Protein AF-0000000078056567 (afdb_homodimer)

Organism: NCBI:txid267555

Secondary structure (DSSP, 8-state):
------------------------HHHHHHS-GGG-SSHHHHHHHHT--HHHHHHHHHTTSEEEEEEE-EE---HHHHHHHHHHHHTTB-GGGTTTS-BB---TTEEEEEEEEEESS-SEEEEEEETTSPPP--EES-STT--EEEEEEEE---EE-TTS-EEE--EEEEEE-EEEEE-SS-BTTB-TT-EEEEE--S--HHHHHHHIIIIIHHHHHHHS-TTT-SEEEEEE---TTSPPTT-HHHHHHHTGGG-EEEEEEPPTT-GGG-HIIIIIHHHHHHHHTTS---SHHHHHHHHHHHHHHS-HHHHHHHHHHHHHHHHHHHHTTT-S--------HHHHHHTT---SS-B--HHHHHHHHHHHHT----------------/------------------------HHHHHHS-GGG-SSHHHHHHHHT--HHHHHHHHHTTSEEEEEEE-EE---HHHHHHHHHHHHTTB-GGGTTTS-BB---TTEEEEEEEEEESS-SEEEEEEETTSPPP--EES-STT--EEEEEEEE---EE-TTS-EEE-SEEEEEE-EEEEE-SS-BTTB-TT-EEEEE--S--HHHHHHHIIIIIHHHHHHHS-TTT-SEEEEEE---TTSPPTT-HHHHHHHTGGG-EEEEEEPPTT-GGG-HIIIIIHHHHHHHHTTS---SHHHHHHHHHHHHHHS-HHHHHHHHHHHHHHHHHHHHTTT-S--------HHHHHHTT---SS-B--HHHHHHHHHHHHT----------------

Solvent-accessible surface area (backbone atoms only — not comparable to full-atom values): 44523 Å² total; per-residue (Å²): 137,83,79,74,75,77,77,75,69,82,70,74,77,62,84,70,62,82,75,72,83,73,78,59,64,64,60,58,72,68,49,58,62,50,36,21,51,43,63,66,48,30,19,65,73,70,71,44,63,55,67,59,52,49,50,34,37,73,71,59,56,36,39,82,42,76,41,65,56,37,64,55,71,53,73,66,47,15,45,48,39,38,54,54,51,69,66,44,44,39,72,86,30,57,68,77,52,33,27,41,48,72,49,69,44,35,30,42,39,52,72,47,76,47,61,55,63,69,65,60,43,48,27,56,40,45,84,85,54,75,80,80,86,48,63,33,85,43,85,89,63,59,61,59,46,44,29,44,35,34,39,41,44,42,38,63,46,97,88,64,45,74,75,39,61,22,72,58,48,74,44,74,50,61,40,75,40,57,28,83,63,62,46,99,92,37,60,53,55,44,69,33,81,35,73,53,88,69,75,41,39,66,57,44,48,47,44,45,55,71,45,49,48,56,37,42,68,69,66,51,58,63,89,74,47,52,55,36,38,37,34,31,65,76,55,83,34,52,69,62,64,78,34,64,72,50,48,54,62,34,44,43,97,77,29,44,47,44,54,46,63,45,53,75,85,40,58,68,71,33,56,53,70,62,39,49,51,60,52,34,49,57,50,31,52,44,49,91,47,88,47,70,70,47,40,54,51,39,48,53,48,23,57,66,64,56,52,38,67,62,53,41,51,38,56,48,47,40,54,46,38,47,52,46,24,45,76,53,62,21,46,83,88,71,76,79,79,82,83,51,60,70,59,27,46,75,69,71,63,54,69,78,50,60,70,50,56,41,66,57,52,50,48,38,54,27,56,67,71,70,44,78,72,77,72,80,76,80,79,77,83,77,79,80,79,127,134,85,74,73,76,77,76,74,69,80,68,73,76,62,83,70,62,82,75,72,82,74,79,59,66,66,61,58,70,69,48,57,61,50,35,21,49,43,63,65,50,31,20,65,72,70,69,43,61,56,68,60,52,51,50,35,38,74,73,60,57,35,40,81,40,76,42,65,56,36,66,56,71,53,73,66,46,15,44,47,38,38,54,54,50,68,65,44,43,38,71,87,32,54,68,78,53,33,28,41,49,73,50,69,44,34,30,43,42,52,71,47,77,46,61,53,64,70,64,60,44,47,26,57,40,44,83,85,54,77,79,79,88,49,63,34,86,43,84,89,63,59,61,60,46,44,30,43,36,35,40,40,45,44,40,64,46,99,88,63,47,75,76,39,61,20,71,58,46,75,42,73,49,61,41,73,39,58,27,81,63,60,46,100,93,37,59,52,54,42,69,34,80,36,71,55,89,68,79,42,40,67,57,44,46,47,45,45,58,71,45,49,48,54,37,42,69,69,66,49,58,66,88,74,47,52,54,36,39,37,34,32,64,74,55,82,33,52,69,60,60,76,33,64,72,52,50,54,63,35,44,42,97,78,30,44,45,43,55,45,63,45,52,75,86,42,57,67,70,34,57,55,69,61,40,48,50,59,53,33,48,58,50,32,52,45,47,90,45,87,48,68,68,47,40,54,50,39,48,52,46,22,57,67,66,55,51,39,65,60,53,40,50,39,54,47,47,42,53,46,38,47,52,48,22,47,76,53,64,21,45,83,89,69,76,78,78,83,84,49,62,70,60,28,47,75,69,70,64,55,70,78,50,58,71,51,56,42,66,56,52,50,46,38,52,25,57,68,72,70,43,77,69,78,72,80,76,77,77,75,80,77,78,78,78,125

Sequence (772 aa):
MDESVLDASNNRIGIVGRKRVQLNLEQIETVPFHRRTNIRSLSAAIQVPKSTLHRCIQQGQLQSHTNAIKPFLTEENKLKRLAFVLNQFVPESLPHSPIFKDFSCTIHVDEKWFEMSKQSLRVYKTEREREPHRTAKSKAHIPKLMHLCAIGRPIFGPEGEVIWDGKVGIWPLTIQVPAQRRSKNRAAGTLETKLIPRITKEVYRTLMIQQVLPTIKEKVPEAITKHIIIQQDNAKPHIDVNDPEFVQAANADGYSIELTCQPPNSLDLNILDLGFFASIQSLQHQTSTRNVNELVQHVAQAYANLEAKKLNYVWISYQLAMTEIMKVQGGNNYKLAHIGKARLEREGALPNQLQVSTELYQASVCALQGVPATHGEGEGSASEAVMDESVLDASNNRIGIVGRKRVQLNLEQIETVPFHRRTNIRSLSAAIQVPKSTLHRCIQQGQLQSHTNAIKPFLTEENKLKRLAFVLNQFVPESLPHSPIFKDFSCTIHVDEKWFEMSKQSLRVYKTEREREPHRTAKSKAHIPKLMHLCAIGRPIFGPEGEVIWDGKVGIWPLTIQVPAQRRSKNRAAGTLETKLIPRITKEVYRTLMIQQVLPTIKEKVPEAITKHIIIQQDNAKPHIDVNDPEFVQAANADGYSIELTCQPPNSLDLNILDLGFFASIQSLQHQTSTRNVNELVQHVAQAYANLEAKKLNYVWISYQLAMTEIMKVQGGNNYKLAHIGKARLEREGALPNQLQVSTELYQASVCALQGVPATHGEGEGSASEAV

pLDDT: mean 83.83, std 18.76, range [19.84, 98.56]

Foldseek 3Di:
DPPPPPPPPVPPVPPPDDDQPDDDVVLLVPDDVVQVQDLVSSCVSSVHDSVSVVVCVVVVVDDDDDDDDADDADPVLLLLLLVVLLVQWDPVCPQAWTWGDLQQQEKEKDKDKAFLDDLDDDDDDDPPDDDDDDDDPDSVCTDIWMKMFIFGAWDADPVGHTPALRGLDIGIPWDFDQQCDQDPVRGGGHGDTDHDPDQALVNQLCCCLVPRQVSCVVRRDVVVDLEHEYEYEDDRRHDDQPDPVNCVSQPPPNHHYGYYYRRHSCLLLGLCSVPVVVQLNVQLNVDNGDDDVSSVVSSRVSSVPDGSLVSLVSVVLNSQQSLQSLVVSRDNPDDRDDPPQVVCVVVVNRDSMDIDHSVSSVCNVCSSVVHHDPPPPPPPPPDPDD/DCPPPPPPPVPPPPPPDDDQPDDDVVLLVPDDVVQVQDLVSSCVSSVHDSVSVVVCVVVVVDDDDDDDDADDADPVLLLLLLVVLLVQWDPVCPQAWTWGDLQQQEKEKDKDKAFLADLDDDDDDDPPDDDDDDDDPDSVCTDIWMKMFIFGAWDADPVGHTPALRGLDIGIPWDFDQQCDQDPVRGGGHGDTDHDPDQALVNQLCCCLVPRQVSCVVRRDVVVDLEHEYEYEDDRRHDDQPDPVNCVSQPPPNHHYGYYYRRHSCLLLGLCSVPVVVQLNVQLNVDNGDDDVSSVVSSRVSSVPDGSLVSLVSVVLNSQQSLQSLVVLRDNPDDRDDPPQVVCVVVVNRDSMDIDHSLSSVCNVCSSVVHHPPPPPPPPPPPPDD

Structure (mmCIF, N/CA/C/O backbone):
data_AF-0000000078056567-model_v1
#
loop_
_entity.id
_entity.type
_entity.pdbx_description
1 polymer Transposase
#
loop_
_atom_site.group_PDB
_atom_site.id
_atom_site.type_symbol
_atom_site.label_atom_id
_atom_site.label_alt_id
_atom_site.label_comp_id
_atom_site.label_asym_id
_atom_site.label_entity_id
_atom_site.label_seq_id
_atom_site.pdbx_PDB_ins_code
_atom_site.Cartn_x
_atom_site.Cartn_y
_atom_site.Cartn_z
_atom_site.occupancy
_atom_site.B_iso_or_equiv
_atom_site.auth_seq_id
_atom_site.auth_comp_id
_atom_site.auth_asym_id
_atom_site.auth_atom_id
_atom_site.pdbx_PDB_model_num
ATOM 1 N N . MET A 1 1 ? -39.812 22.891 -74.625 1 25.45 1 MET A N 1
ATOM 2 C CA . MET A 1 1 ? -38.625 22.031 -74.562 1 25.45 1 MET A CA 1
ATOM 3 C C . MET A 1 1 ? -38 22.109 -73.125 1 25.45 1 MET A C 1
ATOM 5 O O . MET A 1 1 ? -37.531 23.188 -72.75 1 25.45 1 MET A O 1
ATOM 9 N N . ASP A 1 2 ? -38.562 21.406 -72.188 1 27.78 2 ASP A N 1
ATOM 10 C CA . ASP A 1 2 ? -38.531 21.422 -70.688 1 27.78 2 ASP A CA 1
ATOM 11 C C . ASP A 1 2 ? -37.156 20.984 -70.188 1 27.78 2 ASP A C 1
ATOM 13 O O . ASP A 1 2 ? -36.688 19.891 -70.5 1 27.78 2 ASP A O 1
ATOM 17 N N . GLU A 1 3 ? -36.219 21.875 -70.125 1 30.11 3 GLU A N 1
ATOM 18 C CA . GLU A 1 3 ? -34.812 21.703 -69.75 1 30.11 3 GLU A CA 1
ATOM 19 C C . GLU A 1 3 ? -34.688 21.031 -68.438 1 30.11 3 GLU A C 1
ATOM 21 O O . GLU A 1 3 ? -35.062 21.609 -67.375 1 30.11 3 GLU A O 1
ATOM 26 N N . SER A 1 4 ? -34.969 19.734 -68.312 1 28.67 4 SER A N 1
ATOM 27 C CA . SER A 1 4 ? -34.844 18.891 -67.125 1 28.67 4 SER A CA 1
ATOM 28 C C . SER A 1 4 ? -33.469 18.984 -66.562 1 28.67 4 SER A C 1
ATOM 30 O O . SER A 1 4 ? -32.469 18.703 -67.188 1 28.67 4 SER A O 1
ATOM 32 N N . VAL A 1 5 ? -33.25 20.031 -65.75 1 33.06 5 VAL A N 1
ATOM 33 C CA . VAL A 1 5 ? -32 20.266 -65 1 33.06 5 VAL A CA 1
ATOM 34 C C . VAL A 1 5 ? -31.562 18.984 -64.312 1 33.06 5 VAL A C 1
ATOM 36 O O . VAL A 1 5 ? -32.312 18.422 -63.531 1 33.06 5 VAL A O 1
ATOM 39 N N . LEU A 1 6 ? -30.781 18.078 -64.938 1 30.92 6 LEU A N 1
ATOM 40 C CA . LEU A 1 6 ? -30.188 16.859 -64.438 1 30.92 6 LEU A CA 1
ATOM 41 C C . LEU A 1 6 ? -29.469 17.125 -63.094 1 30.92 6 LEU A C 1
ATOM 43 O O . LEU A 1 6 ? -28.578 17.969 -63.031 1 30.92 6 LEU A O 1
ATOM 47 N N . ASP A 1 7 ? -30.188 17.234 -62 1 30.73 7 ASP A N 1
ATOM 48 C CA . ASP A 1 7 ? -29.641 17.359 -60.656 1 30.73 7 ASP A CA 1
ATOM 49 C C . ASP A 1 7 ? -28.578 16.297 -60.375 1 30.73 7 ASP A C 1
ATOM 51 O O . ASP A 1 7 ? -28.875 15.102 -60.406 1 30.73 7 ASP A O 1
ATOM 55 N N . ALA A 1 8 ? -27.406 16.328 -60.938 1 33.09 8 ALA A N 1
ATOM 56 C CA . ALA A 1 8 ? -26.25 15.461 -60.719 1 33.09 8 ALA A CA 1
ATOM 57 C C . ALA A 1 8 ? -25.906 15.359 -59.25 1 33.09 8 ALA A C 1
ATOM 59 O O . ALA A 1 8 ? -25.125 16.156 -58.719 1 33.09 8 ALA A O 1
ATOM 60 N N . SER A 1 9 ? -26.906 15.25 -58.406 1 33.47 9 SER A N 1
ATOM 61 C CA . SER A 1 9 ? -26.547 14.992 -57 1 33.47 9 SER A CA 1
ATOM 62 C C . SER A 1 9 ? -25.5 13.883 -56.906 1 33.47 9 SER A C 1
ATOM 64 O O . SER A 1 9 ? -25.641 12.836 -57.531 1 33.47 9 SER A O 1
ATOM 66 N N . ASN A 1 10 ? -24.203 14.258 -56.906 1 33.88 10 ASN A N 1
ATOM 67 C CA . ASN A 1 10 ? -23.031 13.398 -56.812 1 33.88 10 ASN A CA 1
ATOM 68 C C . ASN A 1 10 ? -23.281 12.25 -55.812 1 33.88 10 ASN A C 1
ATOM 70 O O . ASN A 1 10 ? -23.516 12.484 -54.625 1 33.88 10 ASN A O 1
ATOM 74 N N . ASN A 1 11 ? -24.031 11.195 -56.156 1 33.88 11 ASN A N 1
ATOM 75 C CA . ASN A 1 11 ? -24.281 9.898 -55.531 1 33.88 11 ASN A CA 1
ATOM 76 C C . ASN A 1 11 ? -22.984 9.188 -55.188 1 33.88 11 ASN A C 1
ATOM 78 O O . ASN A 1 11 ? -22.922 7.957 -55.219 1 33.88 11 ASN A O 1
ATOM 82 N N . ARG A 1 12 ? -21.844 9.734 -55.344 1 34.03 12 ARG A N 1
ATOM 83 C CA . ARG A 1 12 ? -20.75 8.844 -55 1 34.03 12 ARG A CA 1
ATOM 84 C C . ARG A 1 12 ? -20.953 8.25 -53.594 1 34.03 12 ARG A C 1
ATOM 86 O O . ARG A 1 12 ? -21.234 8.977 -52.656 1 34.03 12 ARG A O 1
ATOM 93 N N . ILE A 1 13 ? -21.469 7.066 -53.469 1 36.88 13 ILE A N 1
ATOM 94 C CA . ILE A 1 13 ? -21.562 6.172 -52.312 1 36.88 13 ILE A CA 1
ATOM 95 C C . ILE A 1 13 ? -20.266 6.223 -51.531 1 36.88 13 ILE A C 1
ATOM 97 O O . ILE A 1 13 ? -19.219 5.805 -52 1 36.88 13 ILE A O 1
ATOM 101 N N . GLY A 1 14 ? -19.828 7.312 -51.125 1 35.44 14 GLY A N 1
ATOM 102 C CA . GLY A 1 14 ? -18.625 7.359 -50.312 1 35.44 14 GLY A CA 1
ATOM 103 C C . GLY A 1 14 ? -18.547 6.242 -49.281 1 35.44 14 GLY A C 1
ATOM 104 O O . GLY A 1 14 ? -19.578 5.727 -48.844 1 35.44 14 GLY A O 1
ATOM 105 N N . ILE A 1 15 ? -17.625 5.25 -49.469 1 41.47 15 ILE A N 1
ATOM 106 C CA . ILE A 1 15 ? -17.328 4.188 -48.531 1 41.47 15 ILE A CA 1
ATOM 107 C C . ILE A 1 15 ? -17.547 4.707 -47.094 1 41.47 15 ILE A C 1
ATOM 109 O O . ILE A 1 15 ? -16.859 5.625 -46.656 1 41.47 15 ILE A O 1
ATOM 113 N N . VAL A 1 16 ? -18.734 5.004 -46.781 1 41.31 16 VAL A N 1
ATOM 114 C CA . VAL A 1 16 ? -19.094 5.363 -45.406 1 41.31 16 VAL A CA 1
ATOM 115 C C . VAL A 1 16 ? -18.391 4.422 -44.438 1 41.31 16 VAL A C 1
ATOM 117 O O . VAL A 1 16 ? -18.578 3.203 -44.5 1 41.31 16 VAL A O 1
ATOM 120 N N . GLY A 1 17 ? -17.188 4.574 -44.188 1 40.28 17 GLY A N 1
ATOM 121 C CA . GLY A 1 17 ? -16.5 3.812 -43.156 1 40.28 17 GLY A CA 1
ATOM 122 C C . GLY A 1 17 ? -17.391 3.451 -42 1 40.28 17 GLY A C 1
ATOM 123 O O . GLY A 1 17 ? -18.469 4.035 -41.812 1 40.28 17 GLY A O 1
ATOM 124 N N . ARG A 1 18 ? -17.375 2.158 -41.625 1 44.78 18 ARG A N 1
ATOM 125 C CA . ARG A 1 18 ? -18.156 1.695 -40.469 1 44.78 18 ARG A CA 1
ATOM 126 C C . ARG A 1 18 ? -18.344 2.812 -39.469 1 44.78 18 ARG A C 1
ATOM 128 O O . ARG A 1 18 ? -17.391 3.516 -39.125 1 44.78 18 ARG A O 1
ATOM 135 N N . LYS A 1 19 ? -19.5 3.365 -39.375 1 49.06 19 LYS A N 1
ATOM 136 C CA . LYS A 1 19 ? -19.875 4.34 -38.344 1 49.06 19 LYS A CA 1
ATOM 137 C C . LYS A 1 19 ? -19.297 3.959 -37 1 49.06 19 LYS A C 1
ATOM 139 O O . LYS A 1 19 ? -19.359 2.797 -36.594 1 49.06 19 LYS A O 1
ATOM 144 N N . ARG A 1 20 ? -18.375 4.695 -36.406 1 55.53 20 ARG A N 1
ATOM 145 C CA . ARG A 1 20 ? -17.719 4.52 -35.125 1 55.53 20 ARG A CA 1
ATOM 146 C C . ARG A 1 20 ? -18.75 4.266 -34.031 1 55.53 20 ARG A C 1
ATOM 148 O O . ARG A 1 20 ? -19.797 4.906 -34 1 55.53 20 ARG A O 1
ATOM 155 N N . VAL A 1 21 ? -18.797 3.064 -33.625 1 54.62 21 VAL A N 1
ATOM 156 C CA . VAL A 1 21 ? -19.672 2.77 -32.469 1 54.62 21 VAL A CA 1
ATOM 157 C C . VAL A 1 21 ? -19.547 3.875 -31.438 1 54.62 21 VAL A C 1
ATOM 159 O O . VAL A 1 21 ? -18.453 4.164 -30.953 1 54.62 21 VAL A O 1
ATOM 162 N N . GLN A 1 22 ? -20.375 4.891 -31.484 1 61.97 22 GLN A N 1
ATOM 163 C CA . GLN A 1 22 ? -20.438 5.918 -30.453 1 61.97 22 GLN A CA 1
ATOM 164 C C . GLN A 1 22 ? -20.828 5.316 -29.094 1 61.97 22 GLN A C 1
ATOM 166 O O . GLN A 1 22 ? -21.828 4.59 -29 1 61.97 22 GLN A O 1
ATOM 171 N N . LEU A 1 23 ? -19.891 5.223 -28.219 1 68.81 23 LEU A N 1
ATOM 172 C CA . LEU A 1 23 ? -20.141 4.719 -26.875 1 68.81 23 LEU A CA 1
ATOM 173 C C . LEU A 1 23 ? -21.172 5.57 -26.156 1 68.81 23 LEU A C 1
ATOM 175 O O . LEU A 1 23 ? -21.109 6.805 -26.203 1 68.81 23 LEU A O 1
ATOM 179 N N . ASN A 1 24 ? -22.281 4.914 -25.812 1 75.38 24 ASN A N 1
ATOM 180 C CA . ASN A 1 24 ? -23.266 5.543 -24.938 1 75.38 24 ASN A CA 1
ATOM 181 C C . ASN A 1 24 ? -22.734 5.719 -23.516 1 75.38 24 ASN A C 1
ATOM 183 O O . ASN A 1 24 ? -22.641 4.754 -22.766 1 75.38 24 ASN A O 1
ATOM 187 N N . LEU A 1 25 ? -22.328 6.891 -23.25 1 79.56 25 LEU A N 1
ATOM 188 C CA . LEU A 1 25 ? -21.781 7.219 -21.938 1 79.56 25 LEU A CA 1
ATOM 189 C C . LEU A 1 25 ? -22.75 6.852 -20.828 1 79.56 25 LEU A C 1
ATOM 191 O O . LEU A 1 25 ? -22.328 6.535 -19.719 1 79.56 25 LEU A O 1
ATOM 195 N N . GLU A 1 26 ? -23.969 6.805 -21.172 1 82.25 26 GLU A N 1
ATOM 196 C CA . GLU A 1 26 ? -24.969 6.477 -20.172 1 82.25 26 GLU A CA 1
ATOM 197 C C . GLU A 1 26 ? -24.859 5.02 -19.734 1 82.25 26 GLU A C 1
ATOM 199 O O . GLU A 1 26 ? -25.172 4.688 -18.578 1 82.25 26 GLU A O 1
ATOM 204 N N . GLN A 1 27 ? -24.453 4.301 -20.688 1 84.56 27 GLN A N 1
ATOM 205 C CA . GLN A 1 27 ? -24.281 2.887 -20.359 1 84.56 27 GLN A CA 1
ATOM 206 C C . GLN A 1 27 ? -23.172 2.68 -19.344 1 84.56 27 GLN A C 1
ATOM 208 O O . GLN A 1 27 ? -23.266 1.814 -18.469 1 84.56 27 GLN A O 1
ATOM 213 N N . ILE A 1 28 ? -22.234 3.504 -19.406 1 86 28 ILE A N 1
ATOM 214 C CA . ILE A 1 28 ? -21.094 3.406 -18.5 1 86 28 ILE A CA 1
ATOM 215 C C . ILE A 1 28 ? -21.531 3.82 -17.094 1 86 28 ILE A C 1
ATOM 217 O O . ILE A 1 28 ? -21.125 3.209 -16.094 1 86 28 ILE A O 1
ATOM 221 N N . GLU A 1 29 ? -22.406 4.773 -17.047 1 87.12 29 GLU A N 1
ATOM 222 C CA . GLU A 1 29 ? -22.844 5.332 -15.773 1 87.12 29 GLU A CA 1
ATOM 223 C C . GLU A 1 29 ? -23.766 4.363 -15.031 1 87.12 29 GLU A C 1
ATOM 225 O O . GLU A 1 29 ? -23.969 4.496 -13.82 1 87.12 29 GLU A O 1
ATOM 230 N N . THR A 1 30 ? -24.234 3.357 -15.758 1 86.06 30 THR A N 1
ATOM 231 C CA . THR A 1 30 ? -25.109 2.371 -15.125 1 86.06 30 THR A CA 1
ATOM 232 C C . THR A 1 30 ? -24.281 1.264 -14.469 1 86.06 30 THR A C 1
ATOM 234 O O . THR A 1 30 ? -24.781 0.532 -13.617 1 86.06 30 THR A O 1
ATOM 237 N N . VAL A 1 31 ? -23.094 1.167 -14.93 1 87.81 31 VAL A N 1
ATOM 238 C CA . VAL A 1 31 ? -22.234 0.13 -14.383 1 87.81 31 VAL A CA 1
ATOM 239 C C . VAL A 1 31 ? -21.672 0.579 -13.031 1 87.81 31 VAL A C 1
ATOM 241 O O . VAL A 1 31 ? -21.172 1.696 -12.906 1 87.81 31 VAL A O 1
ATOM 244 N N . PRO A 1 32 ? -21.828 -0.278 -12.055 1 85.88 32 PRO A N 1
ATOM 245 C CA . PRO A 1 32 ? -21.266 0.09 -10.758 1 85.88 32 PRO A CA 1
ATOM 246 C C . PRO A 1 32 ? -19.75 0.333 -10.82 1 85.88 32 PRO A C 1
ATOM 248 O O . PRO A 1 32 ? -19.062 -0.281 -11.641 1 85.88 32 PRO A O 1
ATOM 251 N N . PHE A 1 33 ? -19.234 1.158 -9.969 1 84.12 33 PHE A N 1
ATOM 252 C CA . PHE A 1 33 ? -17.844 1.593 -9.992 1 84.12 33 PHE A CA 1
ATOM 253 C C . PHE A 1 33 ? -16.891 0.407 -9.805 1 84.12 33 PHE A C 1
ATOM 255 O O . PHE A 1 33 ? -15.805 0.38 -10.375 1 84.12 33 PHE A O 1
ATOM 262 N N . HIS A 1 34 ? -17.281 -0.568 -9.102 1 80.75 34 HIS A N 1
ATOM 263 C CA . HIS A 1 34 ? -16.391 -1.688 -8.836 1 80.75 34 HIS A CA 1
ATOM 264 C C . HIS A 1 34 ? -16.172 -2.527 -10.094 1 80.75 34 HIS A C 1
ATOM 266 O O . HIS A 1 34 ? -15.25 -3.346 -10.148 1 80.75 34 HIS A O 1
ATOM 272 N N . ARG A 1 35 ? -16.938 -2.334 -11.078 1 84.75 35 ARG A N 1
ATOM 273 C CA . ARG A 1 35 ? -16.781 -3.049 -12.336 1 84.75 35 ARG A CA 1
ATOM 274 C C . ARG A 1 35 ? -16.094 -2.168 -13.383 1 84.75 35 ARG A C 1
ATOM 276 O O . ARG A 1 35 ? -16.047 -2.521 -14.562 1 84.75 35 ARG A O 1
ATOM 283 N N . ARG A 1 36 ? -15.703 -1.003 -12.938 1 86.94 36 ARG A N 1
ATOM 284 C CA . ARG A 1 36 ? -15.031 -0.055 -13.82 1 86.94 36 ARG A CA 1
ATOM 285 C C . ARG A 1 36 ? -13.617 0.231 -13.344 1 86.94 36 ARG A C 1
ATOM 287 O O . ARG A 1 36 ? -13.109 1.347 -13.508 1 86.94 36 ARG A O 1
ATOM 294 N N . THR A 1 37 ? -13.055 -0.683 -12.688 1 84.31 37 THR A N 1
ATOM 295 C CA . THR A 1 37 ? -11.734 -0.449 -12.102 1 84.31 37 THR A CA 1
ATOM 296 C C . THR A 1 37 ? -10.648 -0.567 -13.164 1 84.31 37 THR A C 1
ATOM 298 O O . THR A 1 37 ? -9.539 -0.045 -12.984 1 84.31 37 THR A O 1
ATOM 301 N N . ASN A 1 38 ? -10.898 -1.334 -14.148 1 85.88 38 ASN A N 1
ATOM 302 C CA . ASN A 1 38 ? -9.992 -1.438 -15.289 1 85.88 38 ASN A CA 1
ATOM 303 C C . ASN A 1 38 ? -10.75 -1.572 -16.609 1 85.88 38 ASN A C 1
ATOM 305 O O . ASN A 1 38 ? -11.961 -1.782 -16.609 1 85.88 38 ASN A O 1
ATOM 309 N N . ILE A 1 39 ? -10.008 -1.39 -17.625 1 86.5 39 ILE A N 1
ATOM 310 C CA . ILE A 1 39 ? -10.625 -1.342 -18.938 1 86.5 39 ILE A CA 1
ATOM 311 C C . ILE A 1 39 ? -11.227 -2.707 -19.281 1 86.5 39 ILE A C 1
ATOM 313 O O . ILE A 1 39 ? -12.289 -2.789 -19.906 1 86.5 39 ILE A O 1
ATOM 317 N N . ARG A 1 40 ? -10.57 -3.746 -18.859 1 83.94 40 ARG A N 1
ATOM 318 C CA . ARG A 1 40 ? -11.039 -5.094 -19.156 1 83.94 40 ARG A CA 1
ATOM 319 C C . ARG A 1 40 ? -12.375 -5.375 -18.484 1 83.94 40 ARG A C 1
ATOM 321 O O . ARG A 1 40 ? -13.312 -5.852 -19.125 1 83.94 40 ARG A O 1
ATOM 328 N N . SER A 1 41 ? -12.422 -5.074 -17.234 1 85.12 41 SER A N 1
ATOM 329 C CA . SER A 1 41 ? -13.664 -5.285 -16.484 1 85.12 41 SER A CA 1
ATOM 330 C C . SER A 1 41 ? -14.789 -4.406 -17.031 1 85.12 41 SER A C 1
ATOM 332 O O . SER A 1 41 ? -15.938 -4.844 -17.109 1 85.12 41 SER A O 1
ATOM 334 N N . LEU A 1 42 ? -14.445 -3.195 -17.328 1 87.31 42 LEU A N 1
ATOM 335 C CA . LEU A 1 42 ? -15.438 -2.289 -17.891 1 87.31 42 LEU A CA 1
ATOM 336 C C . LEU A 1 42 ? -15.93 -2.787 -19.25 1 87.31 42 LEU A C 1
ATOM 338 O O . LEU A 1 42 ? -17.125 -2.744 -19.531 1 87.31 42 LEU A O 1
ATOM 342 N N . SER A 1 43 ? -14.977 -3.24 -20.078 1 89 43 SER A N 1
ATOM 343 C CA . SER A 1 43 ? -15.305 -3.803 -21.391 1 89 43 SER A CA 1
ATOM 344 C C . SER A 1 43 ? -16.281 -4.969 -21.25 1 89 43 SER A C 1
ATOM 346 O O . SER A 1 43 ? -17.266 -5.051 -21.984 1 89 43 SER A O 1
ATOM 348 N N . ALA A 1 44 ? -16.016 -5.824 -20.312 1 85.25 44 ALA A N 1
ATOM 349 C CA . ALA A 1 44 ? -16.859 -6.992 -20.094 1 85.25 44 ALA A CA 1
ATOM 350 C C . ALA A 1 44 ? -18.25 -6.578 -19.594 1 85.25 44 ALA A C 1
ATOM 352 O O . ALA A 1 44 ? -19.25 -7.172 -19.984 1 85.25 44 ALA A O 1
ATOM 353 N N . ALA A 1 45 ? -18.312 -5.594 -18.781 1 86.25 45 ALA A N 1
ATOM 354 C CA . ALA A 1 45 ? -19.578 -5.164 -18.172 1 86.25 45 ALA A CA 1
ATOM 355 C C . ALA A 1 45 ? -20.5 -4.52 -19.203 1 86.25 45 ALA A C 1
ATOM 357 O O . ALA A 1 45 ? -21.703 -4.738 -19.172 1 86.25 45 ALA A O 1
ATOM 358 N N . ILE A 1 46 ? -19.938 -3.719 -20.094 1 88.12 46 ILE A N 1
ATOM 359 C CA . ILE A 1 46 ? -20.781 -2.994 -21.047 1 88.12 46 ILE A CA 1
ATOM 360 C C . ILE A 1 46 ? -20.75 -3.686 -22.406 1 88.12 46 ILE A C 1
ATOM 362 O O . ILE A 1 46 ? -21.422 -3.258 -23.344 1 88.12 46 ILE A O 1
ATOM 366 N N . GLN A 1 47 ? -19.922 -4.75 -22.516 1 86.19 47 GLN A N 1
ATOM 367 C CA . GLN A 1 47 ? -19.812 -5.539 -23.75 1 86.19 47 GLN A CA 1
ATOM 368 C C . GLN A 1 47 ? -19.359 -4.68 -24.922 1 86.19 47 GLN A C 1
ATOM 370 O O . GLN A 1 47 ? -19.984 -4.688 -25.984 1 86.19 47 GLN A O 1
ATOM 375 N N . VAL A 1 48 ? -18.422 -3.85 -24.734 1 87.44 48 VAL A N 1
ATOM 376 C CA . VAL A 1 48 ? -17.75 -3.037 -25.734 1 87.44 48 VAL A CA 1
ATOM 377 C C . VAL A 1 48 ? -16.266 -3.418 -25.797 1 87.44 48 VAL A C 1
ATOM 379 O O . VAL A 1 48 ? -15.648 -3.709 -24.781 1 87.44 48 VAL A O 1
ATOM 382 N N . PRO A 1 49 ? -15.766 -3.525 -26.984 1 87.75 49 PRO A N 1
ATOM 383 C CA . PRO A 1 49 ? -14.352 -3.906 -27.109 1 87.75 49 PRO A CA 1
ATOM 384 C C . PRO A 1 49 ? -13.422 -2.951 -26.375 1 87.75 49 PRO A C 1
ATOM 386 O O . PRO A 1 49 ? -13.695 -1.75 -26.297 1 87.75 49 PRO A O 1
ATOM 389 N N . LYS A 1 50 ? -12.297 -3.439 -25.938 1 89.5 50 LYS A N 1
ATOM 390 C CA . LYS A 1 50 ? -11.312 -2.672 -25.188 1 89.5 50 LYS A CA 1
ATOM 391 C C . LYS A 1 50 ? -10.773 -1.506 -26 1 89.5 50 LYS A C 1
ATOM 393 O O . LYS A 1 50 ? -10.531 -0.421 -25.469 1 89.5 50 LYS A O 1
ATOM 398 N N . SER A 1 51 ? -10.609 -1.77 -27.25 1 87.81 51 SER A N 1
ATOM 399 C CA . SER A 1 51 ? -10.047 -0.745 -28.125 1 87.81 51 SER A CA 1
ATOM 400 C C . SER A 1 51 ? -10.945 0.487 -28.188 1 87.81 51 SER A C 1
ATOM 402 O O . SER A 1 51 ? -10.453 1.616 -28.25 1 87.81 51 SER A O 1
ATOM 404 N N . THR A 1 52 ? -12.203 0.255 -28.188 1 86.19 52 THR A N 1
ATOM 405 C CA . THR A 1 52 ? -13.164 1.355 -28.172 1 86.19 52 THR A CA 1
ATOM 406 C C . THR A 1 52 ? -13.047 2.17 -26.891 1 86.19 52 THR A C 1
ATOM 408 O O . THR A 1 52 ? -13.086 3.4 -26.922 1 86.19 52 THR A O 1
ATOM 411 N N . LEU A 1 53 ? -12.914 1.488 -25.797 1 88.31 53 LEU A N 1
ATOM 412 C CA . LEU A 1 53 ? -12.773 2.16 -24.516 1 88.31 53 LEU A CA 1
ATOM 413 C C . LEU A 1 53 ? -11.477 2.961 -24.453 1 88.31 53 LEU A C 1
ATOM 415 O O . LEU A 1 53 ? -11.453 4.066 -23.906 1 88.31 53 LEU A O 1
ATOM 419 N N . HIS A 1 54 ? -10.477 2.4 -25 1 89.12 54 HIS A N 1
ATOM 420 C CA . HIS A 1 54 ? -9.211 3.115 -25.078 1 89.12 54 HIS A CA 1
ATOM 421 C C . HIS A 1 54 ? -9.352 4.418 -25.844 1 89.12 54 HIS A C 1
ATOM 423 O O . HIS A 1 54 ? -8.789 5.445 -25.453 1 89.12 54 HIS A O 1
ATOM 429 N N . ARG A 1 55 ? -10.023 4.328 -26.891 1 85.56 55 ARG A N 1
ATOM 430 C CA . ARG A 1 55 ? -10.273 5.516 -27.703 1 85.56 55 ARG A CA 1
ATOM 431 C C . ARG A 1 55 ? -11.039 6.566 -26.906 1 85.56 55 ARG A C 1
ATOM 433 O O . ARG A 1 55 ? -10.742 7.758 -27 1 85.56 55 ARG A O 1
ATOM 440 N N . CYS A 1 56 ? -12.008 6.09 -26.156 1 86.06 56 CYS A N 1
ATOM 441 C CA . CYS A 1 56 ? -12.805 6.996 -25.328 1 86.06 56 CYS A CA 1
ATOM 442 C C . CYS A 1 56 ? -11.945 7.68 -24.281 1 86.06 56 CYS A C 1
ATOM 444 O O . CYS A 1 56 ? -12.148 8.859 -23.969 1 86.06 56 CYS A O 1
ATOM 446 N N . ILE A 1 57 ? -11.055 7 -23.703 1 86.94 57 ILE A N 1
ATOM 447 C CA . ILE A 1 57 ? -10.148 7.539 -22.703 1 86.94 57 ILE A CA 1
ATOM 448 C C . ILE A 1 57 ? -9.227 8.578 -23.344 1 86.94 57 ILE A C 1
ATOM 450 O O . ILE A 1 57 ? -9.023 9.656 -22.781 1 86.94 57 ILE A O 1
ATOM 454 N N . GLN A 1 58 ? -8.766 8.219 -24.516 1 83.88 58 GLN A N 1
ATOM 455 C CA . GLN A 1 58 ? -7.867 9.125 -25.219 1 83.88 58 GLN A CA 1
ATOM 456 C C . GLN A 1 58 ? -8.586 10.414 -25.625 1 83.88 58 GLN A C 1
ATOM 458 O O . GLN A 1 58 ? -7.988 11.492 -25.625 1 83.88 58 GLN A O 1
ATOM 463 N N . GLN A 1 59 ? -9.82 10.281 -25.969 1 84.19 59 GLN A N 1
ATOM 464 C CA . GLN A 1 59 ? -10.633 11.422 -26.375 1 84.19 59 GLN A CA 1
ATOM 465 C C . GLN A 1 59 ? -11.102 12.227 -25.172 1 84.19 59 GLN A C 1
ATOM 467 O O . GLN A 1 59 ? -11.727 13.281 -25.328 1 84.19 59 GLN A O 1
ATOM 472 N N . GLY A 1 60 ? -10.898 11.711 -23.938 1 84.06 60 GLY A N 1
ATOM 473 C CA . GLY A 1 60 ? -11.227 12.445 -22.719 1 84.06 60 GLY A CA 1
ATOM 474 C C . GLY A 1 60 ? -12.641 12.188 -22.234 1 84.06 60 GLY A C 1
ATOM 475 O O . GLY A 1 60 ? -13.094 12.82 -21.266 1 84.06 60 GLY A O 1
ATOM 476 N N . GLN A 1 61 ? -13.312 11.32 -22.875 1 85.06 61 GLN A N 1
ATOM 477 C CA . GLN A 1 61 ? -14.68 11.016 -22.469 1 85.06 61 GLN A CA 1
ATOM 478 C C . GLN A 1 61 ? -14.695 10.172 -21.203 1 85.06 61 GLN A C 1
ATOM 480 O O . GLN A 1 61 ? -15.68 10.172 -20.453 1 85.06 61 GLN A O 1
ATOM 485 N N . LEU A 1 62 ? -13.672 9.375 -21.078 1 87.69 62 LEU A N 1
ATOM 486 C CA . LEU A 1 62 ? -13.477 8.539 -19.906 1 87.69 62 LEU A CA 1
ATOM 487 C C . LEU A 1 62 ? -12.164 8.883 -19.203 1 87.69 62 LEU A C 1
ATOM 489 O O . LEU A 1 62 ? -11.133 9.078 -19.859 1 87.69 62 LEU A O 1
ATOM 493 N N . GLN A 1 63 ? -12.32 9.062 -17.906 1 88.19 63 GLN A N 1
ATOM 494 C CA . GLN A 1 63 ? -11.125 9.414 -17.141 1 88.19 63 GLN A CA 1
ATOM 495 C C . GLN A 1 63 ? -10.914 8.445 -15.977 1 88.19 63 GLN A C 1
ATOM 497 O O . GLN A 1 63 ? -11.875 8.016 -15.336 1 88.19 63 GLN A O 1
ATOM 502 N N . SER A 1 64 ? -9.68 8.148 -15.852 1 87.62 64 SER A N 1
ATOM 503 C CA . SER A 1 64 ? -9.336 7.328 -14.695 1 87.62 64 SER A CA 1
ATOM 504 C C . SER A 1 64 ? -9.219 8.172 -13.43 1 87.62 64 SER A C 1
ATOM 506 O O . SER A 1 64 ? -8.703 9.289 -13.469 1 87.62 64 SER A O 1
ATOM 508 N N . HIS A 1 65 ? -9.836 7.734 -12.391 1 86.31 65 HIS A N 1
ATOM 509 C CA . HIS A 1 65 ? -9.812 8.422 -11.102 1 86.31 65 HIS A CA 1
ATOM 510 C C . HIS A 1 65 ? -9.453 7.465 -9.969 1 86.31 65 HIS A C 1
ATOM 512 O O . HIS A 1 65 ? -9.961 6.34 -9.922 1 86.31 65 HIS A O 1
ATOM 518 N N . THR A 1 66 ? -8.5 7.887 -9.219 1 85.56 66 THR A N 1
ATOM 519 C CA . THR A 1 66 ? -8.156 7.09 -8.047 1 85.56 66 THR A CA 1
ATOM 520 C C . THR A 1 66 ? -8.844 7.645 -6.801 1 85.56 66 THR A C 1
ATOM 522 O O . THR A 1 66 ? -8.812 8.852 -6.555 1 85.56 66 THR A O 1
ATOM 525 N N . ASN A 1 67 ? -9.508 6.809 -6.141 1 82.19 67 ASN A N 1
ATOM 526 C CA . ASN A 1 67 ? -10.273 7.191 -4.961 1 82.19 67 ASN A CA 1
ATOM 527 C C . ASN A 1 67 ? -9.758 6.492 -3.707 1 82.19 67 ASN A C 1
ATOM 529 O O . ASN A 1 67 ? -9.734 5.262 -3.641 1 82.19 67 ASN A O 1
ATOM 533 N N . ALA A 1 68 ? -9.344 7.309 -2.711 1 85.19 68 ALA A N 1
ATOM 534 C CA . ALA A 1 68 ? -8.914 6.754 -1.427 1 85.19 68 ALA A CA 1
ATOM 535 C C . ALA A 1 68 ? -10.102 6.594 -0.478 1 85.19 68 ALA A C 1
ATOM 537 O O . ALA A 1 68 ? -11 7.438 -0.445 1 85.19 68 ALA A O 1
ATOM 538 N N . ILE A 1 69 ? -10.109 5.602 0.261 1 86.5 69 ILE A N 1
ATOM 539 C CA . ILE A 1 69 ? -11.125 5.387 1.288 1 86.5 69 ILE A CA 1
ATOM 540 C C . ILE A 1 69 ? -10.992 6.453 2.373 1 86.5 69 ILE A C 1
ATOM 542 O O . ILE A 1 69 ? -9.883 6.785 2.797 1 86.5 69 ILE A O 1
ATOM 546 N N . LYS A 1 70 ? -12.086 7.062 2.744 1 89.06 70 LYS A N 1
ATOM 547 C CA . LYS A 1 70 ? -12.117 8.078 3.789 1 89.06 70 LYS A CA 1
ATOM 548 C C . LYS A 1 70 ? -12.695 7.523 5.086 1 89.06 70 LYS A C 1
ATOM 550 O O . LYS A 1 70 ? -13.414 6.52 5.07 1 89.06 70 LYS A O 1
ATOM 555 N N . PRO A 1 71 ? -12.328 8.156 6.172 1 89.56 71 PRO A N 1
ATOM 556 C CA . PRO A 1 71 ? -12.938 7.703 7.426 1 89.56 71 PRO A CA 1
ATOM 557 C C . PRO A 1 71 ? -14.453 7.891 7.438 1 89.56 71 PRO A C 1
ATOM 559 O O . PRO A 1 71 ? -14.961 8.906 6.953 1 89.56 71 PRO A O 1
ATOM 562 N N . PHE A 1 72 ? -15.156 6.941 7.992 1 90.88 72 PHE A N 1
ATOM 563 C CA . PHE A 1 72 ? -16.609 7.047 8.156 1 90.88 72 PHE A CA 1
ATOM 564 C C . PHE A 1 72 ? -16.953 8.078 9.211 1 90.88 72 PHE A C 1
ATOM 566 O O . PHE A 1 72 ? -16.391 8.07 10.312 1 90.88 72 PHE A O 1
ATOM 573 N N . LEU A 1 73 ? -17.891 8.93 8.883 1 94.06 73 LEU A N 1
ATOM 574 C CA . LEU A 1 73 ? -18.328 9.969 9.805 1 94.06 73 LEU A CA 1
ATOM 575 C C . LEU A 1 73 ? -19.797 9.789 10.148 1 94.06 73 LEU A C 1
ATOM 577 O O . LEU A 1 73 ? -20.656 9.766 9.258 1 94.06 73 LEU A O 1
ATOM 581 N N . THR A 1 74 ? -20.094 9.602 11.383 1 93.94 74 THR A N 1
ATOM 582 C CA . THR A 1 74 ? -21.484 9.648 11.844 1 93.94 74 THR A CA 1
ATOM 583 C C . THR A 1 74 ? -22.016 11.078 11.797 1 93.94 74 THR A C 1
ATOM 585 O O . THR A 1 74 ? -21.266 12.023 11.578 1 93.94 74 THR A O 1
ATOM 588 N N . GLU A 1 75 ? -23.25 11.227 11.953 1 94 75 GLU A N 1
ATOM 589 C CA . GLU A 1 75 ? -23.844 12.562 11.992 1 94 75 GLU A CA 1
ATOM 590 C C . GLU A 1 75 ? -23.281 13.383 13.148 1 94 75 GLU A C 1
ATOM 592 O O . GLU A 1 75 ? -23.062 14.586 13.016 1 94 75 GLU A O 1
ATOM 597 N N . GLU A 1 76 ? -23.078 12.719 14.188 1 94.5 76 GLU A N 1
ATOM 598 C CA . GLU A 1 76 ? -22.484 13.398 15.336 1 94.5 76 GLU A CA 1
ATOM 599 C C . GLU A 1 76 ? -21.062 13.875 15.023 1 94.5 76 GLU A C 1
ATOM 601 O O . GLU A 1 76 ? -20.672 14.977 15.422 1 94.5 76 GLU A O 1
ATOM 606 N N . ASN A 1 77 ? -20.312 13.047 14.352 1 95.19 77 ASN A N 1
ATOM 607 C CA . ASN A 1 77 ? -18.969 13.43 13.93 1 95.19 77 ASN A CA 1
ATOM 608 C C . ASN A 1 77 ? -19 14.688 13.07 1 95.19 77 ASN A C 1
ATOM 610 O O . ASN A 1 77 ? -18.172 15.594 13.258 1 95.19 77 ASN A O 1
ATOM 614 N N . LYS A 1 78 ? -19.891 14.703 12.18 1 96.56 78 LYS A N 1
ATOM 615 C CA . LYS A 1 78 ? -20 15.836 11.258 1 96.56 78 LYS A CA 1
ATOM 616 C C . LYS A 1 78 ? -20.312 17.125 12.016 1 96.56 78 LYS A C 1
ATOM 618 O O . LYS A 1 78 ? -19.734 18.172 11.719 1 96.56 78 LYS A O 1
ATOM 623 N N . LEU A 1 79 ? -21.156 17.031 12.945 1 96.38 79 LEU A N 1
ATOM 624 C CA . LEU A 1 79 ? -21.516 18.203 13.734 1 96.38 79 LEU A CA 1
ATOM 625 C C . LEU A 1 79 ? -20.328 18.672 14.562 1 96.38 79 LEU A C 1
ATOM 627 O O . LEU A 1 79 ? -20.109 19.891 14.688 1 96.38 79 LEU A O 1
ATOM 631 N N . LYS A 1 80 ? -19.625 17.766 15.164 1 96.81 80 LYS A N 1
ATOM 632 C CA . LYS A 1 80 ? -18.438 18.125 15.93 1 96.81 80 LYS A CA 1
ATOM 633 C C . LYS A 1 80 ? -17.406 18.812 15.055 1 96.81 80 LYS A C 1
ATOM 635 O O . LYS A 1 80 ? -16.734 19.75 15.484 1 96.81 80 LYS A O 1
ATOM 640 N N . ARG A 1 81 ? -17.297 18.281 13.844 1 97.56 81 ARG A N 1
ATOM 641 C CA . ARG A 1 81 ? -16.375 18.875 12.891 1 97.56 81 ARG A CA 1
ATOM 642 C C . ARG A 1 81 ? -16.797 20.297 12.531 1 97.56 81 ARG A C 1
ATOM 644 O O . ARG A 1 81 ? -15.961 21.203 12.5 1 97.56 81 ARG A O 1
ATOM 651 N N . LEU A 1 82 ? -18.062 20.453 12.281 1 97.38 82 LEU A N 1
ATOM 652 C CA . LEU A 1 82 ? -18.578 21.766 11.945 1 97.38 82 LEU A CA 1
ATOM 653 C C . LEU A 1 82 ? -18.406 22.734 13.102 1 97.38 82 LEU A C 1
ATOM 655 O O . LEU A 1 82 ? -18 23.875 12.906 1 97.38 82 LEU A O 1
ATOM 659 N N . ALA A 1 83 ? -18.75 22.312 14.266 1 97.5 83 ALA A N 1
ATOM 660 C CA . ALA A 1 83 ? -18.578 23.141 15.453 1 97.5 83 ALA A CA 1
ATOM 661 C C . ALA A 1 83 ? -17.125 23.562 15.633 1 97.5 83 ALA A C 1
ATOM 663 O O . ALA A 1 83 ? -16.844 24.703 15.977 1 97.5 83 ALA A O 1
ATOM 664 N N . PHE A 1 84 ? -16.297 22.625 15.477 1 97.94 84 PHE A N 1
ATOM 665 C CA . PHE A 1 84 ? -14.859 22.891 15.578 1 97.94 84 PHE A CA 1
ATOM 666 C C . PHE A 1 84 ? -14.445 23.984 14.617 1 97.94 84 PHE A C 1
ATOM 668 O O . PHE A 1 84 ? -13.742 24.922 15.008 1 97.94 84 PHE A O 1
ATOM 675 N N . VAL A 1 85 ? -14.867 23.844 13.352 1 98.12 85 VAL A N 1
ATOM 676 C CA . VAL A 1 85 ? -14.477 24.781 12.305 1 98.12 85 VAL A CA 1
ATOM 677 C C . VAL A 1 85 ? -15.055 26.172 12.617 1 98.12 85 VAL A C 1
ATOM 679 O O . VAL A 1 85 ? -14.375 27.188 12.438 1 98.12 85 VAL A O 1
ATOM 682 N N . LEU A 1 86 ? -16.219 26.266 13.094 1 97.12 86 LEU A N 1
ATOM 683 C CA . LEU A 1 86 ? -16.891 27.531 13.383 1 97.12 86 LEU A CA 1
ATOM 684 C C . LEU A 1 86 ? -16.219 28.25 14.539 1 97.12 86 LEU A C 1
ATOM 686 O O . LEU A 1 86 ? -16.359 29.469 14.688 1 97.12 86 LEU A O 1
ATOM 690 N N . ASN A 1 87 ? -15.492 27.484 15.281 1 96.69 87 ASN A N 1
ATOM 691 C CA . ASN A 1 87 ? -14.766 28.078 16.391 1 96.69 87 ASN A CA 1
ATOM 692 C C . ASN A 1 87 ? -13.391 28.594 15.953 1 96.69 87 ASN A C 1
ATOM 694 O O . ASN A 1 87 ? -12.625 29.109 16.766 1 96.69 87 ASN A O 1
ATOM 698 N N . GLN A 1 88 ? -13.086 28.547 14.695 1 97.5 88 GLN A N 1
ATOM 699 C CA . GLN A 1 88 ? -11.758 28.922 14.219 1 97.5 88 GLN A CA 1
ATOM 700 C C . GLN A 1 88 ? -11.781 30.297 13.562 1 97.5 88 GLN A C 1
ATOM 702 O O . GLN A 1 88 ? -10.836 30.672 12.867 1 97.5 88 GLN A O 1
ATOM 707 N N . PHE A 1 89 ? -12.789 31.062 13.758 1 97.56 89 PHE A N 1
ATOM 708 C CA . PHE A 1 89 ? -12.906 32.406 13.188 1 97.56 89 PHE A CA 1
ATOM 709 C C . PHE A 1 89 ? -12.555 33.469 14.219 1 97.56 89 PHE A C 1
ATOM 711 O O . PHE A 1 89 ? -12.703 33.219 15.422 1 97.56 89 PHE A O 1
ATOM 718 N N . VAL A 1 90 ? -12.086 34.594 13.711 1 96.44 90 VAL A N 1
ATOM 719 C CA . VAL A 1 90 ? -11.898 35.75 14.57 1 96.44 90 VAL A CA 1
ATOM 720 C C . VAL A 1 90 ? -13.25 36.281 15.039 1 96.44 90 VAL A C 1
ATOM 722 O O . VAL A 1 90 ? -14.109 36.625 14.227 1 96.44 90 VAL A O 1
ATOM 725 N N . PRO A 1 91 ? -13.469 36.344 16.297 1 95.12 91 PRO A N 1
ATOM 726 C CA . PRO A 1 91 ? -14.781 36.719 16.828 1 95.12 91 PRO A CA 1
ATOM 727 C C . PRO A 1 91 ? -15.25 38.094 16.328 1 95.12 91 PRO A C 1
ATOM 729 O O . PRO A 1 91 ? -16.438 38.281 16.031 1 95.12 91 PRO A O 1
ATOM 732 N N . GLU A 1 92 ? -14.398 39 16.203 1 94.69 92 GLU A N 1
ATOM 733 C CA . GLU A 1 92 ? -14.742 40.375 15.828 1 94.69 92 GLU A CA 1
ATOM 734 C C . GLU A 1 92 ? -15.195 40.438 14.367 1 94.69 92 GLU A C 1
ATOM 736 O O . GLU A 1 92 ? -15.859 41.375 13.961 1 94.69 92 GLU A O 1
ATOM 741 N N . SER A 1 93 ? -14.852 39.438 13.656 1 94.56 93 SER A N 1
ATOM 742 C CA . SER A 1 93 ? -15.188 39.438 12.234 1 94.56 93 SER A CA 1
ATOM 743 C C . SER A 1 93 ? -16.594 38.906 11.992 1 94.56 93 SER A C 1
ATOM 745 O O . SER A 1 93 ? -17.156 39.094 10.914 1 94.56 93 SER A O 1
ATOM 747 N N . LEU A 1 94 ? -17.219 38.281 12.977 1 92.25 94 LEU A N 1
ATOM 748 C CA . LEU A 1 94 ? -18.484 37.594 12.82 1 92.25 94 LEU A CA 1
ATOM 749 C C . LEU A 1 94 ? -19.656 38.531 13.078 1 92.25 94 LEU A C 1
ATOM 751 O O . LEU A 1 94 ? -19.547 39.469 13.891 1 92.25 94 LEU A O 1
ATOM 755 N N . PRO A 1 95 ? -20.641 38.438 12.367 1 88.5 95 PRO A N 1
ATOM 756 C CA . PRO A 1 95 ? -20.922 37.5 11.289 1 88.5 95 PRO A CA 1
ATOM 757 C C . PRO A 1 95 ? -20.75 38.125 9.898 1 88.5 95 PRO A C 1
ATOM 759 O O . PRO A 1 95 ? -20.938 37.438 8.891 1 88.5 95 PRO A O 1
ATOM 762 N N . HIS A 1 96 ? -20.391 39.281 9.758 1 89.94 96 HIS A N 1
ATOM 763 C CA . HIS A 1 96 ? -20.5 40.062 8.523 1 89.94 96 HIS A CA 1
ATOM 764 C C . HIS A 1 96 ? -19.359 39.75 7.559 1 89.94 96 HIS A C 1
ATOM 766 O O . HIS A 1 96 ? -19.562 39.719 6.344 1 89.94 96 HIS A O 1
ATOM 772 N N . SER A 1 97 ? -18.188 39.5 8.148 1 94.44 97 SER A N 1
ATOM 773 C CA . SER A 1 97 ? -17.031 39.188 7.32 1 94.44 97 SER A CA 1
ATOM 774 C C . SER A 1 97 ? -16.172 38.094 7.973 1 94.44 97 SER A C 1
ATOM 776 O O . SER A 1 97 ? -15.023 38.375 8.344 1 94.44 97 SER A O 1
ATOM 778 N N . PRO A 1 98 ? -16.75 36.906 7.965 1 97.06 98 PRO A N 1
ATOM 779 C CA . PRO A 1 98 ? -16.047 35.844 8.695 1 97.06 98 PRO A CA 1
ATOM 780 C C . PRO A 1 98 ? -14.641 35.594 8.156 1 97.06 98 PRO A C 1
ATOM 782 O O . PRO A 1 98 ? -14.484 35.25 6.988 1 97.06 98 PRO A O 1
ATOM 785 N N . ILE A 1 99 ? -13.656 35.812 9.023 1 97.69 99 ILE A N 1
ATOM 786 C CA . ILE A 1 99 ? -12.242 35.594 8.695 1 97.69 99 ILE A CA 1
ATOM 787 C C . ILE A 1 99 ? -11.633 34.594 9.672 1 97.69 99 ILE A C 1
ATOM 789 O O . ILE A 1 99 ? -11.875 34.656 10.883 1 97.69 99 ILE A O 1
ATOM 793 N N . PHE A 1 100 ? -10.938 33.625 9.133 1 98.06 100 PHE A N 1
ATOM 794 C CA . PHE A 1 100 ? -10.297 32.625 9.992 1 98.06 100 PHE A CA 1
ATOM 795 C C . PHE A 1 100 ? -9.242 33.281 10.875 1 98.06 100 PHE A C 1
ATOM 797 O O . PHE A 1 100 ? -8.695 34.312 10.539 1 98.06 100 PHE A O 1
ATOM 804 N N . LYS A 1 101 ? -8.938 32.625 11.984 1 95.69 101 LYS A N 1
ATOM 805 C CA . LYS A 1 101 ? -7.785 32.969 12.805 1 95.69 101 LYS A CA 1
ATOM 806 C C . LYS A 1 101 ? -6.48 32.844 12.023 1 95.69 101 LYS A C 1
ATOM 808 O O . LYS A 1 101 ? -6.441 32.156 10.992 1 95.69 101 LYS A O 1
ATOM 813 N N . ASP A 1 102 ? -5.414 33.5 12.375 1 93.94 102 ASP A N 1
ATOM 814 C CA . ASP A 1 102 ? -4.137 33.406 11.68 1 93.94 102 ASP A CA 1
ATOM 815 C C . ASP A 1 102 ? -3.344 32.188 12.164 1 93.94 102 ASP A C 1
ATOM 817 O O . ASP A 1 102 ? -2.355 31.797 11.539 1 93.94 102 ASP A O 1
ATOM 821 N N . PHE A 1 103 ? -3.711 31.609 13.273 1 95.44 103 PHE A N 1
ATOM 822 C CA . PHE A 1 103 ? -3.182 30.359 13.828 1 95.44 103 PHE A CA 1
ATOM 823 C C . PHE A 1 103 ? -1.72 30.531 14.227 1 95.44 103 PHE A C 1
ATOM 825 O O . PHE A 1 103 ? -0.957 29.562 14.219 1 95.44 103 PHE A O 1
ATOM 832 N N . SER A 1 104 ? -1.277 31.719 14.508 1 92.44 104 SER A N 1
ATOM 833 C CA . SER A 1 104 ? 0.104 31.969 14.906 1 92.44 104 SER A CA 1
ATOM 834 C C . SER A 1 104 ? 0.404 31.375 16.281 1 92.44 104 SER A C 1
ATOM 836 O O . SER A 1 104 ? 1.561 31.094 16.594 1 92.44 104 SER A O 1
ATOM 838 N N . CYS A 1 105 ? -0.679 31.156 17.047 1 93.5 105 CYS A N 1
ATOM 839 C CA . CYS A 1 105 ? -0.481 30.656 18.406 1 93.5 105 CYS A CA 1
ATOM 840 C C . CYS A 1 105 ? -0.815 29.172 18.484 1 93.5 105 CYS A C 1
ATOM 842 O O . CYS A 1 105 ? -0.911 28.609 19.578 1 93.5 105 CYS A O 1
ATOM 844 N N . THR A 1 106 ? -0.969 28.609 17.406 1 96.06 106 THR A N 1
ATOM 845 C CA . THR A 1 106 ? -1.41 27.219 17.375 1 96.06 106 THR A CA 1
ATOM 846 C C . THR A 1 106 ? -0.263 26.297 16.969 1 96.06 106 THR A C 1
ATOM 848 O O . THR A 1 106 ? 0.471 26.578 16.016 1 96.06 106 THR A O 1
ATOM 851 N N . ILE A 1 107 ? -0.074 25.234 17.656 1 97.62 107 ILE A N 1
ATOM 852 C CA . ILE A 1 107 ? 0.908 24.188 17.359 1 97.62 107 ILE A CA 1
ATOM 853 C C . ILE A 1 107 ? 0.208 22.844 17.234 1 97.62 107 ILE A C 1
ATOM 855 O O . ILE A 1 107 ? -0.568 22.453 18.109 1 97.62 107 ILE A O 1
ATOM 859 N N . HIS A 1 108 ? 0.379 22.203 16.141 1 98.56 108 HIS A N 1
ATOM 860 C CA . HIS A 1 108 ? -0.149 20.859 15.953 1 98.56 108 HIS A CA 1
ATOM 861 C C . HIS A 1 108 ? 0.901 19.797 16.297 1 98.56 108 HIS A C 1
ATOM 863 O O . HIS A 1 108 ? 2.078 19.969 15.969 1 98.56 108 HIS A O 1
ATOM 869 N N . VAL A 1 109 ? 0.506 18.75 16.953 1 98.12 109 VAL A N 1
ATOM 870 C CA . VAL A 1 109 ? 1.39 17.641 17.281 1 98.12 109 VAL A CA 1
ATOM 871 C C . VAL A 1 109 ? 0.803 16.328 16.734 1 98.12 109 VAL A C 1
ATOM 873 O O . VAL A 1 109 ? -0.417 16.156 16.734 1 98.12 109 VAL A O 1
ATOM 876 N N . ASP A 1 110 ? 1.589 15.508 16.203 1 96.81 110 ASP A N 1
ATOM 877 C CA . ASP A 1 110 ? 1.18 14.195 15.711 1 96.81 110 ASP A CA 1
ATOM 878 C C . ASP A 1 110 ? 2.383 13.273 15.555 1 96.81 110 ASP A C 1
ATOM 880 O O . ASP A 1 110 ? 3.529 13.719 15.586 1 96.81 110 ASP A O 1
ATOM 884 N N . GLU A 1 111 ? 2.102 12.023 15.484 1 94.25 111 GLU A N 1
ATOM 885 C CA . GLU A 1 111 ? 3.146 11.031 15.273 1 94.25 111 GLU A CA 1
ATOM 886 C C . GLU A 1 111 ? 3.102 10.469 13.859 1 94.25 111 GLU A C 1
ATOM 888 O O . GLU A 1 111 ? 2.043 10.445 13.227 1 94.25 111 GLU A O 1
ATOM 893 N N . LYS A 1 112 ? 4.199 10.055 13.383 1 93.88 112 LYS A N 1
ATOM 894 C CA . LYS A 1 112 ? 4.301 9.477 12.047 1 93.88 112 LYS A CA 1
ATOM 895 C C . LYS A 1 112 ? 5.359 8.375 12 1 93.88 112 LYS A C 1
ATOM 897 O O . LYS A 1 112 ? 6.43 8.516 12.602 1 93.88 112 LYS A O 1
ATOM 902 N N . TRP A 1 113 ? 5.016 7.266 11.344 1 91.56 113 TRP A N 1
ATOM 903 C CA . TRP A 1 113 ? 5.98 6.211 11.039 1 91.56 113 TRP A CA 1
ATOM 904 C C . TRP A 1 113 ? 6.742 6.527 9.75 1 91.56 113 TRP A C 1
ATOM 906 O O . TRP A 1 113 ? 6.133 6.781 8.711 1 91.56 113 TRP A O 1
ATOM 916 N N . PHE A 1 114 ? 8.008 6.57 9.852 1 92.44 114 PHE A N 1
ATOM 917 C CA . PHE A 1 114 ? 8.859 6.664 8.672 1 92.44 114 PHE A CA 1
ATOM 918 C C . PHE A 1 114 ? 9.539 5.332 8.383 1 92.44 114 PHE A C 1
ATOM 920 O O . PHE A 1 114 ? 10.188 4.762 9.266 1 92.44 114 PHE A O 1
ATOM 927 N N . GLU A 1 115 ? 9.406 4.859 7.176 1 88.94 115 GLU A N 1
ATOM 928 C CA . GLU A 1 115 ? 9.977 3.576 6.781 1 88.94 115 GLU A CA 1
ATOM 929 C C . GLU A 1 115 ? 11.336 3.76 6.113 1 88.94 115 GLU A C 1
ATOM 931 O O . GLU A 1 115 ? 11.594 4.797 5.5 1 88.94 115 GLU A O 1
ATOM 936 N N . MET A 1 116 ? 12.164 2.742 6.242 1 86.31 116 MET A N 1
ATOM 937 C CA . MET A 1 116 ? 13.508 2.787 5.672 1 86.31 116 MET A CA 1
ATOM 938 C C . MET A 1 116 ? 13.453 2.734 4.148 1 86.31 116 MET A C 1
ATOM 940 O O . MET A 1 116 ? 14.305 3.314 3.473 1 86.31 116 MET A O 1
ATOM 944 N N . SER A 1 117 ? 12.492 2.002 3.705 1 83.38 117 SER A N 1
ATOM 945 C CA . SER A 1 117 ? 12.344 1.863 2.26 1 83.38 117 SER A CA 1
ATOM 946 C C . SER A 1 117 ? 10.891 1.647 1.868 1 83.38 117 SER A C 1
ATOM 948 O O . SER A 1 117 ? 10.062 1.268 2.703 1 83.38 117 SER A O 1
ATOM 950 N N . LYS A 1 118 ? 10.695 2.025 0.597 1 83.62 118 LYS A N 1
ATOM 951 C CA . LYS A 1 118 ? 9.375 1.748 0.036 1 83.62 118 LYS A CA 1
ATOM 952 C C . LYS A 1 118 ? 9.336 0.372 -0.623 1 83.62 118 LYS A C 1
ATOM 954 O O . LYS A 1 118 ? 10.328 -0.066 -1.216 1 83.62 118 LYS A O 1
ATOM 959 N N . GLN A 1 119 ? 8.227 -0.228 -0.493 1 85.44 119 GLN A N 1
ATOM 960 C CA . GLN A 1 119 ? 8.062 -1.535 -1.122 1 85.44 119 GLN A CA 1
ATOM 961 C C . GLN A 1 119 ? 8.102 -1.421 -2.643 1 85.44 119 GLN A C 1
ATOM 963 O O . GLN A 1 119 ? 8.57 -2.332 -3.328 1 85.44 119 GLN A O 1
ATOM 968 N N . SER A 1 120 ? 7.586 -0.39 -3.117 1 86.19 120 SER A N 1
ATOM 969 C CA . SER A 1 120 ? 7.609 -0.1 -4.547 1 86.19 120 SER A CA 1
ATOM 970 C C . SER A 1 120 ? 8.055 1.334 -4.812 1 86.19 120 SER A C 1
ATOM 972 O O . SER A 1 120 ? 7.664 2.254 -4.09 1 86.19 120 SER A O 1
ATOM 974 N N . LEU A 1 121 ? 9.008 1.436 -5.699 1 83.25 121 LEU A N 1
ATOM 975 C CA . LEU A 1 121 ? 9.562 2.75 -6.008 1 83.25 121 LEU A CA 1
ATOM 976 C C . LEU A 1 121 ? 9.414 3.072 -7.492 1 83.25 121 LEU A C 1
ATOM 978 O O . LEU A 1 121 ? 9.695 2.229 -8.344 1 83.25 121 LEU A O 1
ATOM 982 N N . ARG A 1 122 ? 8.828 4.152 -7.742 1 86.06 122 ARG A N 1
ATOM 983 C CA . ARG A 1 122 ? 8.797 4.656 -9.109 1 86.06 122 ARG A CA 1
ATOM 984 C C . ARG A 1 122 ? 10.039 5.488 -9.414 1 86.06 122 ARG A C 1
ATOM 986 O O . ARG A 1 122 ? 10.422 6.355 -8.633 1 86.06 122 ARG A O 1
ATOM 993 N N . VAL A 1 123 ? 10.734 5.199 -10.453 1 87.06 123 VAL A N 1
ATOM 994 C CA . VAL A 1 123 ? 11.953 5.922 -10.797 1 87.06 123 VAL A CA 1
ATOM 995 C C . VAL A 1 123 ? 11.953 6.254 -12.289 1 87.06 123 VAL A C 1
ATOM 997 O O . VAL A 1 123 ? 11.328 5.555 -13.086 1 87.06 123 VAL A O 1
ATOM 1000 N N . TYR A 1 124 ? 12.547 7.344 -12.602 1 88.5 124 TYR A N 1
ATOM 1001 C CA . TYR A 1 124 ? 12.766 7.691 -14 1 88.5 124 TYR A CA 1
ATOM 1002 C C . TYR A 1 124 ? 14.117 7.18 -14.484 1 88.5 124 TYR A C 1
ATOM 1004 O O . TYR A 1 124 ? 15.141 7.371 -13.82 1 88.5 124 TYR A O 1
ATOM 1012 N N . LYS A 1 125 ? 14.078 6.43 -15.539 1 88.12 125 LYS A N 1
ATOM 1013 C CA . LYS A 1 125 ? 15.305 5.887 -16.109 1 88.12 125 LYS A CA 1
ATOM 1014 C C . LYS A 1 125 ? 15.383 6.148 -17.609 1 88.12 125 LYS A C 1
ATOM 1016 O O . LYS A 1 125 ? 14.367 6.402 -18.25 1 88.12 125 LYS A O 1
ATOM 1021 N N . THR A 1 126 ? 16.609 6.152 -18.078 1 86.69 126 THR A N 1
ATOM 1022 C CA . THR A 1 126 ? 16.828 6.234 -19.516 1 86.69 126 THR A CA 1
ATOM 1023 C C . THR A 1 126 ? 16.641 4.867 -20.156 1 86.69 126 THR A C 1
ATOM 1025 O O . THR A 1 126 ? 16.562 3.848 -19.469 1 86.69 126 THR A O 1
ATOM 1028 N N . GLU A 1 127 ? 16.484 4.812 -21.422 1 81.94 127 GLU A N 1
ATOM 1029 C CA . GLU A 1 127 ? 16.266 3.576 -22.172 1 81.94 127 GLU A CA 1
ATOM 1030 C C . GLU A 1 127 ? 17.469 2.645 -22.047 1 81.94 127 GLU A C 1
ATOM 1032 O O . GLU A 1 127 ? 17.312 1.421 -22.094 1 81.94 127 GLU A O 1
ATOM 1037 N N . ARG A 1 128 ? 18.578 3.195 -21.812 1 82 128 ARG A N 1
ATOM 1038 C CA . ARG A 1 128 ? 19.812 2.42 -21.797 1 82 128 ARG A CA 1
ATOM 1039 C C . ARG A 1 128 ? 20.031 1.792 -20.422 1 82 128 ARG A C 1
ATOM 1041 O O . ARG A 1 128 ? 20.781 0.82 -20.297 1 82 128 ARG A O 1
ATOM 1048 N N . GLU A 1 129 ? 19.406 2.357 -19.484 1 85.06 129 GLU A N 1
ATOM 1049 C CA . GLU A 1 129 ? 19.688 1.922 -18.125 1 85.06 129 GLU A CA 1
ATOM 1050 C C . GLU A 1 129 ? 18.891 0.678 -17.766 1 85.06 129 GLU A C 1
ATOM 1052 O O . GLU A 1 129 ? 17.734 0.543 -18.172 1 85.06 129 GLU A O 1
ATOM 1057 N N . ARG A 1 130 ? 19.578 -0.168 -17.016 1 81.88 130 ARG A N 1
ATOM 1058 C CA . ARG A 1 130 ? 18.906 -1.349 -16.484 1 81.88 130 ARG A CA 1
ATOM 1059 C C . ARG A 1 130 ? 18 -0.986 -15.305 1 81.88 130 ARG A C 1
ATOM 1061 O O . ARG A 1 130 ? 18.234 0.025 -14.633 1 81.88 130 ARG A O 1
ATOM 1068 N N . GLU A 1 131 ? 17.016 -1.834 -15.086 1 83.25 131 GLU A N 1
ATOM 1069 C CA . GLU A 1 131 ? 16.125 -1.619 -13.953 1 83.25 131 GLU A CA 1
ATOM 1070 C C . GLU A 1 131 ? 16.844 -1.816 -12.633 1 83.25 131 GLU A C 1
ATOM 1072 O O . GLU A 1 131 ? 17.703 -2.697 -12.516 1 83.25 131 GLU A O 1
ATOM 1077 N N . PRO A 1 132 ? 16.562 -0.926 -11.766 1 82.12 132 PRO A N 1
ATOM 1078 C CA . PRO A 1 132 ? 17.203 -1.09 -10.461 1 82.12 132 PRO A CA 1
ATOM 1079 C C . PRO A 1 132 ? 16.812 -2.395 -9.766 1 82.12 132 PRO A C 1
ATOM 1081 O O . PRO A 1 132 ? 15.672 -2.848 -9.898 1 82.12 132 PRO A O 1
ATOM 1084 N N . HIS A 1 133 ? 17.781 -3.031 -9.133 1 85.75 133 HIS A N 1
ATOM 1085 C CA . HIS A 1 133 ? 17.562 -4.254 -8.367 1 85.75 133 HIS A CA 1
ATOM 1086 C C . HIS A 1 133 ? 17.562 -3.979 -6.867 1 85.75 133 HIS A C 1
ATOM 1088 O O . HIS A 1 133 ? 18.609 -3.801 -6.262 1 85.75 133 HIS A O 1
ATOM 1094 N N . ARG A 1 134 ? 16.406 -3.879 -6.309 1 84.62 134 ARG A N 1
ATOM 1095 C CA . ARG A 1 134 ? 16.234 -3.641 -4.879 1 84.62 134 ARG A CA 1
ATOM 1096 C C . ARG A 1 134 ? 15.742 -4.898 -4.168 1 84.62 134 ARG A C 1
ATOM 1098 O O . ARG A 1 134 ? 14.82 -5.566 -4.641 1 84.62 134 ARG A O 1
ATOM 1105 N N . THR A 1 135 ? 16.391 -5.227 -3.084 1 85.69 135 THR A N 1
ATOM 1106 C CA . THR A 1 135 ? 16.031 -6.453 -2.379 1 85.69 135 THR A CA 1
ATOM 1107 C C . THR A 1 135 ? 15.875 -6.188 -0.885 1 85.69 135 THR A C 1
ATOM 1109 O O . THR A 1 135 ? 16.375 -5.191 -0.367 1 85.69 135 THR A O 1
ATOM 1112 N N . ALA A 1 136 ? 15.039 -6.934 -0.276 1 84.38 136 ALA A N 1
ATOM 1113 C CA . ALA A 1 136 ? 14.859 -6.895 1.173 1 84.38 136 ALA A CA 1
ATOM 1114 C C . ALA A 1 136 ? 14.703 -8.305 1.743 1 84.38 136 ALA A C 1
ATOM 1116 O O . ALA A 1 136 ? 14.211 -9.203 1.062 1 84.38 136 ALA A O 1
ATOM 1117 N N . LYS A 1 137 ? 15.203 -8.5 2.908 1 80.75 137 LYS A N 1
ATOM 1118 C CA . LYS A 1 137 ? 15.055 -9.789 3.566 1 80.75 137 LYS A CA 1
ATOM 1119 C C . LYS A 1 137 ? 13.586 -10.156 3.748 1 80.75 137 LYS A C 1
ATOM 1121 O O . LYS A 1 137 ? 13.188 -11.289 3.488 1 80.75 137 LYS A O 1
ATOM 1126 N N . SER A 1 138 ? 12.891 -9.195 4.238 1 79.44 138 SER A N 1
ATOM 1127 C CA . SER A 1 138 ? 11.453 -9.375 4.379 1 79.44 138 SER A CA 1
ATOM 1128 C C . SER A 1 138 ? 10.695 -8.141 3.885 1 79.44 138 SER A C 1
ATOM 1130 O O . SER A 1 138 ? 10.945 -7.027 4.344 1 79.44 138 SER A O 1
ATOM 1132 N N . LYS A 1 139 ? 9.844 -8.398 2.979 1 75.5 139 LYS A N 1
ATOM 1133 C CA . LYS A 1 139 ? 9.016 -7.301 2.488 1 75.5 139 LYS A CA 1
ATOM 1134 C C . LYS A 1 139 ? 8.023 -6.844 3.557 1 75.5 139 LYS A C 1
ATOM 1136 O O . LYS A 1 139 ? 7.609 -5.684 3.57 1 75.5 139 LYS A O 1
ATOM 1141 N N . ALA A 1 140 ? 7.621 -7.84 4.359 1 73.12 140 ALA A N 1
ATOM 1142 C CA . ALA A 1 140 ? 6.59 -7.566 5.355 1 73.12 140 ALA A CA 1
ATOM 1143 C C . ALA A 1 140 ? 7.164 -6.812 6.551 1 73.12 140 ALA A C 1
ATOM 1145 O O . ALA A 1 140 ? 6.422 -6.188 7.316 1 73.12 140 ALA A O 1
ATOM 1146 N N . HIS A 1 141 ? 8.469 -6.875 6.637 1 77.75 141 HIS A N 1
ATOM 1147 C CA . HIS A 1 141 ? 9.055 -6.273 7.828 1 77.75 141 HIS A CA 1
ATOM 1148 C C . HIS A 1 141 ? 10.102 -5.23 7.453 1 77.75 141 HIS A C 1
ATOM 1150 O O . HIS A 1 141 ? 11.281 -5.379 7.789 1 77.75 141 HIS A O 1
ATOM 1156 N N . ILE A 1 142 ? 9.734 -4.238 6.77 1 80.25 142 ILE A N 1
ATOM 1157 C CA . ILE A 1 142 ? 10.609 -3.098 6.531 1 80.25 142 ILE A CA 1
ATOM 1158 C C . ILE A 1 142 ? 10.742 -2.27 7.805 1 80.25 142 ILE A C 1
ATOM 1160 O O . ILE A 1 142 ? 9.742 -1.843 8.383 1 80.25 142 ILE A O 1
ATOM 1164 N N . PRO A 1 143 ? 11.93 -2.129 8.273 1 81.94 143 PRO A N 1
ATOM 1165 C CA . PRO A 1 143 ? 12.117 -1.354 9.5 1 81.94 143 PRO A CA 1
ATOM 1166 C C . PRO A 1 143 ? 11.5 0.042 9.414 1 81.94 143 PRO A C 1
ATOM 1168 O O . PRO A 1 143 ? 11.57 0.685 8.359 1 81.94 143 PRO A O 1
ATOM 1171 N N . LYS A 1 144 ? 10.812 0.403 10.391 1 87.69 144 LYS A N 1
ATOM 1172 C CA . LYS A 1 144 ? 10.188 1.72 10.477 1 87.69 144 LYS A CA 1
ATOM 1173 C C . LYS A 1 144 ? 10.398 2.338 11.852 1 87.69 144 LYS A C 1
ATOM 1175 O O . LYS A 1 144 ? 10.625 1.625 12.836 1 87.69 144 LYS A O 1
ATOM 1180 N N . LEU A 1 145 ? 10.438 3.627 11.883 1 89.81 145 LEU A N 1
ATOM 1181 C CA . LEU A 1 145 ? 10.648 4.371 13.125 1 89.81 145 LEU A CA 1
ATOM 1182 C C . LEU A 1 145 ? 9.609 5.477 13.281 1 89.81 145 LEU A C 1
ATOM 1184 O O . LEU A 1 145 ? 9.359 6.234 12.344 1 89.81 145 LEU A O 1
ATOM 1188 N N . MET A 1 146 ? 8.977 5.457 14.453 1 92.94 146 MET A N 1
ATOM 1189 C CA . MET A 1 146 ? 7.977 6.48 14.742 1 92.94 146 MET A CA 1
ATOM 1190 C C . MET A 1 146 ? 8.633 7.77 15.211 1 92.94 146 MET A C 1
ATOM 1192 O O . MET A 1 146 ? 9.594 7.738 15.992 1 92.94 146 MET A O 1
ATOM 1196 N N . HIS A 1 147 ? 8.188 8.883 14.727 1 94.69 147 HIS A N 1
ATOM 1197 C CA . HIS A 1 147 ? 8.609 10.211 15.172 1 94.69 147 HIS A CA 1
ATOM 1198 C C . HIS A 1 147 ? 7.43 11.016 15.695 1 94.69 147 HIS A C 1
ATOM 1200 O O . HIS A 1 147 ? 6.324 10.93 15.148 1 94.69 147 HIS A O 1
ATOM 1206 N N . LEU A 1 148 ? 7.633 11.773 16.797 1 95.56 148 LEU A N 1
ATOM 1207 C CA . LEU A 1 148 ? 6.715 12.82 17.234 1 95.56 148 LEU A CA 1
ATOM 1208 C C . LEU A 1 148 ? 7.094 14.164 16.609 1 95.56 148 LEU A C 1
ATOM 1210 O O . LEU A 1 148 ? 8.266 14.539 16.594 1 95.56 148 LEU A O 1
ATOM 1214 N N . CYS A 1 149 ? 6.062 14.812 16.078 1 97.56 149 CYS A N 1
ATOM 1215 C CA . CYS A 1 149 ? 6.328 16.094 15.43 1 97.56 149 CYS A CA 1
ATOM 1216 C C . CYS A 1 149 ? 5.43 17.188 16 1 97.56 149 CYS A C 1
ATOM 1218 O O . CYS A 1 149 ? 4.266 16.938 16.312 1 97.56 149 CYS A O 1
ATOM 1220 N N . ALA A 1 150 ? 5.969 18.359 16.188 1 98.25 150 ALA A N 1
ATOM 1221 C CA . ALA A 1 150 ? 5.25 19.562 16.594 1 98.25 150 ALA A CA 1
ATOM 1222 C C . ALA A 1 150 ? 5.539 20.719 15.641 1 98.25 150 ALA A C 1
ATOM 1224 O O . ALA A 1 150 ? 6.699 21.078 15.422 1 98.25 150 ALA A O 1
ATOM 1225 N N . ILE A 1 151 ? 4.488 21.281 15.117 1 98.06 151 ILE A N 1
ATOM 1226 C CA . ILE A 1 151 ? 4.664 22.281 14.078 1 98.06 151 ILE A CA 1
ATOM 1227 C C . ILE A 1 151 ? 3.689 23.438 14.305 1 98.06 151 ILE A C 1
ATOM 1229 O O . ILE A 1 151 ? 2.518 23.219 14.617 1 98.06 151 ILE A O 1
ATOM 1233 N N . GLY A 1 152 ? 4.184 24.641 14.258 1 96.88 152 GLY A N 1
ATOM 1234 C CA . GLY A 1 152 ? 3.385 25.859 14.258 1 96.88 152 GLY A CA 1
ATOM 1235 C C . GLY A 1 152 ? 3.381 26.562 12.914 1 96.88 152 GLY A C 1
ATOM 1236 O O . GLY A 1 152 ? 3.818 26 11.906 1 96.88 152 GLY A O 1
ATOM 1237 N N . ARG A 1 153 ? 2.883 27.703 12.875 1 96.19 153 ARG A N 1
ATOM 1238 C CA . ARG A 1 153 ? 2.824 28.453 11.625 1 96.19 153 ARG A CA 1
ATOM 1239 C C . ARG A 1 153 ? 4.004 29.406 11.5 1 96.19 153 ARG A C 1
ATOM 1241 O O . ARG A 1 153 ? 4.312 30.141 12.445 1 96.19 153 ARG A O 1
ATOM 1248 N N . PRO A 1 154 ? 4.605 29.406 10.344 1 96.25 154 PRO A N 1
ATOM 1249 C CA . PRO A 1 154 ? 5.699 30.359 10.141 1 96.25 154 PRO A CA 1
ATOM 1250 C C . PRO A 1 154 ? 5.238 31.812 10.227 1 96.25 154 PRO A C 1
ATOM 1252 O O . PRO A 1 154 ? 4.102 32.125 9.859 1 96.25 154 PRO A O 1
ATOM 1255 N N . ILE A 1 155 ? 6.109 32.625 10.719 1 93.75 155 ILE A N 1
ATOM 1256 C CA . ILE A 1 155 ? 5.875 34.062 10.828 1 93.75 155 ILE A CA 1
ATOM 1257 C C . ILE A 1 155 ? 6.898 34.812 9.977 1 93.75 155 ILE A C 1
ATOM 1259 O O . ILE A 1 155 ? 8.102 34.594 10.086 1 93.75 155 ILE A O 1
ATOM 1263 N N . PHE A 1 156 ? 6.336 35.656 9.211 1 92.25 156 PHE A N 1
ATOM 1264 C CA . PHE A 1 156 ? 7.191 36.438 8.312 1 92.25 156 PHE A CA 1
ATOM 1265 C C . PHE A 1 156 ? 7.16 37.906 8.672 1 92.25 156 PHE A C 1
ATOM 1267 O O . PHE A 1 156 ? 6.129 38.438 9.109 1 92.25 156 PHE A O 1
ATOM 1274 N N . GLY A 1 157 ? 8.289 38.562 8.445 1 88.25 157 GLY A N 1
ATOM 1275 C CA . GLY A 1 157 ? 8.359 40 8.617 1 88.25 157 GLY A CA 1
ATOM 1276 C C . GLY A 1 157 ? 7.824 40.781 7.43 1 88.25 157 GLY A C 1
ATOM 1277 O O . GLY A 1 157 ? 7.332 40.188 6.469 1 88.25 157 GLY A O 1
ATOM 1278 N N . PRO A 1 158 ? 7.918 42.125 7.566 1 86.31 158 PRO A N 1
ATOM 1279 C CA . PRO A 1 158 ? 7.355 43 6.523 1 86.31 158 PRO A CA 1
ATOM 1280 C C . PRO A 1 158 ? 8.062 42.812 5.18 1 86.31 158 PRO A C 1
ATOM 1282 O O . PRO A 1 158 ? 7.434 42.969 4.129 1 86.31 158 PRO A O 1
ATOM 1285 N N . GLU A 1 159 ? 9.375 42.469 5.164 1 87.69 159 GLU A N 1
ATOM 1286 C CA . GLU A 1 159 ? 10.133 42.312 3.926 1 87.69 159 GLU A CA 1
ATOM 1287 C C . GLU A 1 159 ? 10.18 40.844 3.477 1 87.69 159 GLU A C 1
ATOM 1289 O O . GLU A 1 159 ? 10.867 40.531 2.512 1 87.69 159 GLU A O 1
ATOM 1294 N N . GLY A 1 160 ? 9.484 40.062 4.207 1 86.69 160 GLY A N 1
ATOM 1295 C CA . GLY A 1 160 ? 9.453 38.656 3.816 1 86.69 160 GLY A CA 1
ATOM 1296 C C . GLY A 1 160 ? 10.477 37.812 4.547 1 86.69 160 GLY A C 1
ATOM 1297 O O . GLY A 1 160 ? 10.602 36.594 4.277 1 86.69 160 GLY A O 1
ATOM 1298 N N . GLU A 1 161 ? 11.156 38.406 5.41 1 91.38 161 GLU A N 1
ATOM 1299 C CA . GLU A 1 161 ? 12.148 37.656 6.172 1 91.38 161 GLU A CA 1
ATOM 1300 C C . GLU A 1 161 ? 11.484 36.719 7.168 1 91.38 161 GLU A C 1
ATOM 1302 O O . GLU A 1 161 ? 10.43 37.031 7.73 1 91.38 161 GLU A O 1
ATOM 1307 N N . VAL A 1 162 ? 12.078 35.656 7.367 1 93.62 162 VAL A N 1
ATOM 1308 C CA . VAL A 1 162 ? 11.523 34.656 8.273 1 93.62 162 VAL A CA 1
ATOM 1309 C C . VAL A 1 162 ? 11.875 35.031 9.711 1 93.62 162 VAL A C 1
ATOM 1311 O O . VAL A 1 162 ? 13.047 35 10.094 1 93.62 162 VAL A O 1
ATOM 1314 N N . ILE A 1 163 ? 10.891 35.375 10.469 1 92.12 163 ILE A N 1
ATOM 1315 C CA . ILE A 1 163 ? 11.078 35.625 11.891 1 92.12 163 ILE A CA 1
ATOM 1316 C C . ILE A 1 163 ? 11.094 34.312 12.664 1 92.12 163 ILE A C 1
ATOM 1318 O O . ILE A 1 163 ? 11.938 34.094 13.539 1 92.12 163 ILE A O 1
ATOM 1322 N N . TRP A 1 164 ? 10.18 33.469 12.312 1 94.62 164 TRP A N 1
ATOM 1323 C CA . TRP A 1 164 ? 10.07 32.125 12.867 1 94.62 164 TRP A CA 1
ATOM 1324 C C . TRP A 1 164 ? 9.625 31.141 11.805 1 94.62 164 TRP A C 1
ATOM 1326 O O . TRP A 1 164 ? 8.664 31.391 11.07 1 94.62 164 TRP A O 1
ATOM 1336 N N . ASP A 1 165 ? 10.227 30.016 11.711 1 95.62 165 ASP A N 1
ATOM 1337 C CA . ASP A 1 165 ? 9.969 29.094 10.602 1 95.62 165 ASP A CA 1
ATOM 1338 C C . ASP A 1 165 ? 8.828 28.141 10.938 1 95.62 165 ASP A C 1
ATOM 1340 O O . ASP A 1 165 ? 8.43 27.328 10.094 1 95.62 165 ASP A O 1
ATOM 1344 N N . GLY A 1 166 ? 8.328 28.188 12.156 1 95.56 166 GLY A N 1
ATOM 1345 C CA . GLY A 1 166 ? 7.168 27.391 12.539 1 95.56 166 GLY A CA 1
ATOM 1346 C C . GLY A 1 166 ? 7.523 26 12.992 1 95.56 166 GLY A C 1
ATOM 1347 O O . GLY A 1 166 ? 6.652 25.234 13.422 1 95.56 166 GLY A O 1
ATOM 1348 N N . LYS A 1 167 ? 8.781 25.641 12.93 1 96.75 167 LYS A N 1
ATOM 1349 C CA . LYS A 1 167 ? 9.219 24.297 13.289 1 96.75 167 LYS A CA 1
ATOM 1350 C C . LYS A 1 167 ? 9.602 24.219 14.766 1 96.75 167 LYS A C 1
ATOM 1352 O O . LYS A 1 167 ? 10.578 24.828 15.188 1 96.75 167 LYS A O 1
ATOM 1357 N N . VAL A 1 168 ? 8.875 23.516 15.508 1 96.94 168 VAL A N 1
ATOM 1358 C CA . VAL A 1 168 ? 9.172 23.312 16.922 1 96.94 168 VAL A CA 1
ATOM 1359 C C . VAL A 1 168 ? 10.172 22.172 17.094 1 96.94 168 VAL A C 1
ATOM 1361 O O . VAL A 1 168 ? 11.266 22.375 17.609 1 96.94 168 VAL A O 1
ATOM 1364 N N . GLY A 1 169 ? 9.656 20.984 16.578 1 97.19 169 GLY A N 1
ATOM 1365 C CA . GLY A 1 169 ? 10.609 19.891 16.688 1 97.19 169 GLY A CA 1
ATOM 1366 C C . GLY A 1 169 ? 10.086 18.578 16.141 1 97.19 169 GLY A C 1
ATOM 1367 O O . GLY A 1 169 ? 8.898 18.453 15.844 1 97.19 169 GLY A O 1
ATOM 1368 N N . ILE A 1 170 ? 11.008 17.688 15.875 1 96.75 170 ILE A N 1
ATOM 1369 C CA . ILE A 1 170 ? 10.758 16.297 15.492 1 96.75 170 ILE A CA 1
ATOM 1370 C C . ILE A 1 170 ? 11.617 15.367 16.328 1 96.75 170 ILE A C 1
ATOM 1372 O O . ILE A 1 170 ? 12.836 15.562 16.453 1 96.75 170 ILE A O 1
ATOM 1376 N N . TRP A 1 171 ? 11.023 14.414 17 1 94.62 171 TRP A N 1
ATOM 1377 C CA . TRP A 1 171 ? 11.734 13.562 17.953 1 94.62 171 TRP A CA 1
ATOM 1378 C C . TRP A 1 171 ? 11.5 12.086 17.641 1 94.62 171 TRP A C 1
ATOM 1380 O O . TRP A 1 171 ? 10.359 11.625 17.656 1 94.62 171 TRP A O 1
ATOM 1390 N N . PRO A 1 172 ? 12.578 11.359 17.312 1 92.44 172 PRO A N 1
ATOM 1391 C CA . PRO A 1 172 ? 12.406 9.914 17.141 1 92.44 172 PRO A CA 1
ATOM 1392 C C . PRO A 1 172 ? 12.055 9.211 18.453 1 92.44 172 PRO A C 1
ATOM 1394 O O . PRO A 1 172 ? 12.562 9.578 19.516 1 92.44 172 PRO A O 1
ATOM 1397 N N . LEU A 1 173 ? 11.094 8.312 18.359 1 89 173 LEU A N 1
ATOM 1398 C CA . LEU A 1 173 ? 10.742 7.523 19.531 1 89 173 LEU A CA 1
ATOM 1399 C C . LEU A 1 173 ? 11.625 6.289 19.641 1 89 173 LEU A C 1
ATOM 1401 O O . LEU A 1 173 ? 11.227 5.195 19.234 1 89 173 LEU A O 1
ATOM 1405 N N . THR A 1 174 ? 12.781 6.477 20.094 1 80 174 THR A N 1
ATOM 1406 C CA . THR A 1 174 ? 13.75 5.398 20.234 1 80 174 THR A CA 1
ATOM 1407 C C . THR A 1 174 ? 14.156 5.219 21.703 1 80 174 THR A C 1
ATOM 1409 O O . THR A 1 174 ? 13.984 6.129 22.516 1 80 174 THR A O 1
ATOM 1412 N N . ILE A 1 175 ? 14.297 3.955 22.062 1 67.69 175 ILE A N 1
ATOM 1413 C CA . ILE A 1 175 ? 14.844 3.674 23.375 1 67.69 175 ILE A CA 1
ATOM 1414 C C . ILE A 1 175 ? 16.266 3.119 23.234 1 67.69 175 ILE A C 1
ATOM 1416 O O . ILE A 1 175 ? 16.562 2.4 22.281 1 67.69 175 ILE A O 1
ATOM 1420 N N . GLN A 1 176 ? 17.125 3.713 23.906 1 62.56 176 GLN A N 1
ATOM 1421 C CA . GLN A 1 176 ? 18.484 3.174 23.938 1 62.56 176 GLN A CA 1
ATOM 1422 C C . GLN A 1 176 ? 18.562 1.963 24.859 1 62.56 176 GLN A C 1
ATOM 1424 O O . GLN A 1 176 ? 18.266 2.061 26.047 1 62.56 176 GLN A O 1
ATOM 1429 N N . VAL A 1 177 ? 18.5 0.817 24.25 1 61.22 177 VAL A N 1
ATOM 1430 C CA . VAL A 1 177 ? 18.625 -0.371 25.094 1 61.22 177 VAL A CA 1
ATOM 1431 C C . VAL A 1 177 ? 20.031 -0.959 24.953 1 61.22 177 VAL A C 1
ATOM 1433 O O . VAL A 1 177 ? 20.609 -0.938 23.859 1 61.22 177 VAL A O 1
ATOM 1436 N N . PRO A 1 178 ? 20.703 -1.199 26.109 1 59.53 178 PRO A N 1
ATOM 1437 C CA . PRO A 1 178 ? 22 -1.867 26.016 1 59.53 178 PRO A CA 1
ATOM 1438 C C . PRO A 1 178 ? 21.938 -3.168 25.219 1 59.53 178 PRO A C 1
ATOM 1440 O O . PRO A 1 178 ? 20.984 -3.938 25.359 1 59.53 178 PRO A O 1
ATOM 1443 N N . ALA A 1 179 ? 22.688 -3.256 24.172 1 57.31 179 ALA A N 1
ATOM 1444 C CA . ALA A 1 179 ? 22.766 -4.465 23.359 1 57.31 179 ALA A CA 1
ATOM 1445 C C . ALA A 1 179 ? 22.875 -5.711 24.234 1 57.31 179 ALA A C 1
ATOM 1447 O O . ALA A 1 179 ? 23.75 -5.789 25.094 1 57.31 179 ALA A O 1
ATOM 1448 N N . GLN A 1 180 ? 21.922 -6.449 24.281 1 54.56 180 GLN A N 1
ATOM 1449 C CA . GLN A 1 180 ? 21.938 -7.633 25.141 1 54.56 180 GLN A CA 1
ATOM 1450 C C . GLN A 1 180 ? 23.016 -8.617 24.703 1 54.56 180 GLN A C 1
ATOM 1452 O O . GLN A 1 180 ? 23.641 -9.273 25.531 1 54.56 180 GLN A O 1
ATOM 1457 N N . ARG A 1 181 ? 23.109 -8.891 23.312 1 56.44 181 ARG A N 1
ATOM 1458 C CA . ARG A 1 181 ? 24.062 -9.898 22.875 1 56.44 181 ARG A CA 1
ATOM 1459 C C . ARG A 1 181 ? 25.203 -9.273 22.062 1 56.44 181 ARG A C 1
ATOM 1461 O O . ARG A 1 181 ? 25.016 -8.242 21.422 1 56.44 181 ARG A O 1
ATOM 1468 N N . ARG A 1 182 ? 26.453 -9.664 22.375 1 51.09 182 ARG A N 1
ATOM 1469 C CA . ARG A 1 182 ? 27.656 -9.328 21.641 1 51.09 182 ARG A CA 1
ATOM 1470 C C . ARG A 1 182 ? 27.547 -9.766 20.188 1 51.09 182 ARG A C 1
ATOM 1472 O O . ARG A 1 182 ? 27 -10.836 19.891 1 51.09 182 ARG A O 1
ATOM 1479 N N . SER A 1 183 ? 27.312 -8.891 19.25 1 56.5 183 SER A N 1
ATOM 1480 C CA . SER A 1 183 ? 27.484 -9.344 17.859 1 56.5 183 SER A CA 1
ATOM 1481 C C . SER A 1 183 ? 28.906 -9.07 17.375 1 56.5 183 SER A C 1
ATOM 1483 O O . SER A 1 183 ? 29.672 -8.367 18.031 1 56.5 183 SER A O 1
ATOM 1485 N N . LYS A 1 184 ? 29.359 -9.742 16.266 1 54.12 184 LYS A N 1
ATOM 1486 C CA . LYS A 1 184 ? 30.688 -9.594 15.688 1 54.12 184 LYS A CA 1
ATOM 1487 C C . LYS A 1 184 ? 31.125 -8.133 15.656 1 54.12 184 LYS A C 1
ATOM 1489 O O . LYS A 1 184 ? 32.281 -7.82 15.906 1 54.12 184 LYS A O 1
ATOM 1494 N N . ASN A 1 185 ? 30.297 -7.168 15.289 1 51.5 185 ASN A N 1
ATOM 1495 C CA . ASN A 1 185 ? 30.734 -5.785 15.125 1 51.5 185 ASN A CA 1
ATOM 1496 C C . ASN A 1 185 ? 30.266 -4.918 16.297 1 51.5 185 ASN A C 1
ATOM 1498 O O . ASN A 1 185 ? 30.359 -3.689 16.234 1 51.5 185 ASN A O 1
ATOM 1502 N N . ARG A 1 186 ? 29.469 -5.625 17.234 1 52.88 186 ARG A N 1
ATOM 1503 C CA . ARG A 1 186 ? 29.016 -4.809 18.359 1 52.88 186 ARG A CA 1
ATOM 1504 C C . ARG A 1 186 ? 29.25 -5.527 19.688 1 52.88 186 ARG A C 1
ATOM 1506 O O . ARG A 1 186 ? 28.875 -6.691 19.828 1 52.88 186 ARG A O 1
ATOM 1513 N N . ALA A 1 187 ? 29.938 -4.93 20.531 1 54.47 187 ALA A N 1
ATOM 1514 C CA . ALA A 1 187 ? 30.188 -5.465 21.859 1 54.47 187 ALA A CA 1
ATOM 1515 C C . ALA A 1 187 ? 28.906 -5.5 22.688 1 54.47 187 ALA A C 1
ATOM 1517 O O . ALA A 1 187 ? 28 -4.695 22.469 1 54.47 187 ALA A O 1
ATOM 1518 N N . ALA A 1 188 ? 28.656 -6.438 23.375 1 60.12 188 ALA A N 1
ATOM 1519 C CA . ALA A 1 188 ? 27.625 -6.484 24.406 1 60.12 188 ALA A CA 1
ATOM 1520 C C . ALA A 1 188 ? 27.641 -5.211 25.234 1 60.12 188 ALA A C 1
ATOM 1522 O O . ALA A 1 188 ? 28.703 -4.664 25.547 1 60.12 188 ALA A O 1
ATOM 1523 N N . GLY A 1 189 ? 26.453 -4.484 25.391 1 54.75 189 GLY A N 1
ATOM 1524 C CA . GLY A 1 189 ? 26.359 -3.271 26.188 1 54.75 189 GLY A CA 1
ATOM 1525 C C . GLY A 1 189 ? 26.25 -2.016 25.344 1 54.75 189 GLY A C 1
ATOM 1526 O O . GLY A 1 189 ? 25.969 -0.935 25.859 1 54.75 189 GLY A O 1
ATOM 1527 N N . THR A 1 190 ? 26.672 -2.254 24.109 1 54.53 190 THR A N 1
ATOM 1528 C CA . THR A 1 190 ? 26.594 -1.053 23.281 1 54.53 190 THR A CA 1
ATOM 1529 C C . THR A 1 190 ? 25.141 -0.627 23.094 1 54.53 190 THR A C 1
ATOM 1531 O O . THR A 1 190 ? 24.266 -1.47 22.891 1 54.53 190 THR A O 1
ATOM 1534 N N . LEU A 1 191 ? 24.953 0.598 23.406 1 56.34 191 LEU A N 1
ATOM 1535 C CA . LEU A 1 191 ? 23.609 1.163 23.328 1 56.34 191 LEU A CA 1
ATOM 1536 C C . LEU A 1 191 ? 23.062 1.08 21.922 1 56.34 191 LEU A C 1
ATOM 1538 O O . LEU A 1 191 ? 23.688 1.542 20.969 1 56.34 191 LEU A O 1
ATOM 1542 N N . GLU A 1 192 ? 22.219 0.126 21.812 1 60.34 192 GLU A N 1
ATOM 1543 C CA . GLU A 1 192 ? 21.578 -0.005 20.5 1 60.34 192 GLU A CA 1
ATOM 1544 C C . GLU A 1 192 ? 20.203 0.682 20.484 1 60.34 192 GLU A C 1
ATOM 1546 O O . GLU A 1 192 ? 19.484 0.647 21.484 1 60.34 192 GLU A O 1
ATOM 1551 N N . THR A 1 193 ? 20.062 1.54 19.516 1 62.25 193 THR A N 1
ATOM 1552 C CA . THR A 1 193 ? 18.781 2.205 19.312 1 62.25 193 THR A CA 1
ATOM 1553 C C . THR A 1 193 ? 17.703 1.194 18.938 1 62.25 193 THR A C 1
ATOM 1555 O O . THR A 1 193 ? 17.844 0.458 17.969 1 62.25 193 THR A O 1
ATOM 1558 N N . LYS A 1 194 ? 16.906 0.925 20 1 65.19 194 LYS A N 1
ATOM 1559 C CA . LYS A 1 194 ? 15.812 0.013 19.688 1 65.19 194 LYS A CA 1
ATOM 1560 C C . LYS A 1 194 ? 14.523 0.779 19.422 1 65.19 194 LYS A C 1
ATOM 1562 O O . LYS A 1 194 ? 14.297 1.854 19.984 1 65.19 194 LYS A O 1
ATOM 1567 N N . LEU A 1 195 ? 13.805 0.314 18.516 1 65.94 195 LEU A N 1
ATOM 1568 C CA . LEU A 1 195 ? 12.523 0.872 18.094 1 65.94 195 LEU A CA 1
ATOM 1569 C C . LEU A 1 195 ? 11.453 0.666 19.156 1 65.94 195 LEU A C 1
ATOM 1571 O O . LEU A 1 195 ? 11.406 -0.385 19.797 1 65.94 195 LEU A O 1
ATOM 1575 N N . ILE A 1 196 ? 10.883 1.756 19.672 1 66.44 196 ILE A N 1
ATOM 1576 C CA . ILE A 1 196 ? 9.703 1.592 20.516 1 66.44 196 ILE A CA 1
ATOM 1577 C C . ILE A 1 196 ? 8.531 1.109 19.656 1 66.44 196 ILE A C 1
ATOM 1579 O O . ILE A 1 196 ? 8.094 1.807 18.75 1 66.44 196 ILE A O 1
ATOM 1583 N N . PRO A 1 197 ? 8.156 -0.025 19.859 1 63.91 197 PRO A N 1
ATOM 1584 C CA . PRO A 1 197 ? 7.105 -0.567 19 1 63.91 197 PRO A CA 1
ATOM 1585 C C . PRO A 1 197 ? 5.758 0.122 19.203 1 63.91 197 PRO A C 1
ATOM 1587 O O . PRO A 1 197 ? 4.941 0.168 18.281 1 63.91 197 PRO A O 1
ATOM 1590 N N . ARG A 1 198 ? 5.527 0.626 20.469 1 74.69 198 ARG A N 1
ATOM 1591 C CA . ARG A 1 198 ? 4.219 1.22 20.719 1 74.69 198 ARG A CA 1
ATOM 1592 C C . ARG A 1 198 ? 4.336 2.41 21.672 1 74.69 198 ARG A C 1
ATOM 1594 O O . ARG A 1 198 ? 5.094 2.365 22.641 1 74.69 198 ARG A O 1
ATOM 1601 N N . ILE A 1 199 ? 3.67 3.471 21.375 1 82.75 199 ILE A N 1
ATOM 1602 C CA . ILE A 1 199 ? 3.652 4.66 22.219 1 82.75 199 ILE A CA 1
ATOM 1603 C C . ILE A 1 199 ? 2.576 4.516 23.297 1 82.75 199 ILE A C 1
ATOM 1605 O O . ILE A 1 199 ? 1.41 4.258 22.984 1 82.75 199 ILE A O 1
ATOM 1609 N N . THR A 1 200 ? 2.988 4.551 24.562 1 88.31 200 THR A N 1
ATOM 1610 C CA . THR A 1 200 ? 2.045 4.543 25.672 1 88.31 200 THR A CA 1
ATOM 1611 C C . THR A 1 200 ? 1.736 5.965 26.141 1 88.31 200 THR A C 1
ATOM 1613 O O . THR A 1 200 ? 2.418 6.91 25.734 1 88.31 200 THR A O 1
ATOM 1616 N N . LYS A 1 201 ? 0.769 6.035 26.969 1 92.62 201 LYS A N 1
ATOM 1617 C CA . LYS A 1 201 ? 0.363 7.336 27.5 1 92.62 201 LYS A CA 1
ATOM 1618 C C . LYS A 1 201 ? 1.483 7.965 28.312 1 92.62 201 LYS A C 1
ATOM 1620 O O . LYS A 1 201 ? 1.707 9.18 28.25 1 92.62 201 LYS A O 1
ATOM 1625 N N . GLU A 1 202 ? 2.127 7.148 29.078 1 91.44 202 GLU A N 1
ATOM 1626 C CA . GLU A 1 202 ? 3.209 7.641 29.922 1 91.44 202 GLU A CA 1
ATOM 1627 C C . GLU A 1 202 ? 4.367 8.18 29.094 1 91.44 202 GLU A C 1
ATOM 1629 O O . GLU A 1 202 ? 4.938 9.227 29.406 1 91.44 202 GLU A O 1
ATOM 1634 N N . VAL A 1 203 ? 4.684 7.426 28.094 1 88.75 203 VAL A N 1
ATOM 1635 C CA . VAL A 1 203 ? 5.762 7.855 27.219 1 88.75 203 VAL A CA 1
ATOM 1636 C C . VAL A 1 203 ? 5.375 9.148 26.516 1 88.75 203 VAL A C 1
ATOM 1638 O O . VAL A 1 203 ? 6.184 10.078 26.406 1 88.75 203 VAL A O 1
ATOM 1641 N N . TYR A 1 204 ? 4.133 9.164 26.078 1 94.25 204 TYR A N 1
ATOM 1642 C CA . TYR A 1 204 ? 3.635 10.359 25.406 1 94.25 204 TYR A CA 1
ATOM 1643 C C . TYR A 1 204 ? 3.676 11.562 26.344 1 94.25 204 TYR A C 1
ATOM 1645 O O . TYR A 1 204 ? 4.117 12.648 25.938 1 94.25 204 TYR A O 1
ATOM 1653 N N . ARG A 1 205 ? 3.254 11.398 27.516 1 95.5 205 ARG A N 1
ATOM 1654 C CA . ARG A 1 205 ? 3.271 12.461 28.516 1 95.5 205 ARG A CA 1
ATOM 1655 C C . ARG A 1 205 ? 4.688 12.984 28.75 1 95.5 205 ARG A C 1
ATOM 1657 O O . ARG A 1 205 ? 4.91 14.195 28.766 1 95.5 205 ARG A O 1
ATOM 1664 N N . THR A 1 206 ? 5.555 12.055 28.875 1 93.75 206 THR A N 1
ATOM 1665 C CA . THR A 1 206 ? 6.945 12.414 29.125 1 93.75 206 THR A CA 1
ATOM 1666 C C . THR A 1 206 ? 7.504 13.227 27.953 1 93.75 206 THR A C 1
ATOM 1668 O O . THR A 1 206 ? 8.195 14.227 28.156 1 93.75 206 THR A O 1
ATOM 1671 N N . LEU A 1 207 ? 7.238 12.828 26.797 1 93.75 207 LEU A N 1
ATOM 1672 C CA . LEU A 1 207 ? 7.715 13.539 25.609 1 93.75 207 LEU A CA 1
ATOM 1673 C C . LEU A 1 207 ? 7.121 14.938 25.531 1 93.75 207 LEU A C 1
ATOM 1675 O O . LEU A 1 207 ? 7.828 15.906 25.234 1 93.75 207 LEU A O 1
ATOM 1679 N N . MET A 1 208 ? 5.828 15.062 25.812 1 96.75 208 MET A N 1
ATOM 1680 C CA . MET A 1 208 ? 5.141 16.344 25.766 1 96.75 208 MET A CA 1
ATOM 1681 C C . MET A 1 208 ? 5.727 17.312 26.797 1 96.75 208 MET A C 1
ATOM 1683 O O . MET A 1 208 ? 5.977 18.469 26.484 1 96.75 208 MET A O 1
ATOM 1687 N N . ILE A 1 209 ? 6.012 16.828 27.953 1 96.94 209 ILE A N 1
ATOM 1688 C CA . ILE A 1 209 ? 6.406 17.688 29.062 1 96.94 209 ILE A CA 1
ATOM 1689 C C . ILE A 1 209 ? 7.906 17.969 29 1 96.94 209 ILE A C 1
ATOM 1691 O O . ILE A 1 209 ? 8.352 19.078 29.266 1 96.94 209 ILE A O 1
ATOM 1695 N N . GLN A 1 210 ? 8.688 16.969 28.609 1 96.12 210 GLN A N 1
ATOM 1696 C CA . GLN A 1 210 ? 10.133 17.109 28.719 1 96.12 210 GLN A CA 1
ATOM 1697 C C . GLN A 1 210 ? 10.758 17.562 27.406 1 96.12 210 GLN A C 1
ATOM 1699 O O . GLN A 1 210 ? 11.891 18.047 27.391 1 96.12 210 GLN A O 1
ATOM 1704 N N . GLN A 1 211 ? 10.031 17.391 26.344 1 95.62 211 GLN A N 1
ATOM 1705 C CA . GLN A 1 211 ? 10.633 17.75 25.062 1 95.62 211 GLN A CA 1
ATOM 1706 C C . GLN A 1 211 ? 9.805 18.828 24.359 1 95.62 211 GLN A C 1
ATOM 1708 O O . GLN A 1 211 ? 10.297 19.922 24.078 1 95.62 211 GLN A O 1
ATOM 1713 N N . VAL A 1 212 ? 8.562 18.625 24.172 1 97.12 212 VAL A N 1
ATOM 1714 C CA . VAL A 1 212 ? 7.734 19.5 23.359 1 97.12 212 VAL A CA 1
ATOM 1715 C C . VAL A 1 212 ? 7.59 20.859 24.047 1 97.12 212 VAL A C 1
ATOM 1717 O O . VAL A 1 212 ? 7.891 21.906 23.453 1 97.12 212 VAL A O 1
ATOM 1720 N N . LEU A 1 213 ? 7.172 20.906 25.328 1 97 213 LEU A N 1
ATOM 1721 C CA . LEU A 1 213 ? 6.898 22.156 26.031 1 97 213 LEU A CA 1
ATOM 1722 C C . LEU A 1 213 ? 8.156 23 26.141 1 97 213 LEU A C 1
ATOM 1724 O O . LEU A 1 213 ? 8.148 24.172 25.766 1 97 213 LEU A O 1
ATOM 1728 N N . PRO A 1 214 ? 9.289 22.422 26.594 1 96.06 214 PRO A N 1
ATOM 1729 C CA . PRO A 1 214 ? 10.5 23.25 26.688 1 96.06 214 PRO A CA 1
ATOM 1730 C C . PRO A 1 214 ? 10.938 23.812 25.344 1 96.06 214 PRO A C 1
ATOM 1732 O O . PRO A 1 214 ? 11.422 24.938 25.266 1 96.06 214 PRO A O 1
ATOM 1735 N N . THR A 1 215 ? 10.766 23 24.297 1 96.44 215 THR A N 1
ATOM 1736 C CA . THR A 1 215 ? 11.18 23.453 22.984 1 96.44 215 THR A CA 1
ATOM 1737 C C . THR A 1 215 ? 10.273 24.578 22.484 1 96.44 215 THR A C 1
ATOM 1739 O O . THR A 1 215 ? 10.734 25.5 21.812 1 96.44 215 THR A O 1
ATOM 1742 N N . ILE A 1 216 ? 9 24.5 22.766 1 95.31 216 ILE A N 1
ATOM 1743 C CA . ILE A 1 216 ? 8.055 25.562 22.422 1 95.31 216 ILE A CA 1
ATOM 1744 C C . ILE A 1 216 ? 8.477 26.859 23.094 1 95.31 216 ILE A C 1
ATOM 1746 O O . ILE A 1 216 ? 8.562 27.906 22.438 1 95.31 216 ILE A O 1
ATOM 1750 N N . LYS A 1 217 ? 8.758 26.812 24.359 1 92.56 217 LYS A N 1
ATOM 1751 C CA . LYS A 1 217 ? 9.117 28 25.141 1 92.56 217 LYS A CA 1
ATOM 1752 C C . LYS A 1 217 ? 10.43 28.594 24.641 1 92.56 217 LYS A C 1
ATOM 1754 O O . LYS A 1 217 ? 10.625 29.812 24.703 1 92.56 217 LYS A O 1
ATOM 1759 N N . GLU A 1 218 ? 11.234 27.75 24.141 1 92.12 218 GLU A N 1
ATOM 1760 C CA . GLU A 1 218 ? 12.547 28.188 23.656 1 92.12 218 GLU A CA 1
ATOM 1761 C C . GLU A 1 218 ? 12.438 28.812 22.266 1 92.12 218 GLU A C 1
ATOM 1763 O O . GLU A 1 218 ? 13.07 29.844 21.984 1 92.12 218 GLU A O 1
ATOM 1768 N N . LYS A 1 219 ? 11.656 28.234 21.406 1 92.31 219 LYS A N 1
ATOM 1769 C CA . LYS A 1 219 ? 11.742 28.562 19.984 1 92.31 219 LYS A CA 1
ATOM 1770 C C . LYS A 1 219 ? 10.648 29.562 19.594 1 92.31 219 LYS A C 1
ATOM 1772 O O . LYS A 1 219 ? 10.82 30.328 18.656 1 92.31 219 LYS A O 1
ATOM 1777 N N . VAL A 1 220 ? 9.516 29.484 20.188 1 87.81 220 VAL A N 1
ATOM 1778 C CA . VAL A 1 220 ? 8.43 30.391 19.828 1 87.81 220 VAL A CA 1
ATOM 1779 C C . VAL A 1 220 ? 8.734 31.797 20.375 1 87.81 220 VAL A C 1
ATOM 1781 O O . VAL A 1 220 ? 8.977 31.969 21.562 1 87.81 220 VAL A O 1
ATOM 1784 N N . PRO A 1 221 ? 8.773 32.719 19.453 1 83.12 221 PRO A N 1
ATOM 1785 C CA . PRO A 1 221 ? 9.102 34.062 19.922 1 83.12 221 PRO A CA 1
ATOM 1786 C C . PRO A 1 221 ? 8.102 34.625 20.938 1 83.12 221 PRO A C 1
ATOM 1788 O O . PRO A 1 221 ? 6.895 34.625 20.688 1 83.12 221 PRO A O 1
ATOM 1791 N N . GLU A 1 222 ? 8.625 35.094 22.031 1 74 222 GLU A N 1
ATOM 1792 C CA . GLU A 1 222 ? 7.812 35.625 23.125 1 74 222 GLU A CA 1
ATOM 1793 C C . GLU A 1 222 ? 7.035 36.875 22.672 1 74 222 GLU A C 1
ATOM 1795 O O . GLU A 1 222 ? 5.965 37.156 23.203 1 74 222 GLU A O 1
ATOM 1800 N N . ALA A 1 223 ? 7.691 37.469 21.859 1 68.88 223 ALA A N 1
ATOM 1801 C CA . ALA A 1 223 ? 7.086 38.719 21.391 1 68.88 223 ALA A CA 1
ATOM 1802 C C . ALA A 1 223 ? 5.746 38.438 20.703 1 68.88 223 ALA A C 1
ATOM 1804 O O . ALA A 1 223 ? 4.887 39.344 20.641 1 68.88 223 ALA A O 1
ATOM 1805 N N . ILE A 1 224 ? 5.594 37.312 20.406 1 67.06 224 ILE A N 1
ATOM 1806 C CA . ILE A 1 224 ? 4.363 37 19.688 1 67.06 224 ILE A CA 1
ATOM 1807 C C . ILE A 1 224 ? 3.277 36.594 20.688 1 67.06 224 ILE A C 1
ATOM 1809 O O . ILE A 1 224 ? 2.203 37.188 20.719 1 67.06 224 ILE A O 1
ATOM 1813 N N . THR A 1 225 ? 3.551 35.625 21.406 1 70.06 225 THR A N 1
ATOM 1814 C CA . THR A 1 225 ? 2.514 35.281 22.359 1 70.06 225 THR A CA 1
ATOM 1815 C C . THR A 1 225 ? 3.08 34.344 23.438 1 70.06 225 THR A C 1
ATOM 1817 O O . THR A 1 225 ? 4.082 33.656 23.219 1 70.06 225 THR A O 1
ATOM 1820 N N . LYS A 1 226 ? 2.539 34.531 24.609 1 79.69 226 LYS A N 1
ATOM 1821 C CA . LYS A 1 226 ? 2.766 33.562 25.672 1 79.69 226 LYS A CA 1
ATOM 1822 C C . LYS A 1 226 ? 1.559 32.625 25.844 1 79.69 226 LYS A C 1
ATOM 1824 O O . LYS A 1 226 ? 1.585 31.703 26.656 1 79.69 226 LYS A O 1
ATOM 1829 N N . HIS A 1 227 ? 0.642 32.906 24.984 1 90.75 227 HIS A N 1
ATOM 1830 C CA . HIS A 1 227 ? -0.524 32.031 24.938 1 90.75 227 HIS A CA 1
ATOM 1831 C C . HIS A 1 227 ? -0.464 31.109 23.719 1 90.75 227 HIS A C 1
ATOM 1833 O O . HIS A 1 227 ? -0.524 31.562 22.578 1 90.75 227 HIS A O 1
ATOM 1839 N N . ILE A 1 228 ? -0.32 29.828 23.938 1 95 228 ILE A N 1
ATOM 1840 C CA . ILE A 1 228 ? -0.141 28.859 22.859 1 95 228 ILE A CA 1
ATOM 1841 C C . ILE A 1 228 ? -1.183 27.75 22.984 1 95 228 ILE A C 1
ATOM 1843 O O . ILE A 1 228 ? -1.497 27.312 24.094 1 95 228 ILE A O 1
ATOM 1847 N N . ILE A 1 229 ? -1.711 27.359 21.906 1 96.62 229 ILE A N 1
ATOM 1848 C CA . ILE A 1 229 ? -2.652 26.25 21.859 1 96.62 229 ILE A CA 1
ATOM 1849 C C . ILE A 1 229 ? -2.012 25.062 21.156 1 96.62 229 ILE A C 1
ATOM 1851 O O . ILE A 1 229 ? -1.599 25.172 20 1 96.62 229 ILE A O 1
ATOM 1855 N N . ILE A 1 230 ? -1.885 23.953 21.844 1 98.19 230 ILE A N 1
ATOM 1856 C CA . ILE A 1 230 ? -1.372 22.719 21.25 1 98.19 230 ILE A CA 1
ATOM 1857 C C . ILE A 1 230 ? -2.535 21.797 20.875 1 98.19 230 ILE A C 1
ATOM 1859 O O . ILE A 1 230 ? -3.398 21.516 21.703 1 98.19 230 ILE A O 1
ATOM 1863 N N . GLN A 1 231 ? -2.549 21.406 19.641 1 98.31 231 GLN A N 1
ATOM 1864 C CA . GLN A 1 231 ? -3.602 20.516 19.188 1 98.31 231 GLN A CA 1
ATOM 1865 C C . GLN A 1 231 ? -3.061 19.109 18.938 1 98.31 231 GLN A C 1
ATOM 1867 O O . GLN A 1 231 ? -2.053 18.938 18.25 1 98.31 231 GLN A O 1
ATOM 1872 N N . GLN A 1 232 ? -3.65 18.109 19.5 1 97.69 232 GLN A N 1
ATOM 1873 C CA . GLN A 1 232 ? -3.35 16.688 19.266 1 97.69 232 GLN A CA 1
ATOM 1874 C C . GLN A 1 232 ? -4.57 15.945 18.75 1 97.69 232 GLN A C 1
ATOM 1876 O O . GLN A 1 232 ? -5.664 16.516 18.672 1 97.69 232 GLN A O 1
ATOM 1881 N N . ASP A 1 233 ? -4.414 14.766 18.219 1 94.81 233 ASP A N 1
ATOM 1882 C CA . ASP A 1 233 ? -5.574 13.961 17.859 1 94.81 233 ASP A CA 1
ATOM 1883 C C . ASP A 1 233 ? -6.098 13.18 19.062 1 94.81 233 ASP A C 1
ATOM 1885 O O . ASP A 1 233 ? -5.703 13.453 20.203 1 94.81 233 ASP A O 1
ATOM 1889 N N . ASN A 1 234 ? -7.066 12.328 18.875 1 92.12 234 ASN A N 1
ATOM 1890 C CA . ASN A 1 234 ? -7.758 11.648 19.953 1 92.12 234 ASN A CA 1
ATOM 1891 C C . ASN A 1 234 ? -7.223 10.234 20.172 1 92.12 234 ASN A C 1
ATOM 1893 O O . ASN A 1 234 ? -7.91 9.383 20.734 1 92.12 234 ASN A O 1
ATOM 1897 N N . ALA A 1 235 ? -6.023 9.961 19.75 1 90.44 235 ALA A N 1
ATOM 1898 C CA . ALA A 1 235 ? -5.48 8.609 19.844 1 90.44 235 ALA A CA 1
ATOM 1899 C C . ALA A 1 235 ? -5.383 8.172 21.312 1 90.44 235 ALA A C 1
ATOM 1901 O O . ALA A 1 235 ? -5.109 8.984 22.188 1 90.44 235 ALA A O 1
ATOM 1902 N N . LYS A 1 236 ? -5.477 6.934 21.578 1 88.62 236 LYS A N 1
ATOM 1903 C CA . LYS A 1 236 ? -5.52 6.34 22.906 1 88.62 236 LYS A CA 1
ATOM 1904 C C . LYS A 1 236 ? -4.258 6.676 23.703 1 88.62 236 LYS A C 1
ATOM 1906 O O . LYS A 1 236 ? -4.332 6.984 24.891 1 88.62 236 LYS A O 1
ATOM 1911 N N . PRO A 1 237 ? -3.123 6.652 23.109 1 91.25 237 PRO A N 1
ATOM 1912 C CA . PRO A 1 237 ? -1.901 6.93 23.859 1 91.25 237 PRO A CA 1
ATOM 1913 C C . PRO A 1 237 ? -1.766 8.398 24.25 1 91.25 237 PRO A C 1
ATOM 1915 O O . PRO A 1 237 ? -0.899 8.75 25.047 1 91.25 237 PRO A O 1
ATOM 1918 N N . HIS A 1 238 ? -2.553 9.281 23.734 1 94 238 HIS A N 1
ATOM 1919 C CA . HIS A 1 238 ? -2.436 10.703 24.031 1 94 238 HIS A CA 1
ATOM 1920 C C . HIS A 1 238 ? -2.99 11.023 25.422 1 94 238 HIS A C 1
ATOM 1922 O O . HIS A 1 238 ? -3.795 10.266 25.953 1 94 238 HIS A O 1
ATOM 1928 N N . ILE A 1 239 ? -2.57 12.055 26.016 1 95.12 239 ILE A N 1
ATOM 1929 C CA . ILE A 1 239 ? -2.977 12.43 27.359 1 95.12 239 ILE A CA 1
ATOM 1930 C C . ILE A 1 239 ? -4.238 13.289 27.297 1 95.12 239 ILE A C 1
ATOM 1932 O O . ILE A 1 239 ? -4.527 13.906 26.266 1 95.12 239 ILE A O 1
ATOM 1936 N N . ASP A 1 240 ? -4.918 13.281 28.391 1 95.56 240 ASP A N 1
ATOM 1937 C CA . ASP A 1 240 ? -6.082 14.156 28.516 1 95.56 240 ASP A CA 1
ATOM 1938 C C . ASP A 1 240 ? -5.68 15.625 28.422 1 95.56 240 ASP A C 1
ATOM 1940 O O . ASP A 1 240 ? -4.613 16.016 28.906 1 95.56 240 ASP A O 1
ATOM 1944 N N . VAL A 1 241 ? -6.59 16.391 27.891 1 95.94 241 VAL A N 1
ATOM 1945 C CA . VAL A 1 241 ? -6.305 17.812 27.688 1 95.94 241 VAL A CA 1
ATOM 1946 C C . VAL A 1 241 ? -6.074 18.484 29.047 1 95.94 241 VAL A C 1
ATOM 1948 O O . VAL A 1 241 ? -5.344 19.469 29.125 1 95.94 241 VAL A O 1
ATOM 1951 N N . ASN A 1 242 ? -6.703 17.938 30.109 1 96 242 ASN A N 1
ATOM 1952 C CA . ASN A 1 242 ? -6.551 18.5 31.453 1 96 242 ASN A CA 1
ATOM 1953 C C . ASN A 1 242 ? -5.617 17.656 32.312 1 96 242 ASN A C 1
ATOM 1955 O O . ASN A 1 242 ? -5.773 17.609 33.531 1 96 242 ASN A O 1
ATOM 1959 N N . ASP A 1 243 ? -4.758 16.938 31.672 1 96.75 243 ASP A N 1
ATOM 1960 C CA . ASP A 1 243 ? -3.777 16.172 32.438 1 96.75 243 ASP A CA 1
ATOM 1961 C C . ASP A 1 243 ? -3.047 17.078 33.438 1 96.75 243 ASP A C 1
ATOM 1963 O O . ASP A 1 243 ? -2.426 18.062 33.062 1 96.75 243 ASP A O 1
ATOM 1967 N N . PRO A 1 244 ? -3.062 16.766 34.656 1 96 244 PRO A N 1
ATOM 1968 C CA . PRO A 1 244 ? -2.547 17.672 35.688 1 96 244 PRO A CA 1
ATOM 1969 C C . PRO A 1 244 ? -1.05 17.938 35.531 1 96 244 PRO A C 1
ATOM 1971 O O . PRO A 1 244 ? -0.595 19.062 35.75 1 96 244 PRO A O 1
ATOM 1974 N N . GLU A 1 245 ? -0.289 16.906 35.281 1 96.5 245 GLU A N 1
ATOM 1975 C CA . GLU A 1 245 ? 1.153 17.078 35.156 1 96.5 245 GLU A CA 1
ATOM 1976 C C . GLU A 1 245 ? 1.481 17.984 33.969 1 96.5 245 GLU A C 1
ATOM 1978 O O . GLU A 1 245 ? 2.365 18.828 34.062 1 96.5 245 GLU A O 1
ATOM 1983 N N . PHE A 1 246 ? 0.791 17.797 32.938 1 97 246 PHE A N 1
ATOM 1984 C CA . PHE A 1 246 ? 1.009 18.609 31.75 1 97 246 PHE A CA 1
ATOM 1985 C C . PHE A 1 246 ? 0.61 20.062 32 1 97 246 PHE A C 1
ATOM 1987 O O . PHE A 1 246 ? 1.34 20.984 31.641 1 97 246 PHE A O 1
ATOM 1994 N N . VAL A 1 247 ? -0.569 20.266 32.594 1 96.88 247 VAL A N 1
ATOM 1995 C CA . VAL A 1 247 ? -1.102 21.594 32.844 1 96.88 247 VAL A CA 1
ATOM 1996 C C . VAL A 1 247 ? -0.139 22.391 33.75 1 96.88 247 VAL A C 1
ATOM 1998 O O . VAL A 1 247 ? 0.102 23.578 33.5 1 96.88 247 VAL A O 1
ATOM 2001 N N . GLN A 1 248 ? 0.371 21.719 34.656 1 96.62 248 GLN A N 1
ATOM 2002 C CA . GLN A 1 248 ? 1.318 22.375 35.562 1 96.62 248 GLN A CA 1
ATOM 2003 C C . GLN A 1 248 ? 2.564 22.828 34.812 1 96.62 248 GLN A C 1
ATOM 2005 O O . GLN A 1 248 ? 3.004 23.969 34.969 1 96.62 248 GLN A O 1
ATOM 2010 N N . ALA A 1 249 ? 3.08 21.953 34.031 1 96.31 249 ALA A N 1
ATOM 2011 C CA . ALA A 1 249 ? 4.289 22.281 33.281 1 96.31 249 ALA A CA 1
ATOM 2012 C C . ALA A 1 249 ? 4.004 23.344 32.219 1 96.31 249 ALA A C 1
ATOM 2014 O O . ALA A 1 249 ? 4.848 24.203 31.938 1 96.31 249 ALA A O 1
ATOM 2015 N N . ALA A 1 250 ? 2.848 23.297 31.625 1 95.38 250 ALA A N 1
ATOM 2016 C CA . ALA A 1 250 ? 2.449 24.172 30.516 1 95.38 250 ALA A CA 1
ATOM 2017 C C . ALA A 1 250 ? 2.248 25.609 31 1 95.38 250 ALA A C 1
ATOM 2019 O O . ALA A 1 250 ? 2.447 26.547 30.234 1 95.38 250 ALA A O 1
ATOM 2020 N N . ASN A 1 251 ? 1.876 25.734 32.219 1 93.44 251 ASN A N 1
ATOM 2021 C CA . ASN A 1 251 ? 1.566 27.062 32.719 1 93.44 251 ASN A CA 1
ATOM 2022 C C . ASN A 1 251 ? 2.674 27.578 33.656 1 93.44 251 ASN A C 1
ATOM 2024 O O . ASN A 1 251 ? 2.492 28.594 34.344 1 93.44 251 ASN A O 1
ATOM 2028 N N . ALA A 1 252 ? 3.76 26.984 33.562 1 90.81 252 ALA A N 1
ATOM 2029 C CA . ALA A 1 252 ? 4.906 27.438 34.344 1 90.81 252 ALA A CA 1
ATOM 2030 C C . ALA A 1 252 ? 5.633 28.578 33.625 1 90.81 252 ALA A C 1
ATOM 2032 O O . ALA A 1 252 ? 5.465 28.781 32.438 1 90.81 252 ALA A O 1
ATOM 2033 N N . ASP A 1 253 ? 6.391 29.391 34.344 1 87.62 253 ASP A N 1
ATOM 2034 C CA . ASP A 1 253 ? 7.305 30.422 33.844 1 87.62 253 ASP A CA 1
ATOM 2035 C C . ASP A 1 253 ? 6.551 31.5 33.094 1 87.62 253 ASP A C 1
ATOM 2037 O O . ASP A 1 253 ? 7.059 32.031 32.094 1 87.62 253 ASP A O 1
ATOM 2041 N N . GLY A 1 254 ? 5.262 31.672 33.312 1 87.69 254 GLY A N 1
ATOM 2042 C CA . GLY A 1 254 ? 4.488 32.781 32.75 1 87.69 254 GLY A CA 1
ATOM 2043 C C . GLY A 1 254 ? 3.783 32.406 31.469 1 87.69 254 GLY A C 1
ATOM 2044 O O . GLY A 1 254 ? 3.186 33.25 30.812 1 87.69 254 GLY A O 1
ATOM 2045 N N . TYR A 1 255 ? 3.928 31.203 31.078 1 91.06 255 TYR A N 1
ATOM 2046 C CA . TYR A 1 255 ? 3.264 30.75 29.859 1 91.06 255 TYR A CA 1
ATOM 2047 C C . TYR A 1 255 ? 1.847 30.281 30.156 1 91.06 255 TYR A C 1
ATOM 2049 O O . TYR A 1 255 ? 1.543 29.859 31.281 1 91.06 255 TYR A O 1
ATOM 2057 N N . SER A 1 256 ? 1.03 30.484 29.156 1 94.19 256 SER A N 1
ATOM 2058 C CA . SER A 1 256 ? -0.305 29.891 29.125 1 94.19 256 SER A CA 1
ATOM 2059 C C . SER A 1 256 ? -0.482 28.984 27.906 1 94.19 256 SER A C 1
ATOM 2061 O O . SER A 1 256 ? -0.871 29.453 26.828 1 94.19 256 SER A O 1
ATOM 2063 N N . ILE A 1 257 ? -0.223 27.75 28.156 1 95.44 257 ILE A N 1
ATOM 2064 C CA . ILE A 1 257 ? -0.303 26.781 27.078 1 95.44 257 ILE A CA 1
ATOM 2065 C C . ILE A 1 257 ? -1.469 25.828 27.312 1 95.44 257 ILE A C 1
ATOM 2067 O O . ILE A 1 257 ? -1.575 25.234 28.391 1 95.44 257 ILE A O 1
ATOM 2071 N N . GLU A 1 258 ? -2.299 25.75 26.359 1 96.38 258 GLU A N 1
ATOM 2072 C CA . GLU A 1 258 ? -3.471 24.875 26.469 1 96.38 258 GLU A CA 1
ATOM 2073 C C . GLU A 1 258 ? -3.387 23.719 25.469 1 96.38 258 GLU A C 1
ATOM 2075 O O . GLU A 1 258 ? -2.9 23.891 24.359 1 96.38 258 GLU A O 1
ATOM 2080 N N . LEU A 1 259 ? -3.811 22.562 25.953 1 97.31 259 LEU A N 1
ATOM 2081 C CA . LEU A 1 259 ? -3.902 21.375 25.109 1 97.31 259 LEU A CA 1
ATOM 2082 C C . LEU A 1 259 ? -5.332 21.172 24.609 1 97.31 259 LEU A C 1
ATOM 2084 O O . LEU A 1 259 ? -6.285 21.312 25.375 1 97.31 259 LEU A O 1
ATOM 2088 N N . THR A 1 260 ? -5.477 20.969 23.312 1 97.25 260 THR A N 1
ATOM 2089 C CA . THR A 1 260 ? -6.785 20.703 22.719 1 97.25 260 THR A CA 1
ATOM 2090 C C . THR A 1 260 ? -6.727 19.5 21.781 1 97.25 260 THR A C 1
ATOM 2092 O O . THR A 1 260 ? -5.645 18.984 21.484 1 97.25 260 THR A O 1
ATOM 2095 N N . CYS A 1 261 ? -7.93 19.031 21.359 1 97.44 261 CYS A N 1
ATOM 2096 C CA . CYS A 1 261 ? -8.008 17.906 20.453 1 97.44 261 CYS A CA 1
ATOM 2097 C C . CYS A 1 261 ? -8.781 18.281 19.188 1 97.44 261 CYS A C 1
ATOM 2099 O O . CYS A 1 261 ? -9.75 19.031 19.25 1 97.44 261 CYS A O 1
ATOM 2101 N N . GLN A 1 262 ? -8.32 17.828 18.078 1 96.75 262 GLN A N 1
ATOM 2102 C CA . GLN A 1 262 ? -9.141 17.891 16.875 1 96.75 262 GLN A CA 1
ATOM 2103 C C . GLN A 1 262 ? -10.32 16.922 16.969 1 96.75 262 GLN A C 1
ATOM 2105 O O . GLN A 1 262 ? -10.312 16 17.797 1 96.75 262 GLN A O 1
ATOM 2110 N N . PRO A 1 263 ? -11.312 17.156 16.156 1 96.38 263 PRO A N 1
ATOM 2111 C CA . PRO A 1 263 ? -12.422 16.203 16.156 1 96.38 263 PRO A CA 1
ATOM 2112 C C . PRO A 1 263 ? -11.992 14.805 15.719 1 96.38 263 PRO A C 1
ATOM 2114 O O . PRO A 1 263 ? -11.016 14.656 14.977 1 96.38 263 PRO A O 1
ATOM 2117 N N . PRO A 1 264 ? -12.727 13.781 16.25 1 93.38 264 PRO A N 1
ATOM 2118 C CA . PRO A 1 264 ? -12.375 12.414 15.859 1 93.38 264 PRO A CA 1
ATOM 2119 C C . PRO A 1 264 ? -12.469 12.188 14.352 1 93.38 264 PRO A C 1
ATOM 2121 O O . PRO A 1 264 ? -13.32 12.781 13.688 1 93.38 264 PRO A O 1
ATOM 2124 N N . ASN A 1 265 ? -11.672 11.312 13.805 1 92 265 ASN A N 1
ATOM 2125 C CA . ASN A 1 265 ? -11.672 10.914 12.406 1 92 265 ASN A CA 1
ATOM 2126 C C . ASN A 1 265 ? -11.508 12.117 11.477 1 92 265 ASN A C 1
ATOM 2128 O O . ASN A 1 265 ? -12.188 12.227 10.461 1 92 265 ASN A O 1
ATOM 2132 N N . SER A 1 266 ? -10.672 13.07 11.93 1 94.75 266 SER A N 1
ATOM 2133 C CA . SER A 1 266 ? -10.508 14.312 11.18 1 94.75 266 SER A CA 1
ATOM 2134 C C . SER A 1 266 ? -9.031 14.586 10.875 1 94.75 266 SER A C 1
ATOM 2136 O O . SER A 1 266 ? -8.492 15.617 11.266 1 94.75 266 SER A O 1
ATOM 2138 N N . LEU A 1 267 ? -8.516 13.773 10.047 1 92.81 267 LEU A N 1
ATOM 2139 C CA . LEU A 1 267 ? -7.117 13.922 9.656 1 92.81 267 LEU A CA 1
ATOM 2140 C C . LEU A 1 267 ? -6.898 15.211 8.883 1 92.81 267 LEU A C 1
ATOM 2142 O O . LEU A 1 267 ? -5.797 15.773 8.891 1 92.81 267 LEU A O 1
ATOM 2146 N N . ASP A 1 268 ? -7.926 15.656 8.227 1 95.5 268 ASP A N 1
ATOM 2147 C CA . ASP A 1 268 ? -7.836 16.859 7.406 1 95.5 268 ASP A CA 1
ATOM 2148 C C . ASP A 1 268 ? -7.844 18.109 8.266 1 95.5 268 ASP A C 1
ATOM 2150 O O . ASP A 1 268 ? -7.711 19.234 7.754 1 95.5 268 ASP A O 1
ATOM 2154 N N . LEU A 1 269 ? -7.953 17.953 9.547 1 97.62 269 LEU A N 1
ATOM 2155 C CA . LEU A 1 269 ? -7.922 19.094 10.453 1 97.62 269 LEU A CA 1
ATOM 2156 C C . LEU A 1 269 ? -6.652 19.078 11.297 1 97.62 269 LEU A C 1
ATOM 2158 O O . LEU A 1 269 ? -6.645 19.578 12.43 1 97.62 269 LEU A O 1
ATOM 2162 N N . ASN A 1 270 ? -5.621 18.453 10.82 1 97.62 270 ASN A N 1
ATOM 2163 C CA . ASN A 1 270 ? -4.254 18.469 11.336 1 97.62 270 ASN A CA 1
ATOM 2164 C C . ASN A 1 270 ? -3.244 18.75 10.227 1 97.62 270 ASN A C 1
ATOM 2166 O O . ASN A 1 270 ? -3.125 17.969 9.273 1 97.62 270 ASN A O 1
ATOM 2170 N N . ILE A 1 271 ? -2.521 19.797 10.375 1 97.25 271 ILE A N 1
ATOM 2171 C CA . ILE A 1 271 ? -1.646 20.266 9.305 1 97.25 271 ILE A CA 1
ATOM 2172 C C . ILE A 1 271 ? -0.577 19.203 9.016 1 97.25 271 ILE A C 1
ATOM 2174 O O . ILE A 1 271 ? -0.068 19.125 7.895 1 97.25 271 ILE A O 1
ATOM 2178 N N . LEU A 1 272 ? -0.171 18.422 10.07 1 97.94 272 LEU A N 1
ATOM 2179 C CA . LEU A 1 272 ? 0.84 17.391 9.875 1 97.94 272 LEU A CA 1
ATOM 2180 C C . LEU A 1 272 ? 0.355 16.328 8.891 1 97.94 272 LEU A C 1
ATOM 2182 O O . LEU A 1 272 ? 1.101 15.922 7.996 1 97.94 272 LEU A O 1
ATOM 2186 N N . ASP A 1 273 ? -0.914 15.977 8.977 1 95.44 273 ASP A N 1
ATOM 2187 C CA . ASP A 1 273 ? -1.51 14.977 8.102 1 95.44 273 ASP A CA 1
ATOM 2188 C C . ASP A 1 273 ? -1.909 15.586 6.762 1 95.44 273 ASP A C 1
ATOM 2190 O O . ASP A 1 273 ? -1.924 14.898 5.738 1 95.44 273 ASP A O 1
ATOM 2194 N N . LEU A 1 274 ? -2.213 16.781 6.785 1 94.44 274 LEU A N 1
ATOM 2195 C CA . LEU A 1 274 ? -2.742 17.453 5.602 1 94.44 274 LEU A CA 1
ATOM 2196 C C . LEU A 1 274 ? -1.659 17.609 4.539 1 94.44 274 LEU A C 1
ATOM 2198 O O . LEU A 1 274 ? -1.946 17.562 3.342 1 94.44 274 LEU A O 1
ATOM 2202 N N . GLY A 1 275 ? -0.365 17.781 5.02 1 93.38 275 GLY A N 1
ATOM 2203 C CA . GLY A 1 275 ? 0.642 18 3.992 1 93.38 275 GLY A CA 1
ATOM 2204 C C . GLY A 1 275 ? 2.061 17.891 4.512 1 93.38 275 GLY A C 1
ATOM 2205 O O . GLY A 1 275 ? 2.982 17.562 3.76 1 93.38 275 GLY A O 1
ATOM 2206 N N . PHE A 1 276 ? 2.283 18.188 5.758 1 94.44 276 PHE A N 1
ATOM 2207 C CA . PHE A 1 276 ? 3.629 18.266 6.316 1 94.44 276 PHE A CA 1
ATOM 2208 C C . PHE A 1 276 ? 4.328 16.906 6.219 1 94.44 276 PHE A C 1
ATOM 2210 O O . PHE A 1 276 ? 5.441 16.812 5.695 1 94.44 276 PHE A O 1
ATOM 2217 N N . PHE A 1 277 ? 3.689 15.867 6.688 1 96.19 277 PHE A N 1
ATOM 2218 C CA . PHE A 1 277 ? 4.301 14.547 6.703 1 96.19 277 PHE A CA 1
ATOM 2219 C C . PHE A 1 277 ? 4.613 14.078 5.285 1 96.19 277 PHE A C 1
ATOM 2221 O O . PHE A 1 277 ? 5.656 13.461 5.043 1 96.19 277 PHE A O 1
ATOM 2228 N N . ALA A 1 278 ? 3.715 14.32 4.422 1 92.12 278 ALA A N 1
ATOM 2229 C CA . ALA A 1 278 ? 3.961 13.953 3.031 1 92.12 278 ALA A CA 1
ATOM 2230 C C . ALA A 1 278 ? 5.203 14.648 2.488 1 92.12 278 ALA A C 1
ATOM 2232 O O . ALA A 1 278 ? 5.992 14.055 1.755 1 92.12 278 ALA A O 1
ATOM 2233 N N . SER A 1 279 ? 5.383 15.883 2.791 1 91.44 279 SER A N 1
ATOM 2234 C CA . SER A 1 279 ? 6.523 16.656 2.33 1 91.44 279 SER A CA 1
ATOM 2235 C C . SER A 1 279 ? 7.832 16.125 2.9 1 91.44 279 SER A C 1
ATOM 2237 O O . SER A 1 279 ? 8.82 15.984 2.176 1 91.44 279 SER A O 1
ATOM 2239 N N . ILE A 1 280 ? 7.781 15.805 4.18 1 92.56 280 ILE A N 1
ATOM 2240 C CA . ILE A 1 280 ? 8.977 15.289 4.832 1 92.56 280 ILE A CA 1
ATOM 2241 C C . ILE A 1 280 ? 9.328 13.914 4.266 1 92.56 280 ILE A C 1
ATOM 2243 O O . ILE A 1 280 ? 10.5 13.617 4.027 1 92.56 280 ILE A O 1
ATOM 2247 N N . GLN A 1 281 ? 8.367 13.141 4.066 1 91 281 GLN A N 1
ATOM 2248 C CA . GLN A 1 281 ? 8.586 11.805 3.533 1 91 281 GLN A CA 1
ATOM 2249 C C . GLN A 1 281 ? 9.188 11.859 2.131 1 91 281 GLN A C 1
ATOM 2251 O O . GLN A 1 281 ? 10.07 11.07 1.796 1 91 281 GLN A O 1
ATOM 2256 N N . SER A 1 282 ? 8.648 12.734 1.377 1 86.94 282 SER A N 1
ATOM 2257 C CA . SER A 1 282 ? 9.164 12.898 0.022 1 86.94 282 SER A CA 1
ATOM 2258 C C . SER A 1 282 ? 10.648 13.242 0.035 1 86.94 282 SER A C 1
ATOM 2260 O O . SER A 1 282 ? 11.422 12.734 -0.78 1 86.94 282 SER A O 1
ATOM 2262 N N . LEU A 1 283 ? 11.023 14.07 0.896 1 85.12 283 LEU A N 1
ATOM 2263 C CA . LEU A 1 283 ? 12.422 14.477 1.017 1 85.12 283 LEU A CA 1
ATOM 2264 C C . LEU A 1 283 ? 13.266 13.328 1.562 1 85.12 283 LEU A C 1
ATOM 2266 O O . LEU A 1 283 ? 14.383 13.094 1.089 1 85.12 283 LEU A O 1
ATOM 2270 N N . GLN A 1 284 ? 12.734 12.641 2.504 1 87.81 284 GLN A N 1
ATOM 2271 C CA . GLN A 1 284 ? 13.43 11.516 3.113 1 87.81 284 GLN A CA 1
ATOM 2272 C C . GLN A 1 284 ? 13.703 10.414 2.092 1 87.81 284 GLN A C 1
ATOM 2274 O O . GLN A 1 284 ? 14.773 9.805 2.098 1 87.81 284 GLN A O 1
ATOM 2279 N N . HIS A 1 285 ? 12.789 10.211 1.231 1 84.5 285 HIS A N 1
ATOM 2280 C CA . HIS A 1 285 ? 12.891 9.133 0.258 1 84.5 285 HIS A CA 1
ATOM 2281 C C . HIS A 1 285 ? 13.938 9.445 -0.808 1 84.5 285 HIS A C 1
ATOM 2283 O O . HIS A 1 285 ? 14.328 8.57 -1.577 1 84.5 285 HIS A O 1
ATOM 2289 N N . GLN A 1 286 ? 14.359 10.617 -0.832 1 82.81 286 GLN A N 1
ATOM 2290 C CA . GLN A 1 286 ? 15.406 10.992 -1.773 1 82.81 286 GLN A CA 1
ATOM 2291 C C . GLN A 1 286 ? 16.781 10.602 -1.249 1 82.81 286 GLN A C 1
ATOM 2293 O O . GLN A 1 286 ? 17.797 10.812 -1.921 1 82.81 286 GLN A O 1
ATOM 2298 N N . THR A 1 287 ? 16.75 9.961 -0.137 1 81.38 287 THR A N 1
ATOM 2299 C CA . THR A 1 287 ? 18 9.492 0.462 1 81.38 287 THR A CA 1
ATOM 2300 C C . THR A 1 287 ? 18.016 7.973 0.572 1 81.38 287 THR A C 1
ATOM 2302 O O . THR A 1 287 ? 16.953 7.336 0.543 1 81.38 287 THR A O 1
ATOM 2305 N N . SER A 1 288 ? 19.203 7.434 0.54 1 79.69 288 SER A N 1
ATOM 2306 C CA . SER A 1 288 ? 19.359 5.992 0.73 1 79.69 288 SER A CA 1
ATOM 2307 C C . SER A 1 288 ? 19.625 5.652 2.193 1 79.69 288 SER A C 1
ATOM 2309 O O . SER A 1 288 ? 20.641 6.039 2.752 1 79.69 288 SER A O 1
ATOM 2311 N N . THR A 1 289 ? 18.656 4.996 2.742 1 82.81 289 THR A N 1
ATOM 2312 C CA . THR A 1 289 ? 18.75 4.66 4.156 1 82.81 289 THR A CA 1
ATOM 2313 C C . THR A 1 289 ? 19.094 3.184 4.34 1 82.81 289 THR A C 1
ATOM 2315 O O . THR A 1 289 ? 18.375 2.307 3.859 1 82.81 289 THR A O 1
ATOM 2318 N N . ARG A 1 290 ? 20.141 2.896 5.078 1 78.12 290 ARG A N 1
ATOM 2319 C CA . ARG A 1 290 ? 20.609 1.521 5.203 1 78.12 290 ARG A CA 1
ATOM 2320 C C . ARG A 1 290 ? 20.375 0.983 6.605 1 78.12 290 ARG A C 1
ATOM 2322 O O . ARG A 1 290 ? 20.328 -0.232 6.812 1 78.12 290 ARG A O 1
ATOM 2329 N N . ASN A 1 291 ? 20.312 1.899 7.559 1 83.25 291 ASN A N 1
ATOM 2330 C CA . ASN A 1 291 ? 20.094 1.496 8.945 1 83.25 291 ASN A CA 1
ATOM 2331 C C . ASN A 1 291 ? 19.234 2.514 9.695 1 83.25 291 ASN A C 1
ATOM 2333 O O . ASN A 1 291 ? 18.906 3.57 9.156 1 83.25 291 ASN A O 1
ATOM 2337 N N . VAL A 1 292 ? 18.953 2.195 10.867 1 83.75 292 VAL A N 1
ATOM 2338 C CA . VAL A 1 292 ? 18.031 2.984 11.68 1 83.75 292 VAL A CA 1
ATOM 2339 C C . VAL A 1 292 ? 18.656 4.344 12 1 83.75 292 VAL A C 1
ATOM 2341 O O . VAL A 1 292 ? 17.953 5.363 12.016 1 83.75 292 VAL A O 1
ATOM 2344 N N . ASN A 1 293 ? 19.859 4.398 12.289 1 86.44 293 ASN A N 1
ATOM 2345 C CA . ASN A 1 293 ? 20.531 5.66 12.594 1 86.44 293 ASN A CA 1
ATOM 2346 C C . ASN A 1 293 ? 20.484 6.613 11.398 1 86.44 293 ASN A C 1
ATOM 2348 O O . ASN A 1 293 ? 20.266 7.816 11.57 1 86.44 293 ASN A O 1
ATOM 2352 N N . GLU A 1 294 ? 20.688 6.012 10.273 1 89.88 294 GLU A N 1
ATOM 2353 C CA . GLU A 1 294 ? 20.609 6.824 9.062 1 89.88 294 GLU A CA 1
ATOM 2354 C C . GLU A 1 294 ? 19.188 7.332 8.844 1 89.88 294 GLU A C 1
ATOM 2356 O O . GLU A 1 294 ? 18.984 8.453 8.367 1 89.88 294 GLU A O 1
ATOM 2361 N N . LEU A 1 295 ? 18.25 6.496 9.18 1 90.5 295 LEU A N 1
ATOM 2362 C CA . LEU A 1 295 ? 16.859 6.918 9.047 1 90.5 295 LEU A CA 1
ATOM 2363 C C . LEU A 1 295 ? 16.578 8.133 9.922 1 90.5 295 LEU A C 1
ATOM 2365 O O . LEU A 1 295 ? 15.977 9.102 9.461 1 90.5 295 LEU A O 1
ATOM 2369 N N . VAL A 1 296 ? 17.047 8.102 11.141 1 91.06 296 VAL A N 1
ATOM 2370 C CA . VAL A 1 296 ? 16.859 9.211 12.062 1 91.06 296 VAL A CA 1
ATOM 2371 C C . VAL A 1 296 ? 17.484 10.477 11.484 1 91.06 296 VAL A C 1
ATOM 2373 O O . VAL A 1 296 ? 16.859 11.547 11.492 1 91.06 296 VAL A O 1
ATOM 2376 N N . GLN A 1 297 ? 18.625 10.359 10.984 1 93.25 297 GLN A N 1
ATOM 2377 C CA . GLN A 1 297 ? 19.359 11.5 10.43 1 93.25 297 GLN A CA 1
ATOM 2378 C C . GLN A 1 297 ? 18.656 12.047 9.195 1 93.25 297 GLN A C 1
ATOM 2380 O O . GLN A 1 297 ? 18.547 13.266 9.031 1 93.25 297 GLN A O 1
ATOM 2385 N N . HIS A 1 298 ? 18.25 11.109 8.375 1 93.31 298 HIS A N 1
ATOM 2386 C CA . HIS A 1 298 ? 17.594 11.531 7.137 1 93.31 298 HIS A CA 1
ATOM 2387 C C . HIS A 1 298 ? 16.281 12.227 7.414 1 93.31 298 HIS A C 1
ATOM 2389 O O . HIS A 1 298 ? 15.922 13.195 6.734 1 93.31 298 HIS A O 1
ATOM 2395 N N . VAL A 1 299 ? 15.523 11.75 8.32 1 94.69 299 VAL A N 1
ATOM 2396 C CA . VAL A 1 299 ? 14.258 12.383 8.688 1 94.69 299 VAL A CA 1
ATOM 2397 C C . VAL A 1 299 ? 14.531 13.766 9.281 1 94.69 299 VAL A C 1
ATOM 2399 O O . VAL A 1 299 ? 13.852 14.734 8.938 1 94.69 299 VAL A O 1
ATOM 2402 N N . ALA A 1 300 ? 15.484 13.852 10.133 1 95.12 300 ALA A N 1
ATOM 2403 C CA . ALA A 1 300 ? 15.867 15.125 10.727 1 95.12 300 ALA A CA 1
ATOM 2404 C C . ALA A 1 300 ? 16.297 16.125 9.656 1 95.12 300 ALA A C 1
ATOM 2406 O O . ALA A 1 300 ? 15.961 17.312 9.727 1 95.12 300 ALA A O 1
ATOM 2407 N N . GLN A 1 301 ? 17.062 15.594 8.75 1 94.69 301 GLN A N 1
ATOM 2408 C CA . GLN A 1 301 ? 17.516 16.453 7.652 1 94.69 301 GLN A CA 1
ATOM 2409 C C . GLN A 1 301 ? 16.344 16.922 6.797 1 94.69 301 GLN A C 1
ATOM 2411 O O . GLN A 1 301 ? 16.297 18.078 6.387 1 94.69 301 GLN A O 1
ATOM 2416 N N . ALA A 1 302 ? 15.469 15.992 6.477 1 93.94 302 ALA A N 1
ATOM 2417 C CA . ALA A 1 302 ? 14.273 16.344 5.711 1 93.94 302 ALA A CA 1
ATOM 2418 C C . ALA A 1 302 ? 13.461 17.422 6.434 1 93.94 302 ALA A C 1
ATOM 2420 O O . ALA A 1 302 ? 12.977 18.359 5.809 1 93.94 302 ALA A O 1
ATOM 2421 N N . TYR A 1 303 ? 13.312 17.281 7.715 1 96.31 303 TYR A N 1
ATOM 2422 C CA . TYR A 1 303 ? 12.633 18.234 8.57 1 96.31 303 TYR A CA 1
ATOM 2423 C C . TYR A 1 303 ? 13.312 19.609 8.508 1 96.31 303 TYR A C 1
ATOM 2425 O O . TYR A 1 303 ? 12.648 20.625 8.336 1 96.31 303 TYR A O 1
ATOM 2433 N N . ALA A 1 304 ? 14.578 19.594 8.578 1 95.12 304 ALA A N 1
ATOM 2434 C CA . ALA A 1 304 ? 15.359 20.828 8.562 1 95.12 304 ALA A CA 1
ATOM 2435 C C . ALA A 1 304 ? 15.273 21.516 7.203 1 95.12 304 ALA A C 1
ATOM 2437 O O . ALA A 1 304 ? 15.242 22.75 7.121 1 95.12 304 ALA A O 1
ATOM 2438 N N . ASN A 1 305 ? 15.18 20.734 6.199 1 92 305 ASN A N 1
ATOM 2439 C CA . ASN A 1 305 ? 15.25 21.25 4.84 1 92 305 ASN A CA 1
ATOM 2440 C C . ASN A 1 305 ? 13.898 21.797 4.379 1 92 305 ASN A C 1
ATOM 2442 O O . ASN A 1 305 ? 13.82 22.5 3.377 1 92 305 ASN A O 1
ATOM 2446 N N . LEU A 1 306 ? 12.867 21.469 5.055 1 93.81 306 LEU A N 1
ATOM 2447 C CA . LEU A 1 306 ? 11.555 21.969 4.648 1 93.81 306 LEU A CA 1
ATOM 2448 C C . LEU A 1 306 ? 11.5 23.5 4.762 1 93.81 306 LEU A C 1
ATOM 2450 O O . LEU A 1 306 ? 11.781 24.047 5.824 1 93.81 306 LEU A O 1
ATOM 2454 N N . GLU A 1 307 ? 11.07 24.125 3.729 1 93.81 307 GLU A N 1
ATOM 2455 C CA . GLU A 1 307 ? 11.031 25.594 3.682 1 93.81 307 GLU A CA 1
ATOM 2456 C C . GLU A 1 307 ? 9.812 26.141 4.43 1 93.81 307 GLU A C 1
ATOM 2458 O O . GLU A 1 307 ? 8.727 25.562 4.359 1 93.81 307 GLU A O 1
ATOM 2463 N N . ALA A 1 308 ? 10.016 27.281 5.074 1 95.56 308 ALA A N 1
ATOM 2464 C CA . ALA A 1 308 ? 8.953 27.938 5.824 1 95.56 308 ALA A CA 1
ATOM 2465 C C . ALA A 1 308 ? 7.789 28.312 4.91 1 95.56 308 ALA A C 1
ATOM 2467 O O . ALA A 1 308 ? 6.625 28.188 5.301 1 95.56 308 ALA A O 1
ATOM 2468 N N . LYS A 1 309 ? 8.117 28.688 3.734 1 94.12 309 LYS A N 1
ATOM 2469 C CA . LYS A 1 309 ? 7.074 29.078 2.787 1 94.12 309 LYS A CA 1
ATOM 2470 C C . LYS A 1 309 ? 6.16 27.906 2.463 1 94.12 309 LYS A C 1
ATOM 2472 O O . LYS A 1 309 ? 4.938 28.062 2.381 1 94.12 309 LYS A O 1
ATOM 2477 N N . LYS A 1 310 ? 6.734 26.781 2.256 1 93.31 310 LYS A N 1
ATOM 2478 C CA . LYS A 1 310 ? 5.957 25.578 1.964 1 93.31 310 LYS A CA 1
ATOM 2479 C C . LYS A 1 310 ? 5.074 25.188 3.15 1 93.31 310 LYS A C 1
ATOM 2481 O O . LYS A 1 310 ? 3.951 24.719 2.969 1 93.31 310 LYS A O 1
ATOM 2486 N N . LEU A 1 311 ? 5.641 25.359 4.277 1 96.06 311 LEU A N 1
ATOM 2487 C CA . LEU A 1 311 ? 4.859 25.094 5.48 1 96.06 311 LEU A CA 1
ATOM 2488 C C . LEU A 1 311 ? 3.676 26.047 5.582 1 96.06 311 LEU A C 1
ATOM 2490 O O . LEU A 1 311 ? 2.578 25.656 5.977 1 96.06 311 LEU A O 1
ATOM 2494 N N . ASN A 1 312 ? 3.906 27.312 5.277 1 96.25 312 ASN A N 1
ATOM 2495 C CA . ASN A 1 312 ? 2.824 28.297 5.285 1 96.25 312 ASN A CA 1
ATOM 2496 C C . ASN A 1 312 ? 1.722 27.922 4.301 1 96.25 312 ASN A C 1
ATOM 2498 O O . ASN A 1 312 ? 0.542 28.156 4.559 1 96.25 312 ASN A O 1
ATOM 2502 N N . TYR A 1 313 ? 2.109 27.359 3.139 1 96.31 313 TYR A N 1
ATOM 2503 C CA . TYR A 1 313 ? 1.123 26.875 2.176 1 96.31 313 TYR A CA 1
ATOM 2504 C C . TYR A 1 313 ? 0.194 25.844 2.811 1 96.31 313 TYR A C 1
ATOM 2506 O O . TYR A 1 313 ? -1.008 25.828 2.533 1 96.31 313 TYR A O 1
ATOM 2514 N N . VAL A 1 314 ? 0.748 25 3.613 1 96.56 314 VAL A N 1
ATOM 2515 C CA . VAL A 1 314 ? -0.049 23.953 4.254 1 96.56 314 VAL A CA 1
ATOM 2516 C C . VAL A 1 314 ? -1.064 24.594 5.199 1 96.56 314 VAL A C 1
ATOM 2518 O O . VAL A 1 314 ? -2.205 24.141 5.297 1 96.56 314 VAL A O 1
ATOM 2521 N N . TRP A 1 315 ? -0.661 25.609 5.887 1 97.69 315 TRP A N 1
ATOM 2522 C CA . TRP A 1 315 ? -1.567 26.312 6.797 1 97.69 315 TRP A CA 1
ATOM 2523 C C . TRP A 1 315 ? -2.695 26.984 6.031 1 97.69 315 TRP A C 1
ATOM 2525 O O . TRP A 1 315 ? -3.818 27.094 6.527 1 97.69 315 TRP A O 1
ATOM 2535 N N . ILE A 1 316 ? -2.373 27.469 4.875 1 97.19 316 ILE A N 1
ATOM 2536 C CA . ILE A 1 316 ? -3.418 28.031 4.031 1 97.19 316 ILE A CA 1
ATOM 2537 C C . ILE A 1 316 ? -4.355 26.922 3.559 1 97.19 316 ILE A C 1
ATOM 2539 O O . ILE A 1 316 ? -5.578 27.109 3.549 1 97.19 316 ILE A O 1
ATOM 2543 N N . SER A 1 317 ? -3.793 25.797 3.164 1 97.12 317 SER A N 1
ATOM 2544 C CA . SER A 1 317 ? -4.602 24.641 2.803 1 97.12 317 SER A CA 1
ATOM 2545 C C . SER A 1 317 ? -5.504 24.219 3.957 1 97.12 317 SER A C 1
ATOM 2547 O O . SER A 1 317 ? -6.625 23.75 3.736 1 97.12 317 SER A O 1
ATOM 2549 N N . TYR A 1 318 ? -4.973 24.359 5.129 1 98 318 TYR A N 1
ATOM 2550 C CA . TYR A 1 318 ? -5.75 24.062 6.328 1 98 318 TYR A CA 1
ATOM 2551 C C . TYR A 1 318 ? -7.023 24.891 6.375 1 98 318 TYR A C 1
ATOM 2553 O O . TYR A 1 318 ? -8.109 24.375 6.641 1 98 318 TYR A O 1
ATOM 2561 N N . GLN A 1 319 ? -6.91 26.156 6.102 1 98.19 319 GLN A N 1
ATOM 2562 C CA . GLN A 1 319 ? -8.062 27.047 6.059 1 98.19 319 GLN A CA 1
ATOM 2563 C C . GLN A 1 319 ? -9 26.688 4.914 1 98.19 319 GLN A C 1
ATOM 2565 O O . GLN A 1 319 ? -10.219 26.734 5.062 1 98.19 319 GLN A O 1
ATOM 2570 N N . LEU A 1 320 ? -8.414 26.297 3.82 1 97.81 320 LEU A N 1
ATOM 2571 C CA . LEU A 1 320 ? -9.219 25.875 2.68 1 97.81 320 LEU A CA 1
ATOM 2572 C C . LEU A 1 320 ? -9.992 24.594 3.008 1 97.81 320 LEU A C 1
ATOM 2574 O O . LEU A 1 320 ? -11.148 24.438 2.602 1 97.81 320 LEU A O 1
ATOM 2578 N N . ALA A 1 321 ? -9.328 23.719 3.682 1 97.94 321 ALA A N 1
ATOM 2579 C CA . ALA A 1 321 ? -9.992 22.484 4.098 1 97.94 321 ALA A CA 1
ATOM 2580 C C . ALA A 1 321 ? -11.195 22.781 4.988 1 97.94 321 ALA A C 1
ATOM 2582 O O . ALA A 1 321 ? -12.266 22.203 4.816 1 97.94 321 ALA A O 1
ATOM 2583 N N . MET A 1 322 ? -11.008 23.703 5.895 1 98.31 322 MET A N 1
ATOM 2584 C CA . MET A 1 322 ? -12.102 24.094 6.785 1 98.31 322 MET A CA 1
ATOM 2585 C C . MET A 1 322 ? -13.25 24.703 5.996 1 98.31 322 MET A C 1
ATOM 2587 O O . MET A 1 322 ? -14.422 24.438 6.285 1 98.31 322 MET A O 1
ATOM 2591 N N . THR A 1 323 ? -12.906 25.484 5.027 1 98.06 323 THR A N 1
ATOM 2592 C CA . THR A 1 323 ? -13.938 26.062 4.168 1 98.06 323 THR A CA 1
ATOM 2593 C C . THR A 1 323 ? -14.719 24.969 3.453 1 98.06 323 THR A C 1
ATOM 2595 O O . THR A 1 323 ? -15.953 25.016 3.377 1 98.06 323 THR A O 1
ATOM 2598 N N . GLU A 1 324 ? -14.008 24 2.928 1 97.69 324 GLU A N 1
ATOM 2599 C CA . GLU A 1 324 ? -14.656 22.891 2.234 1 97.69 324 GLU A CA 1
ATOM 2600 C C . GLU A 1 324 ? -15.539 22.078 3.184 1 97.69 324 GLU A C 1
ATOM 2602 O O . GLU A 1 324 ? -16.609 21.609 2.793 1 97.69 324 GLU A O 1
ATOM 2607 N N . ILE A 1 325 ? -15.094 21.906 4.395 1 97.81 325 ILE A N 1
ATOM 2608 C CA . ILE A 1 325 ? -15.859 21.172 5.402 1 97.81 325 ILE A CA 1
ATOM 2609 C C . ILE A 1 325 ? -17.188 21.891 5.652 1 97.81 325 ILE A C 1
ATOM 2611 O O . ILE A 1 325 ? -18.234 21.234 5.805 1 97.81 325 ILE A O 1
ATOM 2615 N N . MET A 1 326 ? -17.141 23.188 5.699 1 97.88 326 MET A N 1
ATOM 2616 C CA . MET A 1 326 ? -18.359 23.969 5.879 1 97.88 326 MET A CA 1
ATOM 2617 C C . MET A 1 326 ? -19.312 23.75 4.715 1 97.88 326 MET A C 1
ATOM 2619 O O . MET A 1 326 ? -20.516 23.594 4.926 1 97.88 326 MET A O 1
ATOM 2623 N N . LYS A 1 327 ? -18.812 23.688 3.496 1 97 327 LYS A N 1
ATOM 2624 C CA . LYS A 1 327 ? -19.641 23.531 2.301 1 97 327 LYS A CA 1
ATOM 2625 C C . LYS A 1 327 ? -20.375 22.188 2.314 1 97 327 LYS A C 1
ATOM 2627 O O . LYS A 1 327 ? -21.5 22.078 1.806 1 97 327 LYS A O 1
ATOM 2632 N N . VAL A 1 328 ? -19.719 21.25 2.879 1 95.56 328 VAL A N 1
ATOM 2633 C CA . VAL A 1 328 ? -20.328 19.938 2.887 1 95.56 328 VAL A CA 1
ATOM 2634 C C . VAL A 1 328 ? -20.906 19.641 4.27 1 95.56 328 VAL A C 1
ATOM 2636 O O . VAL A 1 328 ? -21.109 18.469 4.633 1 95.56 328 VAL A O 1
ATOM 2639 N N . GLN A 1 329 ? -21.016 20.625 5.094 1 95.81 329 GLN A N 1
ATOM 2640 C CA . GLN A 1 329 ? -21.688 20.578 6.387 1 95.81 329 GLN A CA 1
ATOM 2641 C C . GLN A 1 329 ? -21.047 19.547 7.309 1 95.81 329 GLN A C 1
ATOM 2643 O O . GLN A 1 329 ? -21.75 18.703 7.887 1 95.81 329 GLN A O 1
ATOM 2648 N N . GLY A 1 330 ? -19.812 19.547 7.324 1 96.31 330 GLY A N 1
ATOM 2649 C CA . GLY A 1 330 ? -19.078 18.719 8.266 1 96.31 330 GLY A CA 1
ATOM 2650 C C . GLY A 1 330 ? -18.594 17.406 7.664 1 96.31 330 GLY A C 1
ATOM 2651 O O . GLY A 1 330 ? -17.875 16.656 8.312 1 96.31 330 GLY A O 1
ATOM 2652 N N . GLY A 1 331 ? -18.953 17.125 6.469 1 95 331 GLY A N 1
ATOM 2653 C CA . GLY A 1 331 ? -18.531 15.898 5.805 1 95 331 GLY A CA 1
ATOM 2654 C C . GLY A 1 331 ? -17.094 15.945 5.324 1 95 331 GLY A C 1
ATOM 2655 O O . GLY A 1 331 ? -16.391 16.922 5.566 1 95 331 GLY A O 1
ATOM 2656 N N . ASN A 1 332 ? -16.625 14.805 4.766 1 93.69 332 ASN A N 1
ATOM 2657 C CA . ASN A 1 332 ? -15.258 14.758 4.27 1 93.69 332 ASN A CA 1
ATOM 2658 C C . ASN A 1 332 ? -15.219 14.445 2.775 1 93.69 332 ASN A C 1
ATOM 2660 O O . ASN A 1 332 ? -14.156 14.133 2.23 1 93.69 332 ASN A O 1
ATOM 2664 N N . ASN A 1 333 ? -16.344 14.461 2.182 1 91.38 333 ASN A N 1
ATOM 2665 C CA . ASN A 1 333 ? -16.406 14.266 0.738 1 91.38 333 ASN A CA 1
ATOM 2666 C C . ASN A 1 333 ? -16.266 15.578 -0.018 1 91.38 333 ASN A C 1
ATOM 2668 O O . ASN A 1 333 ? -17.25 16.094 -0.558 1 91.38 333 ASN A O 1
ATOM 2672 N N . TYR A 1 334 ? -15.055 16.094 -0.122 1 91.94 334 TYR A N 1
ATOM 2673 C CA . TYR A 1 334 ? -14.766 17.328 -0.841 1 91.94 334 TYR A CA 1
ATOM 2674 C C . TYR A 1 334 ? -13.398 17.266 -1.508 1 91.94 334 TYR A C 1
ATOM 2676 O O . TYR A 1 334 ? -12.602 16.375 -1.21 1 91.94 334 TYR A O 1
ATOM 2684 N N . LYS A 1 335 ? -13.203 18.141 -2.441 1 88.5 335 LYS A N 1
ATOM 2685 C CA . LYS A 1 335 ? -11.898 18.344 -3.066 1 88.5 335 LYS A CA 1
ATOM 2686 C C . LYS A 1 335 ? -11.25 19.641 -2.592 1 88.5 335 LYS A C 1
ATOM 2688 O O . LYS A 1 335 ? -11.891 20.703 -2.6 1 88.5 335 LYS A O 1
ATOM 2693 N N . LEU A 1 336 ? -10.07 19.453 -2.141 1 92.06 336 LEU A N 1
ATOM 2694 C CA . LEU A 1 336 ? -9.359 20.641 -1.673 1 92.06 336 LEU A CA 1
ATOM 2695 C C . LEU A 1 336 ? -9.133 21.625 -2.816 1 92.06 336 LEU A C 1
ATOM 2697 O O . LEU A 1 336 ? -8.664 21.234 -3.889 1 92.06 336 LEU A O 1
ATOM 2701 N N . ALA A 1 337 ? -9.391 22.812 -2.664 1 89.38 337 ALA A N 1
ATOM 2702 C CA . ALA A 1 337 ? -9.273 23.844 -3.693 1 89.38 337 ALA A CA 1
ATOM 2703 C C . ALA A 1 337 ? -7.809 24.188 -3.957 1 89.38 337 ALA A C 1
ATOM 2705 O O . ALA A 1 337 ? -7 24.25 -3.025 1 89.38 337 ALA A O 1
ATOM 2706 N N . HIS A 1 338 ? -7.523 24.359 -5.164 1 89.19 338 HIS A N 1
ATOM 2707 C CA . HIS A 1 338 ? -6.215 24.859 -5.578 1 89.19 338 HIS A CA 1
ATOM 2708 C C . HIS A 1 338 ? -6.277 26.328 -5.945 1 89.19 338 HIS A C 1
ATOM 2710 O O . HIS A 1 338 ? -6.816 26.703 -6.992 1 89.19 338 HIS A O 1
ATOM 2716 N N . ILE A 1 339 ? -5.609 27.156 -5.188 1 92.12 339 ILE A N 1
ATOM 2717 C CA . ILE A 1 339 ? -5.762 28.594 -5.414 1 92.12 339 ILE A CA 1
ATOM 2718 C C . ILE A 1 339 ? -4.469 29.156 -6 1 92.12 339 ILE A C 1
ATOM 2720 O O . ILE A 1 339 ? -4.328 30.375 -6.148 1 92.12 339 ILE A O 1
ATOM 2724 N N . GLY A 1 340 ? -3.504 28.297 -6.27 1 94 340 GLY A N 1
ATOM 2725 C CA . GLY A 1 340 ? -2.238 28.781 -6.809 1 94 340 GLY A CA 1
ATOM 2726 C C . GLY A 1 340 ? -1.414 29.547 -5.793 1 94 340 GLY A C 1
ATOM 2727 O O . GLY A 1 340 ? -1.007 30.688 -6.055 1 94 340 GLY A O 1
ATOM 2728 N N . LYS A 1 341 ? -1.106 28.984 -4.766 1 93.06 341 LYS A N 1
ATOM 2729 C CA . LYS A 1 341 ? -0.465 29.641 -3.627 1 93.06 341 LYS A CA 1
ATOM 2730 C C . LYS A 1 341 ? 0.913 30.172 -4.004 1 93.06 341 LYS A C 1
ATOM 2732 O O . LYS A 1 341 ? 1.274 31.297 -3.627 1 93.06 341 LYS A O 1
ATOM 2737 N N . ALA A 1 342 ? 1.67 29.375 -4.734 1 91.12 342 ALA A N 1
ATOM 2738 C CA . ALA A 1 342 ? 2.994 29.828 -5.156 1 91.12 342 ALA A CA 1
ATOM 2739 C C . ALA A 1 342 ? 2.898 31.094 -6.004 1 91.12 342 ALA A C 1
ATOM 2741 O O . ALA A 1 342 ? 3.689 32.031 -5.832 1 91.12 342 ALA A O 1
ATOM 2742 N N . ARG A 1 343 ? 2.008 31.094 -6.898 1 92.44 343 ARG A N 1
ATOM 2743 C CA . ARG A 1 343 ? 1.791 32.25 -7.754 1 92.44 343 ARG A CA 1
ATOM 2744 C C . ARG A 1 343 ? 1.385 33.469 -6.93 1 92.44 343 ARG A C 1
ATOM 2746 O O . ARG A 1 343 ? 1.93 34.562 -7.113 1 92.44 343 ARG A O 1
ATOM 2753 N N . LEU A 1 344 ? 0.437 33.219 -6.07 1 93.56 344 LEU A N 1
ATOM 2754 C CA . LEU A 1 344 ? -0.046 34.312 -5.227 1 93.56 344 LEU A CA 1
ATOM 2755 C C . LEU A 1 344 ? 1.078 34.875 -4.359 1 93.56 344 LEU A C 1
ATOM 2757 O O . LEU A 1 344 ? 1.136 36.094 -4.102 1 93.56 344 LEU A O 1
ATOM 2761 N N . GLU A 1 345 ? 1.893 34 -3.918 1 91.44 345 GLU A N 1
ATOM 2762 C CA . GLU A 1 345 ? 3.029 34.406 -3.105 1 91.44 345 GLU A CA 1
ATOM 2763 C C . GLU A 1 345 ? 3.979 35.312 -3.904 1 91.44 345 GLU A C 1
ATOM 2765 O O . GLU A 1 345 ? 4.457 36.312 -3.4 1 91.44 345 GLU A O 1
ATOM 2770 N N . ARG A 1 346 ? 4.293 34.906 -5.086 1 89.69 346 ARG A N 1
ATOM 2771 C CA . ARG A 1 346 ? 5.18 35.688 -5.945 1 89.69 346 ARG A CA 1
ATOM 2772 C C . ARG A 1 346 ? 4.598 37.062 -6.23 1 89.69 346 ARG A C 1
ATOM 2774 O O . ARG A 1 346 ? 5.332 38.062 -6.344 1 89.69 346 ARG A O 1
ATOM 2781 N N . GLU A 1 347 ? 3.346 37.094 -6.289 1 92.81 347 GLU A N 1
ATOM 2782 C CA . GLU A 1 347 ? 2.652 38.375 -6.574 1 92.81 347 GLU A CA 1
ATOM 2783 C C . GLU A 1 347 ? 2.441 39.188 -5.301 1 92.81 347 GLU A C 1
ATOM 2785 O O . GLU A 1 347 ? 1.968 40.312 -5.355 1 92.81 347 GLU A O 1
ATOM 2790 N N . GLY A 1 348 ? 2.75 38.625 -4.195 1 88.5 348 GLY A N 1
ATOM 2791 C CA . GLY A 1 348 ? 2.561 39.281 -2.924 1 88.5 348 GLY A CA 1
ATOM 2792 C C . GLY A 1 348 ? 1.107 39.375 -2.496 1 88.5 348 GLY A C 1
ATOM 2793 O O . GLY A 1 348 ? 0.721 40.25 -1.738 1 88.5 348 GLY A O 1
ATOM 2794 N N . ALA A 1 349 ? 0.347 38.469 -3.033 1 91.81 349 ALA A N 1
ATOM 2795 C CA . ALA A 1 349 ? -1.094 38.531 -2.799 1 91.81 349 ALA A CA 1
ATOM 2796 C C . ALA A 1 349 ? -1.58 37.281 -2.037 1 91.81 349 ALA A C 1
ATOM 2798 O O . ALA A 1 349 ? -2.783 37.031 -1.964 1 91.81 349 ALA A O 1
ATOM 2799 N N . LEU A 1 350 ? -0.714 36.531 -1.472 1 93 350 LEU A N 1
ATOM 2800 C CA . LEU A 1 350 ? -1.127 35.344 -0.715 1 93 350 LEU A CA 1
ATOM 2801 C C . LEU A 1 350 ? -1.709 35.75 0.637 1 93 350 LEU A C 1
ATOM 2803 O O . LEU A 1 350 ? -1.01 36.312 1.472 1 93 350 LEU A O 1
ATOM 2807 N N . PRO A 1 351 ? -2.953 35.438 0.864 1 92.81 351 PRO A N 1
ATOM 2808 C CA . PRO A 1 351 ? -3.555 35.844 2.137 1 92.81 351 PRO A CA 1
ATOM 2809 C C . PRO A 1 351 ? -3.064 35.031 3.316 1 92.81 351 PRO A C 1
ATOM 2811 O O . PRO A 1 351 ? -2.838 33.812 3.172 1 92.81 351 PRO A O 1
ATOM 2814 N N . ASN A 1 352 ? -2.879 35.656 4.426 1 92.88 352 ASN A N 1
ATOM 2815 C CA . ASN A 1 352 ? -2.561 34.969 5.664 1 92.88 352 ASN A CA 1
ATOM 2816 C C . ASN A 1 352 ? -3.805 34.344 6.289 1 92.88 352 ASN A C 1
ATOM 2818 O O . ASN A 1 352 ? -3.727 33.281 6.914 1 92.88 352 ASN A O 1
ATOM 2822 N N . GLN A 1 353 ? -4.812 35.094 6.191 1 96.81 353 GLN A N 1
ATOM 2823 C CA . GLN A 1 353 ? -6.117 34.656 6.688 1 96.81 353 GLN A CA 1
ATOM 2824 C C . GLN A 1 353 ? -7.156 34.688 5.57 1 96.81 353 GLN A C 1
ATOM 2826 O O . GLN A 1 353 ? -7.281 35.656 4.836 1 96.81 353 GLN A O 1
ATOM 2831 N N . LEU A 1 354 ? -7.852 33.562 5.453 1 96.69 354 LEU A N 1
ATOM 2832 C CA . LEU A 1 354 ? -8.867 33.469 4.41 1 96.69 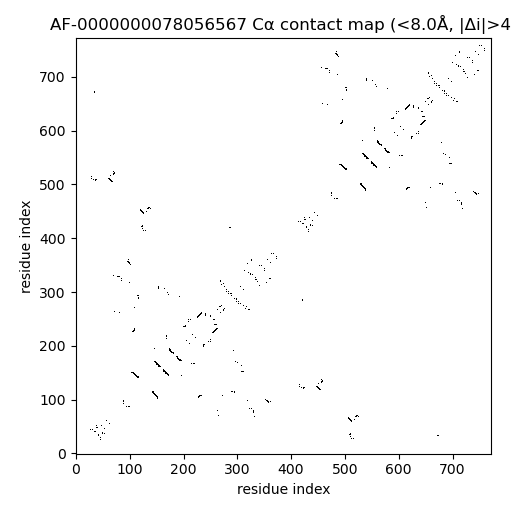354 LEU A CA 1
ATOM 2833 C C . LEU A 1 354 ? -10.234 33.875 4.945 1 96.69 354 LEU A C 1
ATOM 2835 O O . LEU A 1 354 ? -10.531 33.688 6.125 1 96.69 354 LEU A O 1
ATOM 2839 N N . GLN A 1 355 ? -10.969 34.469 4.055 1 96.88 355 GLN A N 1
ATOM 2840 C CA . GLN A 1 355 ? -12.336 34.906 4.359 1 96.88 355 GLN A CA 1
ATOM 2841 C C . GLN A 1 355 ? -13.359 33.969 3.713 1 96.88 355 GLN A C 1
ATOM 2843 O O . GLN A 1 355 ? -13.148 33.5 2.602 1 96.88 355 GLN A O 1
ATOM 2848 N N . VAL A 1 356 ? -14.375 33.719 4.453 1 96.94 356 VAL A N 1
ATOM 2849 C CA . VAL A 1 356 ? -15.477 32.938 3.916 1 96.94 356 VAL A CA 1
ATOM 2850 C C . VAL A 1 356 ? -16.703 33.812 3.729 1 96.94 356 VAL A C 1
ATOM 2852 O O . VAL A 1 356 ? -16.812 34.875 4.375 1 96.94 356 VAL A O 1
ATOM 2855 N N . SER A 1 357 ? -17.562 33.469 2.805 1 96.56 357 SER A N 1
ATOM 2856 C CA . SER A 1 357 ? -18.766 34.25 2.57 1 96.56 357 SER A CA 1
ATOM 2857 C C . SER A 1 357 ? -19.703 34.188 3.773 1 96.56 357 SER A C 1
ATOM 2859 O O . SER A 1 357 ? -19.781 33.188 4.469 1 96.56 357 SER A O 1
ATOM 2861 N N . THR A 1 358 ? -20.391 35.312 3.938 1 96.25 358 THR A N 1
ATOM 2862 C CA . THR A 1 358 ? -21.359 35.375 5.031 1 96.25 358 THR A CA 1
ATOM 2863 C C . THR A 1 358 ? -22.453 34.344 4.871 1 96.25 358 THR A C 1
ATOM 2865 O O . THR A 1 358 ? -22.922 33.75 5.859 1 96.25 358 THR A O 1
ATOM 2868 N N . GLU A 1 359 ? -22.797 34.062 3.682 1 95.88 359 GLU A N 1
ATOM 2869 C CA . GLU A 1 359 ? -23.828 33.062 3.398 1 95.88 359 GLU A CA 1
ATOM 2870 C C . GLU A 1 359 ? -23.406 31.688 3.846 1 95.88 359 GLU A C 1
ATOM 2872 O O . GLU A 1 359 ? -24.188 30.953 4.461 1 95.88 359 GLU A O 1
ATOM 2877 N N . LEU A 1 360 ? -22.219 31.391 3.537 1 96.75 360 LEU A N 1
ATOM 2878 C CA . LEU A 1 360 ? -21.703 30.078 3.912 1 96.75 360 LEU A CA 1
ATOM 2879 C C . LEU A 1 360 ? -21.609 29.938 5.426 1 96.75 360 LEU A C 1
ATOM 2881 O O . LEU A 1 360 ? -21.938 28.891 5.984 1 96.75 360 LEU A O 1
ATOM 2885 N N . TYR A 1 361 ? -21.094 30.984 6.062 1 97.06 361 TYR A N 1
ATOM 2886 C CA . TYR A 1 361 ? -20.984 30.969 7.516 1 97.06 361 TYR A CA 1
ATOM 2887 C C . TYR A 1 361 ? -22.359 30.766 8.164 1 97.06 361 TYR A C 1
ATOM 2889 O O . TYR A 1 361 ? -22.516 29.922 9.047 1 97.06 361 TYR A O 1
ATOM 2897 N N . GLN A 1 362 ? -23.344 31.484 7.703 1 95.31 362 GLN A N 1
ATOM 2898 C CA . GLN A 1 362 ? -24.688 31.391 8.266 1 95.31 362 GLN A CA 1
ATOM 2899 C C . GLN A 1 362 ? -25.297 30.016 8.023 1 95.31 362 GLN A C 1
ATOM 2901 O O . GLN A 1 362 ? -25.953 29.453 8.898 1 95.31 362 GLN A O 1
ATOM 2906 N N . ALA A 1 363 ? -25.078 29.531 6.852 1 95.94 363 ALA A N 1
ATOM 2907 C CA . ALA A 1 363 ? -25.578 28.203 6.535 1 95.94 363 ALA A CA 1
ATOM 2908 C C . ALA A 1 363 ? -24.984 27.156 7.473 1 95.94 363 ALA A C 1
ATOM 2910 O O . ALA A 1 363 ? -25.672 26.203 7.867 1 95.94 363 ALA A O 1
ATOM 2911 N N . SER A 1 364 ? -23.719 27.312 7.797 1 96.88 364 SER A N 1
ATOM 2912 C CA . SER A 1 364 ? -23.031 26.375 8.672 1 96.88 364 SER A CA 1
ATOM 2913 C C . SER A 1 364 ? -23.531 26.469 10.102 1 96.88 364 SER A C 1
ATOM 2915 O O . SER A 1 364 ? -23.672 25.453 10.789 1 96.88 364 SER A O 1
ATOM 2917 N N . VAL A 1 365 ? -23.781 27.688 10.547 1 96 365 VAL A N 1
ATOM 2918 C CA . VAL A 1 365 ? -24.328 27.906 11.883 1 96 365 VAL A CA 1
ATOM 2919 C C . VAL A 1 365 ? -25.719 27.266 11.977 1 96 365 VAL A C 1
ATOM 2921 O O . VAL A 1 365 ? -26.031 26.609 12.977 1 96 365 VAL A O 1
ATOM 2924 N N . CYS A 1 366 ? -26.516 27.406 10.914 1 94.31 366 CYS A N 1
ATOM 2925 C CA . CYS A 1 366 ? -27.844 26.828 10.883 1 94.31 366 CYS A CA 1
ATOM 2926 C C . CYS A 1 366 ? -27.781 25.312 10.922 1 94.31 366 CYS A C 1
ATOM 2928 O O . CYS A 1 366 ? -28.578 24.672 11.602 1 94.31 366 CYS A O 1
ATOM 2930 N N . ALA A 1 367 ? -26.875 24.797 10.195 1 94.44 367 ALA A N 1
ATOM 2931 C CA . ALA A 1 367 ? -26.719 23.344 10.148 1 94.44 367 ALA A CA 1
ATOM 2932 C C . ALA A 1 367 ? -26.344 22.797 11.523 1 94.44 367 ALA A C 1
ATOM 2934 O O . ALA A 1 367 ? -26.812 21.719 11.914 1 94.44 367 ALA A O 1
ATOM 2935 N N . LEU A 1 368 ? -25.547 23.484 12.234 1 94.31 368 LEU A N 1
ATOM 2936 C CA . LEU A 1 368 ? -25.109 23.062 13.555 1 94.31 368 LEU A CA 1
ATOM 2937 C C . LEU A 1 368 ? -26.266 23.094 14.547 1 94.31 368 LEU A C 1
ATOM 2939 O O . LEU A 1 368 ? -26.359 22.234 15.422 1 94.31 368 LEU A O 1
ATOM 2943 N N . GLN A 1 369 ? -27.109 24.109 14.391 1 90.19 369 GLN A N 1
ATOM 2944 C CA . GLN A 1 369 ? -28.234 24.297 15.305 1 90.19 369 GLN A CA 1
ATOM 2945 C C . GLN A 1 369 ? -29.422 23.406 14.898 1 90.19 369 GLN A C 1
ATOM 2947 O O . GLN A 1 369 ? -30.391 23.297 15.641 1 90.19 369 GLN A O 1
ATOM 2952 N N . GLY A 1 370 ? -29.328 22.594 13.812 1 80.56 370 GLY A N 1
ATOM 2953 C CA . GLY A 1 370 ? -30.422 21.766 13.336 1 80.56 370 GLY A CA 1
ATOM 2954 C C . GLY A 1 370 ? -31.516 22.547 12.641 1 80.56 370 GLY A C 1
ATOM 2955 O O . GLY A 1 370 ? -32.656 22.062 12.484 1 80.56 370 GLY A O 1
ATOM 2956 N N . VAL A 1 371 ? -31.438 23.891 12.469 1 64.56 371 VAL A N 1
ATOM 2957 C CA . VAL A 1 371 ? -32.438 24.75 11.836 1 64.56 371 VAL A CA 1
ATOM 2958 C C . VAL A 1 371 ? -32.25 24.719 10.32 1 64.56 371 VAL A C 1
ATOM 2960 O O . VAL A 1 371 ? -31.141 24.828 9.82 1 64.56 371 VAL A O 1
ATOM 2963 N N . PRO A 1 372 ? -33.25 24.219 9.484 1 52.56 372 PRO A N 1
ATOM 2964 C CA . PRO A 1 372 ? -33.156 24.203 8.023 1 52.56 372 PRO A CA 1
ATOM 2965 C C . PRO A 1 372 ? -32.844 25.578 7.441 1 52.56 372 PRO A C 1
ATOM 2967 O O . PRO A 1 372 ? -33.281 26.594 7.992 1 52.56 372 PRO A O 1
ATOM 2970 N N . ALA A 1 373 ? -31.859 25.797 6.656 1 49.53 373 ALA A N 1
ATOM 2971 C CA . ALA A 1 373 ? -31.547 27.047 5.977 1 49.53 373 ALA A CA 1
ATOM 2972 C C . ALA A 1 373 ? -32.781 27.594 5.246 1 49.53 373 ALA A C 1
ATOM 2974 O O . ALA A 1 373 ? -33.438 26.875 4.516 1 49.53 373 ALA A O 1
ATOM 2975 N N . THR A 1 374 ? -33.5 28.531 5.672 1 41.31 374 THR A N 1
ATOM 2976 C CA . THR A 1 374 ? -34.594 29.203 4.953 1 41.31 374 THR A CA 1
ATOM 2977 C C . THR A 1 374 ? -34.125 29.688 3.594 1 41.31 374 THR A C 1
ATOM 2979 O O . THR A 1 374 ? -33.188 30.516 3.516 1 41.31 374 THR A O 1
ATOM 2982 N N . HIS A 1 375 ? -34.062 28.906 2.602 1 41.38 375 HIS A N 1
ATOM 2983 C CA . HIS A 1 375 ? -33.938 29.469 1.262 1 41.38 375 HIS A CA 1
ATOM 2984 C C . HIS A 1 375 ? -34.969 30.578 1.02 1 41.38 375 HIS A C 1
ATOM 2986 O O . HIS A 1 375 ? -36.156 30.375 1.253 1 41.38 375 HIS A O 1
ATOM 2992 N N . GLY A 1 376 ? -34.719 31.828 1.12 1 32.47 376 GLY A N 1
ATOM 2993 C CA . GLY A 1 376 ? -35.594 32.875 0.597 1 32.47 376 GLY A CA 1
ATOM 2994 C C . GLY A 1 376 ? -36.062 32.594 -0.822 1 32.47 376 GLY A C 1
ATOM 2995 O O . GLY A 1 376 ? -35.25 32.5 -1.742 1 32.47 376 GLY A O 1
ATOM 2996 N N . GLU A 1 377 ? -37.156 31.797 -1.046 1 34.06 377 GLU A N 1
ATOM 2997 C CA . GLU A 1 377 ? -37.938 31.703 -2.275 1 34.06 377 GLU A CA 1
ATOM 2998 C C . GLU A 1 377 ? -38.312 33.094 -2.809 1 34.06 377 GLU A C 1
ATOM 3000 O O . GLU A 1 377 ? -39.094 33.812 -2.184 1 34.06 377 GLU A O 1
ATOM 3005 N N . GLY A 1 378 ? -37.438 33.938 -3.383 1 29.08 378 GLY A N 1
ATOM 3006 C CA . GLY A 1 378 ? -38 34.969 -4.234 1 29.08 378 GLY A CA 1
ATOM 3007 C C . GLY A 1 378 ? -38.906 34.438 -5.309 1 29.08 378 GLY A C 1
ATOM 3008 O O . GLY A 1 378 ? -38.531 33.625 -6.129 1 29.08 378 GLY A O 1
ATOM 3009 N N . GLU A 1 379 ? -40.25 34.281 -5.066 1 30 379 GLU A N 1
ATOM 3010 C CA . GLU A 1 379 ? -41.406 34.062 -5.93 1 30 379 GLU A CA 1
ATOM 3011 C C . GLU A 1 379 ? -41.406 35 -7.129 1 30 379 GLU A C 1
ATOM 3013 O O . GLU A 1 379 ? -41.625 36.188 -6.984 1 30 379 GLU A O 1
ATOM 3018 N N . GLY A 1 380 ? -40.5 34.906 -8.117 1 26.3 380 GLY A N 1
ATOM 3019 C CA . GLY A 1 380 ? -40.844 35.562 -9.375 1 26.3 380 GLY A CA 1
ATOM 3020 C C . GLY A 1 380 ? -42.125 35.031 -9.992 1 26.3 380 GLY A C 1
ATOM 3021 O O . GLY A 1 380 ? -42.375 33.844 -10.023 1 26.3 380 GLY A O 1
ATOM 3022 N N . SER A 1 381 ? -43.312 35.781 -9.961 1 26 381 SER A N 1
ATOM 3023 C CA . SER A 1 381 ? -44.625 35.781 -10.57 1 26 381 SER A CA 1
ATOM 3024 C C . SER A 1 381 ? -44.531 35.562 -12.078 1 26 381 SER A C 1
ATOM 3026 O O . SER A 1 381 ? -44.031 36.406 -12.812 1 26 381 SER A O 1
ATOM 3028 N N . ALA A 1 382 ? -44.188 34.344 -12.602 1 23.33 382 ALA A N 1
ATOM 3029 C CA . ALA A 1 382 ? -44.469 34.094 -14.016 1 23.33 382 ALA A CA 1
ATOM 3030 C C . ALA A 1 382 ? -45.969 34.219 -14.305 1 23.33 382 ALA A C 1
ATOM 3032 O O . ALA A 1 382 ? -46.781 33.531 -13.672 1 23.33 382 ALA A O 1
ATOM 3033 N N . SER A 1 383 ? -46.469 35.375 -14.875 1 26.17 383 SER A N 1
ATOM 3034 C CA . SER A 1 383 ? -47.688 35.625 -15.617 1 26.17 383 SER A CA 1
ATOM 3035 C C . SER A 1 383 ? -47.938 34.531 -16.641 1 26.17 383 SER A C 1
ATOM 3037 O O . SER A 1 383 ? -47.031 34.125 -17.375 1 26.17 383 SER A O 1
ATOM 3039 N N . GLU A 1 384 ? -48.906 33.594 -16.391 1 20.45 384 GLU A N 1
ATOM 3040 C CA . GLU A 1 384 ? -49.531 32.594 -17.219 1 20.45 384 GLU A CA 1
ATOM 3041 C C . GLU A 1 384 ? -50.062 33.188 -18.516 1 20.45 384 GLU A C 1
ATOM 3043 O O . GLU A 1 384 ? -50.906 34.062 -18.5 1 20.45 384 GLU A O 1
ATOM 3048 N N . ALA A 1 385 ? -49.219 33.594 -19.531 1 21.75 385 ALA A N 1
ATOM 3049 C CA . ALA A 1 385 ? -49.844 33.781 -20.844 1 21.75 385 ALA A CA 1
ATOM 3050 C C . ALA A 1 385 ? -50.594 32.531 -21.266 1 21.75 385 ALA A C 1
ATOM 3052 O O . ALA A 1 385 ? -50.062 31.406 -21.188 1 21.75 385 ALA A O 1
ATOM 3053 N N . VAL A 1 386 ? -51.844 32.75 -21.359 1 20.3 386 VAL A N 1
ATOM 3054 C CA . VAL A 1 386 ? -52.75 32.188 -22.375 1 20.3 386 VAL A CA 1
ATOM 3055 C C . VAL A 1 386 ? -52.25 32.531 -23.766 1 20.3 386 VAL A C 1
ATOM 3057 O O . VAL A 1 386 ? -51.875 33.688 -24.016 1 20.3 386 VAL A O 1
ATOM 3060 N N . MET B 1 1 ? 32.688 39.531 -70 1 25.52 1 MET B N 1
ATOM 3061 C CA . MET B 1 1 ? 31.688 40.062 -69.125 1 25.52 1 MET B CA 1
ATOM 3062 C C . MET B 1 1 ? 31.438 39.156 -67.938 1 25.52 1 MET B C 1
ATOM 3064 O O . MET B 1 1 ? 31.125 37.969 -68.125 1 25.52 1 MET B O 1
ATOM 3068 N N . ASP B 1 2 ? 32.156 39.406 -66.812 1 26.73 2 ASP B N 1
ATOM 3069 C CA . ASP B 1 2 ? 32.469 38.688 -65.562 1 26.73 2 ASP B CA 1
ATOM 3070 C C . ASP B 1 2 ? 31.188 38.469 -64.75 1 26.73 2 ASP B C 1
ATOM 3072 O O . ASP B 1 2 ? 30.578 39.438 -64.312 1 26.73 2 ASP B O 1
ATOM 3076 N N . GLU B 1 3 ? 30.266 37.75 -65.25 1 29.91 3 GLU B N 1
ATOM 3077 C CA . GLU B 1 3 ? 28.969 37.531 -64.625 1 29.91 3 GLU B CA 1
ATOM 3078 C C . GLU B 1 3 ? 29.109 37.062 -63.219 1 29.91 3 GLU B C 1
ATOM 3080 O O . GLU B 1 3 ? 29.625 35.969 -62.969 1 29.91 3 GLU B O 1
ATOM 3085 N N . SER B 1 4 ? 29.531 37.969 -62.312 1 28.73 4 SER B N 1
ATOM 3086 C CA . SER B 1 4 ? 29.594 37.75 -60.875 1 28.73 4 SER B CA 1
ATOM 3087 C C . SER B 1 4 ? 28.281 37.188 -60.344 1 28.73 4 SER B C 1
ATOM 3089 O O . SER B 1 4 ? 27.219 37.781 -60.531 1 28.73 4 SER B O 1
ATOM 3091 N N . VAL B 1 5 ? 28.141 35.875 -60.438 1 32.81 5 VAL B N 1
ATOM 3092 C CA . VAL B 1 5 ? 27.016 35.094 -59.906 1 32.81 5 VAL B CA 1
ATOM 3093 C C . VAL B 1 5 ? 26.75 35.5 -58.469 1 32.81 5 VAL B C 1
ATOM 3095 O O . VAL B 1 5 ? 27.625 35.406 -57.594 1 32.81 5 VAL B O 1
ATOM 3098 N N . LEU B 1 6 ? 26 36.625 -58.188 1 30.5 6 LEU B N 1
ATOM 3099 C CA . LEU B 1 6 ? 25.578 37.094 -56.875 1 30.5 6 LEU B CA 1
ATOM 3100 C C . LEU B 1 6 ? 24.938 35.969 -56.094 1 30.5 6 LEU B C 1
ATOM 3102 O O . LEU B 1 6 ? 23.969 35.375 -56.531 1 30.5 6 LEU B O 1
ATOM 3106 N N . ASP B 1 7 ? 25.734 35.031 -55.562 1 30.39 7 ASP B N 1
ATOM 3107 C CA . ASP B 1 7 ? 25.266 34 -54.656 1 30.39 7 ASP B CA 1
ATOM 3108 C C . ASP B 1 7 ? 24.422 34.594 -53.531 1 30.39 7 ASP B C 1
ATOM 3110 O O . ASP B 1 7 ? 24.938 35.344 -52.688 1 30.39 7 ASP B O 1
ATOM 3114 N N . ALA B 1 8 ? 23.25 35.094 -53.75 1 32.94 8 ALA B N 1
ATOM 3115 C CA . ALA B 1 8 ? 22.297 35.594 -52.75 1 32.94 8 ALA B CA 1
ATOM 3116 C C . ALA B 1 8 ? 22.062 34.531 -51.688 1 32.94 8 ALA B C 1
ATOM 3118 O O . ALA B 1 8 ? 21.203 33.656 -51.812 1 32.94 8 ALA B O 1
ATOM 3119 N N . SER B 1 9 ? 23.094 33.969 -51.188 1 32.84 9 SER B N 1
ATOM 3120 C CA . SER B 1 9 ? 22.875 33.125 -50.031 1 32.84 9 SER B CA 1
ATOM 3121 C C . SER B 1 9 ? 21.969 33.812 -49 1 32.84 9 SER B C 1
ATOM 3123 O O . SER B 1 9 ? 22.172 35 -48.688 1 32.84 9 SER B O 1
ATOM 3125 N N . ASN B 1 10 ? 20.656 33.625 -49.188 1 33.44 10 ASN B N 1
ATOM 3126 C CA . ASN B 1 10 ? 19.609 34.094 -48.312 1 33.44 10 ASN B CA 1
ATOM 3127 C C . ASN B 1 10 ? 20.047 34.094 -46.844 1 33.44 10 ASN B C 1
ATOM 3129 O O . ASN B 1 10 ? 20.328 33.031 -46.281 1 33.44 10 ASN B O 1
ATOM 3133 N N . ASN B 1 11 ? 20.906 35.031 -46.375 1 33.31 11 ASN B N 1
ATOM 3134 C CA . ASN B 1 11 ? 21.312 35.375 -45.031 1 33.31 11 ASN B CA 1
ATOM 3135 C C . ASN B 1 11 ? 20.125 35.594 -44.125 1 33.31 11 ASN B C 1
ATOM 3137 O O . ASN B 1 11 ? 20.156 36.438 -43.219 1 33.31 11 ASN B O 1
ATOM 3141 N N . ARG B 1 12 ? 18.938 35.375 -44.5 1 33.78 12 ARG B N 1
ATOM 3142 C CA . ARG B 1 12 ? 17.953 35.688 -43.469 1 33.78 12 ARG B CA 1
ATOM 3143 C C . ARG B 1 12 ? 18.328 35.062 -42.125 1 33.78 12 ARG B C 1
ATOM 3145 O O . ARG B 1 12 ? 18.641 33.875 -42.062 1 33.78 12 ARG B O 1
ATOM 3152 N N . ILE B 1 13 ? 18.969 35.781 -41.25 1 37.44 13 ILE B N 1
ATOM 3153 C CA . ILE B 1 13 ? 19.188 35.531 -39.812 1 37.44 13 ILE B CA 1
ATOM 3154 C C . ILE B 1 13 ? 17.953 34.875 -39.219 1 37.44 13 ILE B C 1
ATOM 3156 O O . ILE B 1 13 ? 16.891 35.5 -39.125 1 37.44 13 ILE B O 1
ATOM 3160 N N . GLY B 1 14 ? 17.484 33.844 -39.719 1 35.5 14 GLY B N 1
ATOM 3161 C CA . GLY B 1 14 ? 16.344 33.219 -39.094 1 35.5 14 GLY B CA 1
ATOM 3162 C C . GLY B 1 14 ? 16.422 33.188 -37.594 1 35.5 14 GLY B C 1
ATOM 3163 O O . GLY B 1 14 ? 17.516 33.219 -37.031 1 35.5 14 GLY B O 1
ATOM 3164 N N . ILE B 1 15 ? 15.57 34 -36.875 1 41.84 15 ILE B N 1
ATOM 3165 C CA . ILE B 1 15 ? 15.414 33.969 -35.438 1 41.84 15 ILE B CA 1
ATOM 3166 C C . ILE B 1 15 ? 15.695 32.562 -34.906 1 41.84 15 ILE B C 1
ATOM 3168 O O . ILE B 1 15 ? 14.977 31.609 -35.219 1 41.84 15 ILE B O 1
ATOM 3172 N N . VAL B 1 16 ? 16.875 32.125 -35.031 1 41.12 16 VAL B N 1
ATOM 3173 C CA . VAL B 1 16 ? 17.281 30.859 -34.438 1 41.12 16 VAL B CA 1
ATOM 3174 C C . VAL B 1 16 ? 16.719 30.75 -33 1 41.12 16 VAL B C 1
ATOM 3176 O O . VAL B 1 16 ? 16.984 31.609 -32.156 1 41.12 16 VAL B O 1
ATOM 3179 N N . GLY B 1 17 ? 15.523 30.484 -32.844 1 40.38 17 GLY B N 1
ATOM 3180 C CA . GLY B 1 17 ? 14.953 30.219 -31.547 1 40.38 17 GLY B CA 1
ATOM 3181 C C . GLY B 1 17 ? 15.938 29.562 -30.594 1 40.38 17 GLY B C 1
ATOM 3182 O O . GLY B 1 17 ? 16.984 29.047 -31.016 1 40.38 17 GLY B O 1
ATOM 3183 N N . ARG B 1 18 ? 16.047 30.125 -29.344 1 45.22 18 ARG B N 1
ATOM 3184 C CA . ARG B 1 18 ? 16.922 29.562 -28.328 1 45.22 18 ARG B CA 1
ATOM 3185 C C . ARG B 1 18 ? 17.109 28.062 -28.531 1 45.22 18 ARG B C 1
ATOM 3187 O O . ARG B 1 18 ? 16.141 27.344 -28.766 1 45.22 18 ARG B O 1
ATOM 3194 N N . LYS B 1 19 ? 18.266 27.656 -28.938 1 49.28 19 LYS B N 1
ATOM 3195 C CA . LYS B 1 19 ? 18.641 26.25 -29.047 1 49.28 19 LYS B CA 1
ATOM 3196 C C . LYS B 1 19 ? 18.141 25.453 -27.844 1 49.28 19 LYS B C 1
ATOM 3198 O O . LYS B 1 19 ? 18.266 25.906 -26.703 1 49.28 19 LYS B O 1
ATOM 3203 N N . ARG B 1 20 ? 17.219 24.531 -27.984 1 55.94 20 ARG B N 1
ATOM 3204 C CA . ARG B 1 20 ? 16.625 23.656 -26.969 1 55.94 20 ARG B CA 1
ATOM 3205 C C . ARG B 1 20 ? 17.703 23 -26.125 1 55.94 20 ARG B C 1
ATOM 3207 O O . ARG B 1 20 ? 18.734 22.562 -26.641 1 55.94 20 ARG B O 1
ATOM 3214 N N . VAL B 1 21 ? 17.812 23.484 -24.938 1 54.47 21 VAL B N 1
ATOM 3215 C CA . VAL B 1 21 ? 18.734 22.828 -24.016 1 54.47 21 VAL B CA 1
ATOM 3216 C C . VAL B 1 21 ? 18.625 21.312 -24.172 1 54.47 21 VAL B C 1
ATOM 3218 O O . VAL B 1 21 ? 17.547 20.75 -24.031 1 54.47 21 VAL B O 1
ATOM 3221 N N . GLN B 1 22 ? 19.453 20.703 -25 1 62.06 22 GLN B N 1
ATOM 3222 C CA . GLN B 1 22 ? 19.531 19.25 -25.125 1 62.06 22 GLN B CA 1
ATOM 3223 C C . GLN B 1 22 ? 19.984 18.609 -23.812 1 62.06 22 GLN B C 1
ATOM 3225 O O . GLN B 1 22 ? 20.984 19.031 -23.219 1 62.06 22 GLN B O 1
ATOM 3230 N N . LEU B 1 23 ? 19.094 17.969 -23.125 1 69.19 23 LEU B N 1
ATOM 3231 C CA . LEU B 1 23 ? 19.375 17.25 -21.891 1 69.19 23 LEU B CA 1
ATOM 3232 C C . LEU B 1 23 ? 20.438 16.188 -22.109 1 69.19 23 LEU B C 1
ATOM 3234 O O . LEU B 1 23 ? 20.359 15.422 -23.078 1 69.19 23 LEU B O 1
ATOM 3238 N N . ASN B 1 24 ? 21.562 16.375 -21.422 1 75.62 24 ASN B N 1
ATOM 3239 C CA . ASN B 1 24 ? 22.578 15.32 -21.375 1 75.62 24 ASN B CA 1
ATOM 3240 C C . ASN B 1 24 ? 22.094 14.109 -20.578 1 75.62 24 ASN B C 1
ATOM 3242 O O . ASN B 1 24 ? 22.047 14.148 -19.344 1 75.62 24 ASN B O 1
ATOM 3246 N N . LEU B 1 25 ? 21.688 13.141 -21.281 1 79.62 25 LEU B N 1
ATOM 3247 C CA . LEU B 1 25 ? 21.172 11.922 -20.672 1 79.62 25 LEU B CA 1
ATOM 3248 C C . LEU B 1 25 ? 22.188 11.32 -19.703 1 79.62 25 LEU B C 1
ATOM 3250 O O . LEU B 1 25 ? 21.812 10.664 -18.734 1 79.62 25 LEU B O 1
ATOM 3254 N N . GLU B 1 26 ? 23.391 11.625 -19.938 1 82.19 26 GLU B N 1
ATOM 3255 C CA . GLU B 1 26 ? 24.438 11.094 -19.062 1 82.19 26 GLU B CA 1
ATOM 3256 C C . GLU B 1 26 ? 24.359 11.695 -17.672 1 82.19 26 GLU B C 1
ATOM 3258 O O . GLU B 1 26 ? 24.703 11.039 -16.688 1 82.19 26 GLU B O 1
ATOM 3263 N N . GLN B 1 27 ? 23.922 12.883 -17.719 1 84.69 27 GLN B N 1
ATOM 3264 C CA . GLN B 1 27 ? 23.797 13.547 -16.422 1 84.69 27 GLN B CA 1
ATOM 3265 C C . GLN B 1 27 ? 22.719 12.883 -15.57 1 84.69 27 GLN B C 1
ATOM 3267 O O . GLN B 1 27 ? 22.859 12.781 -14.344 1 84.69 27 GLN B O 1
ATOM 3272 N N . ILE B 1 28 ? 21.766 12.375 -16.219 1 86.06 28 ILE B N 1
ATOM 3273 C CA . ILE B 1 28 ? 20.672 11.719 -15.508 1 86.06 28 ILE B CA 1
ATOM 3274 C C . ILE B 1 28 ? 21.156 10.391 -14.938 1 86.06 28 ILE B C 1
ATOM 3276 O O . ILE B 1 28 ? 20.797 10.016 -13.82 1 86.06 28 ILE B O 1
ATOM 3280 N N . GLU B 1 29 ? 22.016 9.766 -15.664 1 87.31 29 GLU B N 1
ATOM 3281 C CA . GLU B 1 29 ? 22.484 8.438 -15.281 1 87.31 29 GLU B CA 1
ATOM 3282 C C . GLU B 1 29 ? 23.438 8.508 -14.094 1 87.31 29 GLU B C 1
ATOM 3284 O O . GLU B 1 29 ? 23.688 7.5 -13.43 1 87.31 29 GLU B O 1
ATOM 3289 N N . THR B 1 30 ? 23.906 9.703 -13.82 1 86.06 30 THR B N 1
ATOM 3290 C CA . THR B 1 30 ? 24.812 9.875 -12.688 1 86.06 30 THR B CA 1
ATOM 3291 C C . THR B 1 30 ? 24.047 10.078 -11.391 1 86.06 30 THR B C 1
ATOM 3293 O O . THR B 1 30 ? 24.578 9.906 -10.297 1 86.06 30 THR B O 1
ATOM 3296 N N . VAL B 1 31 ? 22.859 10.469 -11.57 1 87.94 31 VAL B N 1
ATOM 3297 C CA . VAL B 1 31 ? 22.016 10.711 -10.398 1 87.94 31 VAL B CA 1
ATOM 3298 C C . VAL B 1 31 ? 21.5 9.391 -9.852 1 87.94 31 VAL B C 1
ATOM 3300 O O . VAL B 1 31 ? 20.984 8.555 -10.602 1 87.94 31 VAL B O 1
ATOM 3303 N N . PRO B 1 32 ? 21.703 9.195 -8.57 1 85.94 32 PRO B N 1
ATOM 3304 C CA . PRO B 1 32 ? 21.172 7.957 -7.988 1 85.94 32 PRO B CA 1
ATOM 3305 C C . PRO B 1 32 ? 19.656 7.828 -8.164 1 85.94 32 PRO B C 1
ATOM 3307 O O . PRO B 1 32 ? 18.953 8.836 -8.195 1 85.94 32 PRO B O 1
ATOM 3310 N N . PHE B 1 33 ? 19.156 6.629 -8.219 1 84.31 33 PHE B N 1
ATOM 3311 C CA . PHE B 1 33 ? 17.75 6.336 -8.508 1 84.31 33 PHE B CA 1
ATOM 3312 C C . PHE B 1 33 ? 16.844 6.949 -7.453 1 84.31 33 PHE B C 1
ATOM 3314 O O . PHE B 1 33 ? 15.727 7.383 -7.762 1 84.31 33 PHE B O 1
ATOM 3321 N N . HIS B 1 34 ? 17.25 7.051 -6.27 1 81.19 34 HIS B N 1
ATOM 3322 C CA . HIS B 1 34 ? 16.391 7.559 -5.215 1 81.19 34 HIS B CA 1
ATOM 3323 C C . HIS B 1 34 ? 16.141 9.055 -5.379 1 81.19 34 HIS B C 1
ATOM 3325 O O . HIS B 1 34 ? 15.227 9.609 -4.762 1 81.19 34 HIS B O 1
ATOM 3331 N N . ARG B 1 35 ? 16.875 9.695 -6.18 1 85.06 35 ARG B N 1
ATOM 3332 C CA . ARG B 1 35 ? 16.688 11.117 -6.445 1 85.06 35 ARG B CA 1
ATOM 3333 C C . ARG B 1 35 ? 15.945 11.336 -7.766 1 85.06 35 ARG B C 1
ATOM 3335 O O . ARG B 1 35 ? 15.852 12.469 -8.25 1 85.06 35 ARG B O 1
ATOM 3342 N N . ARG B 1 36 ? 15.555 10.227 -8.359 1 87.06 36 ARG B N 1
ATOM 3343 C CA . ARG B 1 36 ? 14.844 10.281 -9.625 1 87.06 36 ARG B CA 1
ATOM 3344 C C . ARG B 1 36 ? 13.438 9.711 -9.492 1 87.06 36 ARG B C 1
ATOM 3346 O O . ARG B 1 36 ? 12.906 9.109 -10.422 1 87.06 36 ARG B O 1
ATOM 3353 N N . THR B 1 37 ? 12.914 9.797 -8.352 1 84.5 37 THR B N 1
ATOM 3354 C CA . THR B 1 37 ? 11.617 9.18 -8.102 1 84.5 37 THR B CA 1
ATOM 3355 C C . THR B 1 37 ? 10.492 10.047 -8.656 1 84.5 37 THR B C 1
ATOM 3357 O O . THR B 1 37 ? 9.391 9.555 -8.914 1 84.5 37 THR B O 1
ATOM 3360 N N . ASN B 1 38 ? 10.711 11.305 -8.703 1 85.81 38 ASN B N 1
ATOM 3361 C CA . ASN B 1 38 ? 9.766 12.227 -9.328 1 85.81 38 ASN B CA 1
ATOM 3362 C C . ASN B 1 38 ? 10.484 13.328 -10.102 1 85.81 38 ASN B C 1
ATOM 3364 O O . ASN B 1 38 ? 11.703 13.484 -9.984 1 85.81 38 ASN B O 1
ATOM 3368 N N . ILE B 1 39 ? 9.695 13.977 -10.875 1 86.44 39 ILE B N 1
ATOM 3369 C CA . ILE B 1 39 ? 10.266 14.961 -11.789 1 86.44 39 ILE B CA 1
ATOM 3370 C C . ILE B 1 39 ? 10.875 16.109 -10.984 1 86.44 39 ILE B C 1
ATOM 3372 O O . ILE B 1 39 ? 11.922 16.656 -11.359 1 86.44 39 ILE B O 1
ATOM 3376 N N . ARG B 1 40 ? 10.258 16.438 -9.898 1 83.88 40 ARG B N 1
ATOM 3377 C CA . ARG B 1 40 ? 10.734 17.547 -9.078 1 83.88 40 ARG B CA 1
ATOM 3378 C C . ARG B 1 40 ? 12.102 17.234 -8.477 1 83.88 40 ARG B C 1
ATOM 3380 O O . ARG B 1 40 ? 13.023 18.047 -8.562 1 83.88 40 ARG B O 1
ATOM 3387 N N . SER B 1 41 ? 12.195 16.078 -7.895 1 85.25 41 SER B N 1
ATOM 3388 C CA . SER B 1 41 ? 13.461 15.68 -7.297 1 85.25 41 SER B CA 1
ATOM 3389 C C . SER B 1 41 ? 14.547 15.539 -8.359 1 85.25 41 SER B C 1
ATOM 3391 O O . SER B 1 41 ? 15.703 15.891 -8.117 1 85.25 41 SER B O 1
ATOM 3393 N N . LEU B 1 42 ? 14.172 14.984 -9.461 1 87.56 42 LEU B N 1
ATOM 3394 C CA . LEU B 1 42 ? 15.125 14.844 -10.555 1 87.56 42 LEU B CA 1
ATOM 3395 C C . LEU B 1 42 ? 15.578 16.219 -11.062 1 87.56 42 LEU B C 1
ATOM 3397 O O . LEU B 1 42 ? 16.766 16.422 -11.328 1 87.56 42 LEU B O 1
ATOM 3401 N N . SER B 1 43 ? 14.602 17.125 -11.219 1 88.94 43 SER B N 1
ATOM 3402 C CA . SER B 1 43 ? 14.898 18.484 -11.641 1 88.94 43 SER B CA 1
ATOM 3403 C C . SER B 1 43 ? 15.898 19.141 -10.695 1 88.94 43 SER B C 1
ATOM 3405 O O . SER B 1 43 ? 16.859 19.781 -11.141 1 88.94 43 SER B O 1
ATOM 3407 N N . ALA B 1 44 ? 15.68 18.984 -9.438 1 85.31 44 ALA B N 1
ATOM 3408 C CA . ALA B 1 44 ? 16.562 19.578 -8.422 1 85.31 44 ALA B CA 1
ATOM 3409 C C . ALA B 1 44 ? 17.953 18.953 -8.469 1 85.31 44 ALA B C 1
ATOM 3411 O O . ALA B 1 44 ? 18.953 19.656 -8.305 1 85.31 44 ALA B O 1
ATOM 3412 N N . ALA B 1 45 ? 18.031 17.703 -8.711 1 86.38 45 ALA B N 1
ATOM 3413 C CA . ALA B 1 45 ? 19.297 16.984 -8.688 1 86.38 45 ALA B CA 1
ATOM 3414 C C . ALA B 1 45 ? 20.172 17.375 -9.875 1 86.38 45 ALA B C 1
ATOM 3416 O O . ALA B 1 45 ? 21.391 17.516 -9.742 1 86.38 45 ALA B O 1
ATOM 3417 N N . ILE B 1 46 ? 19.562 17.516 -11.039 1 88.19 46 ILE B N 1
ATOM 3418 C CA . ILE B 1 46 ? 20.359 17.797 -12.234 1 88.19 46 ILE B CA 1
ATOM 3419 C C . ILE B 1 46 ? 20.281 19.281 -12.578 1 88.19 46 ILE B C 1
ATOM 3421 O O . ILE B 1 46 ? 20.906 19.734 -13.539 1 88.19 46 ILE B O 1
ATOM 3425 N N . GLN B 1 47 ? 19.469 20.047 -11.82 1 86.19 47 GLN B N 1
ATOM 3426 C CA . GLN B 1 47 ? 19.344 21.5 -12 1 86.19 47 GLN B CA 1
ATOM 3427 C C . GLN B 1 47 ? 18.812 21.828 -13.398 1 86.19 47 GLN B C 1
ATOM 3429 O O . GLN B 1 47 ? 19.406 22.656 -14.102 1 86.19 47 GLN B O 1
ATOM 3434 N N . VAL B 1 48 ? 17.875 21.141 -13.867 1 87.44 48 VAL B N 1
ATOM 3435 C CA . VAL B 1 48 ? 17.156 21.375 -15.109 1 87.44 48 VAL B CA 1
ATOM 3436 C C . VAL B 1 48 ? 15.68 21.641 -14.812 1 87.44 48 VAL B C 1
ATOM 3438 O O . VAL B 1 48 ? 15.102 21.031 -13.898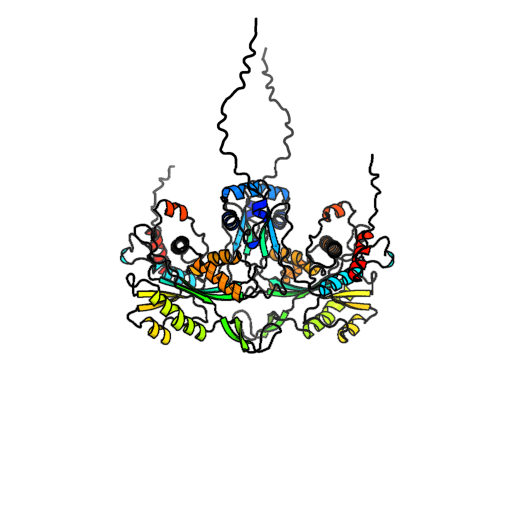 1 87.44 48 VAL B O 1
ATOM 3441 N N . PRO B 1 49 ? 15.141 22.594 -15.484 1 87.69 49 PRO B N 1
ATOM 3442 C CA . PRO B 1 49 ? 13.727 22.906 -15.227 1 87.69 49 PRO B CA 1
ATOM 3443 C C . PRO B 1 49 ? 12.805 21.703 -15.445 1 87.69 49 PRO B C 1
ATOM 3445 O O . PRO B 1 49 ? 13.07 20.875 -16.312 1 87.69 49 PRO B O 1
ATOM 3448 N N . LYS B 1 50 ? 11.719 21.688 -14.75 1 89.62 50 LYS B N 1
ATOM 3449 C CA . LYS B 1 50 ? 10.75 20.594 -14.812 1 89.62 50 LYS B CA 1
ATOM 3450 C C . LYS B 1 50 ? 10.156 20.453 -16.219 1 89.62 50 LYS B C 1
ATOM 3452 O O . LYS B 1 50 ? 9.914 19.344 -16.688 1 89.62 50 LYS B O 1
ATOM 3457 N N . SER B 1 51 ? 9.953 21.578 -16.812 1 87.88 51 SER B N 1
ATOM 3458 C CA . SER B 1 51 ? 9.344 21.578 -18.141 1 87.88 51 SER B CA 1
ATOM 3459 C C . SER B 1 51 ? 10.219 20.828 -19.141 1 87.88 51 SER B C 1
ATOM 3461 O O . SER B 1 51 ? 9.703 20.141 -20.031 1 87.88 51 SER B O 1
ATOM 3463 N N . THR B 1 52 ? 11.477 21 -19.016 1 86.38 52 THR B N 1
ATOM 3464 C CA . THR B 1 52 ? 12.414 20.312 -19.891 1 86.38 52 THR B CA 1
ATOM 3465 C C . THR B 1 52 ? 12.328 18.797 -19.672 1 86.38 52 THR B C 1
ATOM 3467 O O . THR B 1 52 ? 12.359 18.031 -20.641 1 86.38 52 THR B O 1
ATOM 3470 N N . LEU B 1 53 ? 12.258 18.391 -18.438 1 88.31 53 LEU B N 1
ATOM 3471 C CA . LEU B 1 53 ? 12.156 16.984 -18.109 1 88.31 53 LEU B CA 1
ATOM 3472 C C . LEU B 1 53 ? 10.852 16.391 -18.641 1 88.31 53 LEU B C 1
ATOM 3474 O O . LEU B 1 53 ? 10.828 15.258 -19.141 1 88.31 53 LEU B O 1
ATOM 3478 N N . HIS B 1 54 ? 9.836 17.172 -18.531 1 89.25 54 HIS B N 1
ATOM 3479 C CA . HIS B 1 54 ? 8.555 16.734 -19.078 1 89.25 54 HIS B CA 1
ATOM 3480 C C . HIS B 1 54 ? 8.648 16.484 -20.578 1 89.25 54 HIS B C 1
ATOM 3482 O O . HIS B 1 54 ? 8.078 15.516 -21.094 1 89.25 54 HIS B O 1
ATOM 3488 N N . ARG B 1 55 ? 9.281 17.359 -21.219 1 85.44 55 ARG B N 1
ATOM 3489 C CA . ARG B 1 55 ? 9.484 17.219 -22.656 1 85.44 55 ARG B CA 1
ATOM 3490 C C . ARG B 1 55 ? 10.266 15.938 -22.969 1 85.44 55 ARG B C 1
ATOM 3492 O O . ARG B 1 55 ? 9.945 15.234 -23.922 1 85.44 55 ARG B O 1
ATOM 3499 N N . CYS B 1 56 ? 11.273 15.688 -22.156 1 85.94 56 CYS B N 1
ATOM 3500 C CA . CYS B 1 56 ? 12.086 14.5 -22.344 1 85.94 56 CYS B CA 1
ATOM 3501 C C . CYS B 1 56 ? 11.25 13.234 -22.156 1 85.94 56 CYS B C 1
ATOM 3503 O O . CYS B 1 56 ? 11.445 12.242 -22.875 1 85.94 56 CYS B O 1
ATOM 3505 N N . ILE B 1 57 ? 10.398 13.219 -21.234 1 87 57 ILE B N 1
ATOM 3506 C CA . ILE B 1 57 ? 9.516 12.086 -20.969 1 87 57 ILE B CA 1
ATOM 3507 C C . ILE B 1 57 ? 8.562 11.883 -22.141 1 87 57 ILE B C 1
ATOM 3509 O O . ILE B 1 57 ? 8.359 10.75 -22.594 1 87 57 ILE B O 1
ATOM 3513 N N . GLN B 1 58 ? 8.062 13 -22.609 1 83.94 58 GLN B 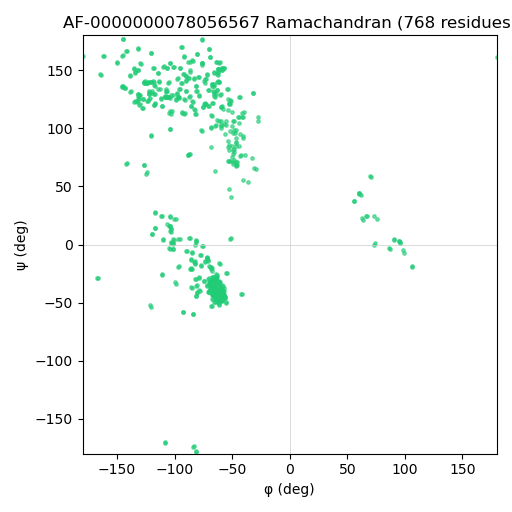N 1
ATOM 3514 C CA . GLN B 1 58 ? 7.129 12.945 -23.719 1 83.94 58 GLN B CA 1
ATOM 3515 C C . GLN B 1 58 ? 7.812 12.43 -24.984 1 83.94 58 GLN B C 1
ATOM 3517 O O . GLN B 1 58 ? 7.199 11.727 -25.797 1 83.94 58 GLN B O 1
ATOM 3522 N N . GLN B 1 59 ? 9.039 12.805 -25.172 1 84.12 59 GLN B N 1
ATOM 3523 C CA . GLN B 1 59 ? 9.812 12.391 -26.328 1 84.12 59 GLN B CA 1
ATOM 3524 C C . GLN B 1 59 ? 10.312 10.961 -26.188 1 84.12 59 GLN B C 1
ATOM 3526 O O . GLN B 1 59 ? 10.906 10.406 -27.109 1 84.12 59 GLN B O 1
ATOM 3531 N N . GLY B 1 60 ? 10.156 10.352 -24.984 1 83.88 60 GLY B N 1
ATOM 3532 C CA . GLY B 1 60 ? 10.508 8.953 -24.781 1 83.88 60 GLY B CA 1
ATOM 3533 C C . GLY B 1 60 ? 11.945 8.766 -24.328 1 83.88 60 GLY B C 1
ATOM 3534 O O . GLY B 1 60 ? 12.422 7.637 -24.203 1 83.88 60 GLY B O 1
ATOM 3535 N N . GLN B 1 61 ? 12.617 9.828 -24.109 1 84.88 61 GLN B N 1
ATOM 3536 C CA . GLN B 1 61 ? 14 9.734 -23.672 1 84.88 61 GLN B CA 1
ATOM 3537 C C . GLN B 1 61 ? 14.078 9.312 -22.203 1 84.88 61 GLN B C 1
ATOM 3539 O O . GLN B 1 61 ? 15.094 8.75 -21.766 1 84.88 61 GLN B O 1
ATOM 3544 N N . LEU B 1 62 ? 13.078 9.719 -21.484 1 87.62 62 LEU B N 1
ATOM 3545 C CA . LEU B 1 62 ? 12.938 9.352 -20.078 1 87.62 62 LEU B CA 1
ATOM 3546 C C . LEU B 1 62 ? 11.648 8.578 -19.844 1 87.62 62 LEU B C 1
ATOM 3548 O O . LEU B 1 62 ? 10.594 8.938 -20.375 1 87.62 62 LEU B O 1
ATOM 3552 N N . GLN B 1 63 ? 11.836 7.477 -19.125 1 88.06 63 GLN B N 1
ATOM 3553 C CA . GLN B 1 63 ? 10.672 6.648 -18.859 1 88.06 63 GLN B CA 1
ATOM 3554 C C . GLN B 1 63 ? 10.508 6.383 -17.375 1 88.06 63 GLN B C 1
ATOM 3556 O O . GLN B 1 63 ? 11.5 6.195 -16.656 1 88.06 63 GLN B O 1
ATOM 3561 N N . SER B 1 64 ? 9.289 6.438 -17.016 1 87.56 64 SER B N 1
ATOM 3562 C CA . SER B 1 64 ? 8.992 6.086 -15.633 1 87.56 64 SER B CA 1
ATOM 3563 C C . SER B 1 64 ? 8.906 4.574 -15.453 1 87.56 64 SER B C 1
ATOM 3565 O O . SER B 1 64 ? 8.367 3.873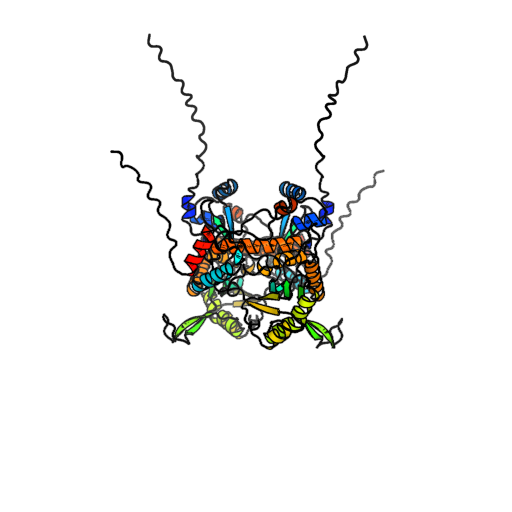 -16.312 1 87.56 64 SER B O 1
ATOM 3567 N N . HIS B 1 65 ? 9.562 4.082 -14.461 1 86.19 65 HIS B N 1
ATOM 3568 C CA . HIS B 1 65 ? 9.57 2.654 -14.156 1 86.19 65 HIS B CA 1
ATOM 3569 C C . HIS B 1 65 ? 9.266 2.406 -12.688 1 86.19 65 HIS B C 1
ATOM 3571 O O . HIS B 1 65 ? 9.797 3.094 -11.812 1 86.19 65 HIS B O 1
ATOM 3577 N N . THR B 1 66 ? 8.312 1.548 -12.492 1 85.5 66 THR B N 1
ATOM 3578 C CA . THR B 1 66 ? 8.023 1.161 -11.117 1 85.5 66 THR B CA 1
ATOM 3579 C C . THR B 1 66 ? 8.734 -0.143 -10.758 1 85.5 66 THR B C 1
ATOM 3581 O O . THR B 1 66 ? 8.672 -1.114 -11.516 1 85.5 66 THR B O 1
ATOM 3584 N N . ASN B 1 67 ? 9.438 -0.095 -9.734 1 82.12 67 ASN B N 1
ATOM 3585 C CA . ASN B 1 67 ? 10.242 -1.232 -9.297 1 82.12 67 ASN B CA 1
ATOM 3586 C C . ASN B 1 67 ? 9.789 -1.749 -7.934 1 82.12 67 ASN B C 1
ATOM 3588 O O . ASN B 1 67 ? 9.781 -1.002 -6.953 1 82.12 67 ASN B O 1
ATOM 3592 N N . ALA B 1 68 ? 9.398 -3.049 -7.895 1 85.19 68 ALA B N 1
ATOM 3593 C CA . ALA B 1 68 ? 9.031 -3.68 -6.629 1 85.19 68 ALA B CA 1
ATOM 3594 C C . ALA B 1 68 ? 10.25 -4.266 -5.93 1 85.19 68 ALA B C 1
ATOM 3596 O O . ALA B 1 68 ? 11.141 -4.816 -6.582 1 85.19 68 ALA B O 1
ATOM 3597 N N . ILE B 1 69 ? 10.305 -4.191 -4.695 1 86.38 69 ILE B N 1
ATOM 3598 C CA . ILE B 1 69 ? 11.352 -4.816 -3.9 1 86.38 69 ILE B CA 1
ATOM 3599 C C . ILE B 1 69 ? 11.25 -6.336 -4.008 1 86.38 69 ILE B C 1
ATOM 3601 O O . ILE B 1 69 ? 10.148 -6.895 -3.949 1 86.38 69 ILE B O 1
ATOM 3605 N N . LYS B 1 70 ? 12.352 -6.988 -4.27 1 89.06 70 LYS B N 1
ATOM 3606 C CA . LYS B 1 70 ? 12.406 -8.445 -4.375 1 89.06 70 LYS B CA 1
ATOM 3607 C C . LYS B 1 70 ? 13.039 -9.062 -3.135 1 89.06 70 LYS B C 1
ATOM 3609 O O . LYS B 1 70 ? 13.781 -8.391 -2.41 1 89.06 70 LYS B O 1
ATOM 3614 N N . PRO B 1 71 ? 12.703 -10.305 -2.902 1 89.56 71 PRO B N 1
ATOM 3615 C CA . PRO B 1 71 ? 13.367 -10.961 -1.773 1 89.56 71 PRO B CA 1
ATOM 3616 C C . PRO B 1 71 ? 14.883 -11.078 -1.966 1 89.56 71 PRO B C 1
ATOM 3618 O O . PRO B 1 71 ? 15.344 -11.359 -3.074 1 89.56 71 PRO B O 1
ATOM 3621 N N . PHE B 1 72 ? 15.617 -10.859 -0.909 1 90.81 72 PHE B N 1
ATOM 3622 C CA . PHE B 1 72 ? 17.062 -11.031 -0.94 1 90.81 72 PHE B CA 1
ATOM 3623 C C . PHE B 1 72 ? 17.438 -12.508 -1.057 1 90.81 72 PHE B C 1
ATOM 3625 O O . PHE B 1 72 ? 16.906 -13.344 -0.327 1 90.81 72 PHE B O 1
ATOM 3632 N N . LEU B 1 73 ? 18.344 -12.781 -1.952 1 94.06 73 LEU B N 1
ATOM 3633 C CA . LEU B 1 73 ? 18.797 -14.156 -2.164 1 94.06 73 LEU B CA 1
ATOM 3634 C C . LEU B 1 73 ? 20.281 -14.289 -1.859 1 94.06 73 LEU B C 1
ATOM 3636 O O . LEU B 1 73 ? 21.109 -13.578 -2.443 1 94.06 73 LEU B O 1
ATOM 3640 N N . THR B 1 74 ? 20.609 -15.109 -0.926 1 93.94 74 THR B N 1
ATOM 3641 C CA . THR B 1 74 ? 22.016 -15.469 -0.709 1 93.94 74 THR B CA 1
ATOM 3642 C C . THR B 1 74 ? 22.531 -16.344 -1.845 1 93.94 74 THR B C 1
ATOM 3644 O O . THR B 1 74 ? 21.75 -16.812 -2.682 1 93.94 74 THR B O 1
ATOM 3647 N N . GLU B 1 75 ? 23.75 -16.531 -1.903 1 94 75 GLU B N 1
ATOM 3648 C CA . GLU B 1 75 ? 24.328 -17.422 -2.914 1 94 75 GLU B CA 1
ATOM 3649 C C . GLU B 1 75 ? 23.797 -18.844 -2.771 1 94 75 GLU B C 1
ATOM 3651 O O . GLU B 1 75 ? 23.562 -19.531 -3.771 1 94 75 GLU B O 1
ATOM 3656 N N . GLU B 1 76 ? 23.641 -19.219 -1.589 1 94.56 76 GLU B N 1
ATOM 3657 C CA . GLU B 1 76 ? 23.062 -20.547 -1.348 1 94.56 76 GLU B CA 1
ATOM 3658 C C . GLU B 1 76 ? 21.641 -20.625 -1.867 1 94.56 76 GLU B C 1
ATOM 3660 O O . GLU B 1 76 ? 21.234 -21.656 -2.432 1 94.56 76 GLU B O 1
ATOM 3665 N N . ASN B 1 77 ? 20.875 -19.594 -1.637 1 95.19 77 ASN B N 1
ATOM 3666 C CA . ASN B 1 77 ? 19.516 -19.547 -2.156 1 95.19 77 ASN B CA 1
ATOM 3667 C C . ASN B 1 77 ? 19.484 -19.703 -3.674 1 95.19 77 ASN B C 1
ATOM 3669 O O . ASN B 1 77 ? 18.672 -20.438 -4.215 1 95.19 77 ASN B O 1
ATOM 3673 N N . LYS B 1 78 ? 20.375 -19.016 -4.297 1 96.56 78 LYS B N 1
ATOM 3674 C CA . LYS B 1 78 ? 20.422 -19.031 -5.754 1 96.56 78 LYS B CA 1
ATOM 3675 C C . LYS B 1 78 ? 20.734 -20.438 -6.266 1 96.56 78 LYS B C 1
ATOM 3677 O O . LYS B 1 78 ? 20.125 -20.906 -7.234 1 96.56 78 LYS B O 1
ATOM 3682 N N . LEU B 1 79 ? 21.625 -21.062 -5.617 1 96.38 79 LEU B N 1
ATOM 3683 C CA . LEU B 1 79 ? 22 -22.422 -6.016 1 96.38 79 LEU B CA 1
ATOM 3684 C C . LEU B 1 79 ? 20.828 -23.391 -5.809 1 96.38 79 LEU B C 1
ATOM 3686 O O . LEU B 1 79 ? 20.594 -24.266 -6.645 1 96.38 79 LEU B O 1
ATOM 3690 N N . LYS B 1 80 ? 20.156 -23.266 -4.711 1 96.75 80 LYS B N 1
ATOM 3691 C CA . LYS B 1 80 ? 19 -24.109 -4.449 1 96.75 80 LYS B CA 1
ATOM 3692 C C . LYS B 1 80 ? 17.922 -23.891 -5.5 1 96.75 80 LYS B C 1
ATOM 3694 O O . LYS B 1 80 ? 17.25 -24.844 -5.918 1 96.75 80 LYS B O 1
ATOM 3699 N N . ARG B 1 81 ? 17.766 -22.625 -5.863 1 97.56 81 ARG B N 1
ATOM 3700 C CA . ARG B 1 81 ? 16.797 -22.297 -6.902 1 97.56 81 ARG B CA 1
ATOM 3701 C C . ARG B 1 81 ? 17.188 -22.922 -8.234 1 97.56 81 ARG B C 1
ATOM 3703 O O . ARG B 1 81 ? 16.344 -23.5 -8.922 1 97.56 81 ARG B O 1
ATOM 3710 N N . LEU B 1 82 ? 18.453 -22.812 -8.555 1 97.38 82 LEU B N 1
ATOM 3711 C CA . LEU B 1 82 ? 18.938 -23.391 -9.797 1 97.38 82 LEU B CA 1
ATOM 3712 C C . LEU B 1 82 ? 18.781 -24.906 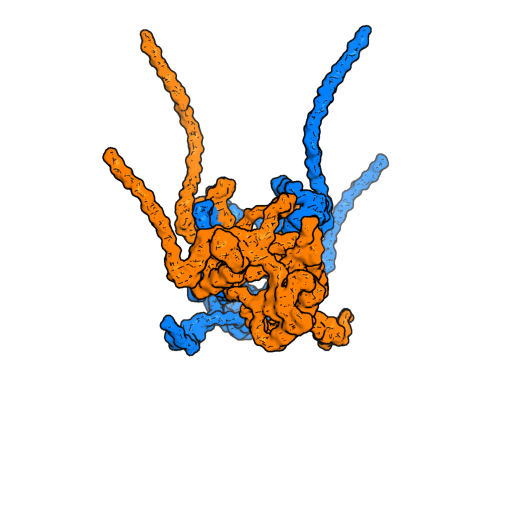-9.781 1 97.38 82 LEU B C 1
ATOM 3714 O O . LEU B 1 82 ? 18.359 -25.5 -10.773 1 97.38 82 LEU B O 1
ATOM 3718 N N . ALA B 1 83 ? 19.188 -25.531 -8.727 1 97.44 83 ALA B N 1
ATOM 3719 C CA . ALA B 1 83 ? 19.047 -26.969 -8.586 1 97.44 83 ALA B CA 1
ATOM 3720 C C . ALA B 1 83 ? 17.578 -27.406 -8.742 1 97.44 83 ALA B C 1
ATOM 3722 O O . ALA B 1 83 ? 17.297 -28.406 -9.398 1 97.44 83 ALA B O 1
ATOM 3723 N N . PHE B 1 84 ? 16.766 -26.703 -8.102 1 97.94 84 PHE B N 1
ATOM 3724 C CA . PHE B 1 84 ? 15.328 -26.969 -8.188 1 97.94 84 PHE B CA 1
ATOM 3725 C C . PHE B 1 84 ? 14.859 -26.9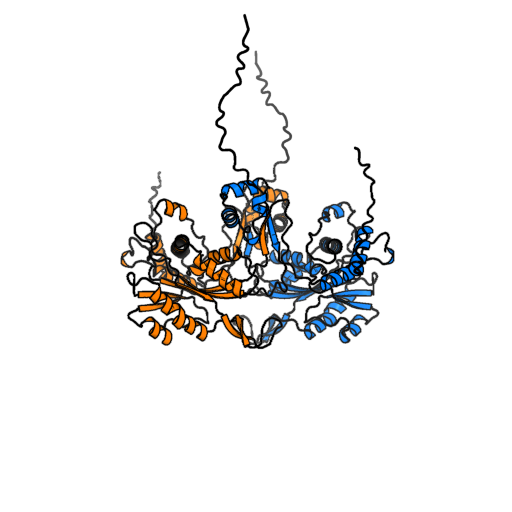53 -9.641 1 97.94 84 PHE B C 1
ATOM 3727 O O . PHE B 1 84 ? 14.164 -27.859 -10.086 1 97.94 84 PHE B O 1
ATOM 3734 N N . VAL B 1 85 ? 15.242 -25.875 -10.352 1 98.12 85 VAL B N 1
ATOM 3735 C CA . VAL B 1 85 ? 14.805 -25.688 -11.734 1 98.12 85 VAL B CA 1
ATOM 3736 C C . VAL B 1 85 ? 15.367 -26.812 -12.609 1 98.12 85 VAL B C 1
ATOM 3738 O O . VAL B 1 85 ? 14.672 -27.344 -13.469 1 98.12 85 VAL B O 1
ATOM 3741 N N . LEU B 1 86 ? 16.562 -27.203 -12.414 1 97.12 86 LEU B N 1
ATOM 3742 C CA . LEU B 1 86 ? 17.219 -28.234 -13.227 1 97.12 86 LEU B CA 1
ATOM 3743 C C . LEU B 1 86 ? 16.562 -29.594 -13.008 1 97.12 86 LEU B C 1
ATOM 3745 O O . LEU B 1 86 ? 16.703 -30.484 -13.852 1 97.12 86 LEU B O 1
ATOM 3749 N N . ASN B 1 87 ? 15.891 -29.688 -11.914 1 96.69 87 ASN B N 1
ATOM 3750 C CA . ASN B 1 87 ? 15.195 -30.938 -11.633 1 96.69 87 ASN B CA 1
ATOM 3751 C C . ASN B 1 87 ? 13.805 -30.953 -12.258 1 96.69 87 ASN B C 1
ATOM 3753 O O . ASN B 1 87 ? 13.055 -31.922 -12.094 1 96.69 87 ASN B O 1
ATOM 3757 N N . GLN B 1 88 ? 13.445 -29.969 -13.023 1 97.56 88 GLN B N 1
ATOM 3758 C CA . GLN B 1 88 ? 12.102 -29.875 -13.57 1 97.56 8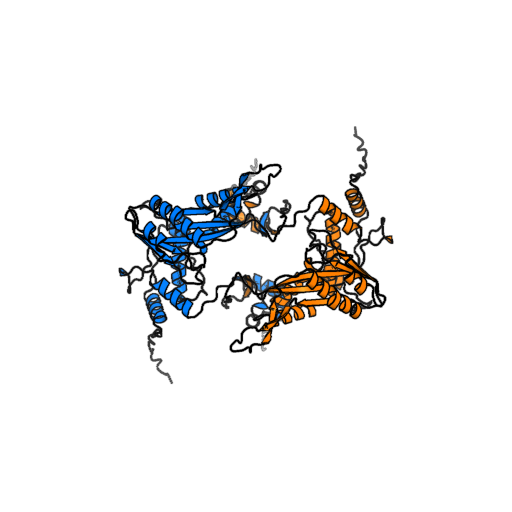8 GLN B CA 1
ATOM 3759 C C . GLN B 1 88 ? 12.078 -30.25 -15.047 1 97.56 88 GLN B C 1
ATOM 3761 O O . GLN B 1 88 ? 11.102 -29.984 -15.75 1 97.56 88 GLN B O 1
ATOM 3766 N N . PHE B 1 89 ? 13.078 -30.875 -15.531 1 97.56 89 PHE B N 1
ATOM 3767 C CA . PHE B 1 89 ? 13.148 -31.297 -16.922 1 97.56 89 PHE B CA 1
ATOM 3768 C C . PHE B 1 89 ? 12.828 -32.781 -17.062 1 97.56 89 PHE B C 1
ATOM 3770 O O . PHE B 1 89 ? 13.016 -33.531 -16.109 1 97.56 89 PHE B O 1
ATOM 3777 N N . VAL B 1 90 ? 12.32 -33.125 -18.219 1 96.5 90 VAL B N 1
ATOM 3778 C CA . VAL B 1 90 ? 12.141 -34.531 -18.562 1 96.5 90 VAL B CA 1
ATOM 3779 C C . VAL B 1 90 ? 13.508 -35.219 -18.703 1 96.5 90 VAL B C 1
ATOM 3781 O O . VAL B 1 90 ? 14.32 -34.812 -19.531 1 96.5 90 VAL B O 1
ATOM 3784 N N . PRO B 1 91 ? 13.766 -36.219 -17.969 1 95.12 91 PRO B N 1
ATOM 3785 C CA . PRO B 1 91 ? 15.094 -36.844 -17.953 1 95.12 91 PRO B CA 1
ATOM 3786 C C . PRO B 1 91 ? 15.516 -37.344 -19.344 1 95.12 91 PRO B C 1
ATOM 3788 O O . PRO B 1 91 ? 16.688 -37.219 -19.719 1 95.12 91 PRO B O 1
ATOM 3791 N N . GLU B 1 92 ? 14.648 -37.844 -20.062 1 94.75 92 GLU B N 1
ATOM 3792 C CA . GLU B 1 92 ? 14.953 -38.438 -21.359 1 94.75 92 GLU B CA 1
ATOM 3793 C C . GLU B 1 92 ? 15.352 -37.375 -22.375 1 94.75 92 GLU B C 1
ATOM 3795 O O . GLU B 1 92 ? 15.977 -37.656 -23.391 1 94.75 92 GLU B O 1
ATOM 3800 N N . SER B 1 93 ? 15 -36.188 -22.078 1 94.56 93 SER B N 1
ATOM 3801 C CA . SER B 1 93 ? 15.281 -35.094 -23.016 1 94.56 93 SER B CA 1
ATOM 3802 C C . SER B 1 93 ? 16.688 -34.531 -22.797 1 94.56 93 SER B C 1
ATOM 3804 O O . SER B 1 93 ? 17.219 -33.844 -23.656 1 94.56 93 SER B O 1
ATOM 3806 N N . LEU B 1 94 ? 17.344 -34.875 -21.719 1 92.25 94 LEU B N 1
ATOM 3807 C CA . LEU B 1 94 ? 18.625 -34.281 -21.344 1 92.25 94 LEU B CA 1
ATOM 3808 C C . LEU B 1 94 ? 19.797 -35.062 -21.938 1 92.25 94 LEU B C 1
ATOM 3810 O O . LEU B 1 94 ? 19.703 -36.281 -22.109 1 92.25 94 LEU B O 1
ATOM 3814 N N . PRO B 1 95 ? 20.75 -34.469 -22.344 1 88.5 95 PRO B N 1
ATOM 3815 C CA . PRO B 1 95 ? 21 -33 -22.312 1 88.5 95 PRO B CA 1
ATOM 3816 C C . PRO B 1 95 ? 20.781 -32.344 -23.672 1 88.5 95 PRO B C 1
ATOM 3818 O O . PRO B 1 95 ? 20.938 -31.141 -23.812 1 88.5 95 PRO B O 1
ATOM 3821 N N . HIS B 1 96 ? 20.391 -33.031 -24.672 1 89.81 96 HIS B N 1
ATOM 3822 C CA . HIS B 1 96 ? 20.453 -32.562 -26.062 1 89.81 96 HIS B CA 1
ATOM 3823 C C . HIS B 1 96 ? 19.281 -31.641 -26.391 1 89.81 96 HIS B C 1
ATOM 3825 O O . HIS B 1 96 ? 19.438 -30.719 -27.172 1 89.81 96 HIS B O 1
ATOM 3831 N N . SER B 1 97 ? 18.141 -31.953 -25.781 1 94.44 97 SER B N 1
ATOM 3832 C CA . SER B 1 97 ? 16.953 -31.141 -26.031 1 94.44 97 SER B CA 1
ATOM 3833 C C . SER B 1 97 ? 16.125 -30.953 -24.766 1 94.44 97 SER B C 1
ATOM 3835 O O . SER B 1 97 ? 14.992 -31.438 -24.688 1 94.44 97 SER B O 1
ATOM 3837 N N . PRO B 1 98 ? 16.734 -30.172 -23.875 1 97.06 98 PRO B N 1
ATOM 3838 C CA . PRO B 1 98 ? 16.078 -30.062 -22.578 1 97.06 98 PRO B CA 1
ATOM 3839 C C . PRO B 1 98 ? 14.648 -29.516 -22.688 1 97.06 98 PRO B C 1
ATOM 3841 O O . PRO B 1 98 ? 14.453 -28.391 -23.141 1 97.06 98 PRO B O 1
ATOM 3844 N N . ILE B 1 99 ? 13.695 -30.312 -22.25 1 97.69 99 ILE B N 1
ATOM 3845 C CA . ILE B 1 99 ? 12.273 -29.969 -22.25 1 97.69 99 ILE B CA 1
ATOM 3846 C C . ILE B 1 99 ? 11.719 -30.062 -20.828 1 97.69 99 ILE B C 1
ATOM 3848 O O . ILE B 1 99 ? 12 -31.031 -20.109 1 97.69 99 ILE B O 1
ATOM 3852 N N . PHE B 1 100 ? 11.016 -29.047 -20.406 1 98.06 100 PHE B N 1
ATOM 3853 C CA . PHE B 1 100 ? 10.43 -29.062 -19.078 1 98.06 100 PHE B CA 1
ATOM 3854 C C . PHE B 1 100 ? 9.398 -30.172 -18.953 1 98.06 100 PHE B C 1
ATOM 3856 O O . PHE B 1 100 ? 8.82 -30.609 -19.953 1 98.06 100 PHE B O 1
ATOM 3863 N N . LYS B 1 101 ? 9.141 -30.594 -17.734 1 95.75 101 LYS B N 1
ATOM 3864 C CA . LYS B 1 101 ? 8.008 -31.469 -17.438 1 95.75 101 LYS B CA 1
ATOM 3865 C C . LYS B 1 101 ? 6.684 -30.812 -17.781 1 95.75 101 LYS B C 1
ATOM 3867 O O . LYS B 1 101 ? 6.621 -29.578 -17.922 1 95.75 101 LYS B O 1
ATOM 3872 N N . ASP B 1 102 ? 5.617 -31.516 -18.031 1 94 102 ASP B N 1
ATOM 3873 C CA . ASP B 1 102 ? 4.316 -30.938 -18.344 1 94 102 ASP B CA 1
ATOM 3874 C C . ASP B 1 102 ? 3.564 -30.531 -17.094 1 94 102 ASP B C 1
ATOM 3876 O O . ASP B 1 102 ? 2.568 -29.812 -17.156 1 94 102 ASP B O 1
ATOM 3880 N N . PHE B 1 103 ? 3.969 -31.016 -15.953 1 95.44 103 PHE B N 1
ATOM 3881 C CA . PHE B 1 103 ? 3.482 -30.641 -14.625 1 95.44 103 PHE B CA 1
ATOM 3882 C C . PHE B 1 103 ? 2.031 -31.078 -14.445 1 95.44 103 PHE B C 1
ATOM 3884 O O . PHE B 1 103 ? 1.284 -30.453 -13.688 1 95.44 103 PHE B O 1
ATOM 3891 N N . SER B 1 104 ? 1.582 -32.062 -15.156 1 92.5 104 SER B N 1
ATOM 3892 C CA . SER B 1 104 ? 0.212 -32.562 -15.047 1 92.5 104 SER B CA 1
ATOM 3893 C C . SER B 1 104 ? -0.031 -33.219 -13.695 1 92.5 104 SER B C 1
ATOM 3895 O O . SER B 1 104 ? -1.171 -33.312 -13.234 1 92.5 104 SER B O 1
ATOM 3897 N N . CYS B 1 105 ? 1.081 -33.656 -13.07 1 93.56 105 CYS B N 1
ATOM 3898 C CA . CYS B 1 105 ? 0.939 -34.375 -11.805 1 93.56 105 CYS B CA 1
ATOM 3899 C C . CYS B 1 105 ? 1.302 -33.469 -10.625 1 93.56 105 CYS B C 1
ATOM 3901 O O . CYS B 1 105 ? 1.449 -33.938 -9.5 1 93.56 105 CYS B O 1
ATOM 3903 N N . THR B 1 106 ? 1.434 -32.281 -10.898 1 96.06 106 THR B N 1
ATOM 3904 C CA . THR B 1 106 ? 1.896 -31.344 -9.875 1 96.06 106 THR B CA 1
ATOM 3905 C C . THR B 1 106 ? 0.751 -30.453 -9.383 1 96.06 106 THR B C 1
ATOM 3907 O O . THR B 1 106 ? -0.015 -29.922 -10.195 1 96.06 106 THR B O 1
ATOM 3910 N N . ILE B 1 107 ? 0.592 -30.312 -8.125 1 97.62 107 ILE B N 1
ATOM 3911 C CA . ILE B 1 107 ? -0.383 -29.422 -7.488 1 97.62 107 ILE B CA 1
ATOM 3912 C C . ILE B 1 107 ? 0.332 -28.453 -6.562 1 97.62 107 ILE B C 1
ATOM 3914 O O . ILE B 1 107 ? 1.142 -28.859 -5.727 1 97.62 107 ILE B O 1
ATOM 3918 N N . HIS B 1 108 ? 0.142 -27.203 -6.781 1 98.56 108 HIS B N 1
ATOM 3919 C CA . HIS B 1 108 ? 0.683 -26.188 -5.891 1 98.56 108 HIS B CA 1
ATOM 3920 C C . HIS B 1 108 ? -0.337 -25.781 -4.832 1 98.56 108 HIS B C 1
ATOM 3922 O O . HIS B 1 108 ? -1.527 -25.656 -5.129 1 98.56 108 HIS B O 1
ATOM 3928 N N . VAL B 1 109 ? 0.087 -25.594 -3.609 1 98.12 109 VAL B N 1
ATOM 3929 C CA . VAL B 1 109 ? -0.768 -25.141 -2.518 1 98.12 109 VAL B CA 1
ATOM 3930 C C . VAL B 1 109 ? -0.178 -23.875 -1.896 1 98.12 109 VAL B C 1
ATOM 3932 O O . VAL B 1 109 ? 1.043 -23.734 -1.8 1 98.12 109 VAL B O 1
ATOM 3935 N N . ASP B 1 110 ? -0.969 -22.953 -1.578 1 96.88 110 ASP B N 1
ATOM 3936 C CA . ASP B 1 110 ? -0.557 -21.719 -0.909 1 96.88 110 ASP B CA 1
ATOM 3937 C C . ASP B 1 110 ? -1.751 -21.016 -0.264 1 96.88 110 ASP B C 1
ATOM 3939 O O . ASP B 1 110 ? -2.902 -21.344 -0.565 1 96.88 110 ASP B O 1
ATOM 3943 N N . GLU B 1 111 ? -1.454 -20.156 0.624 1 94.31 111 GLU B N 1
ATOM 3944 C CA . GLU B 1 111 ? -2.494 -19.375 1.286 1 94.31 111 GLU B CA 1
ATOM 3945 C C . GLU B 1 111 ? -2.49 -17.938 0.798 1 94.31 111 GLU B C 1
ATOM 3947 O O . GLU B 1 111 ? -1.456 -17.422 0.365 1 94.31 111 GLU B O 1
ATOM 3952 N N . LYS B 1 112 ? -3.596 -17.312 0.838 1 94 112 LYS B N 1
ATOM 3953 C CA . LYS B 1 112 ? -3.736 -15.93 0.422 1 94 112 LYS B CA 1
ATOM 3954 C C . LYS B 1 112 ? -4.777 -15.203 1.272 1 94 112 LYS B C 1
ATOM 3956 O O . LYS B 1 112 ? -5.828 -15.758 1.588 1 94 112 LYS B O 1
ATOM 3961 N N . TRP B 1 113 ? -4.43 -13.969 1.691 1 91.62 113 TRP B N 1
ATOM 3962 C CA . TRP B 1 113 ? -5.383 -13.07 2.33 1 91.62 113 TRP B CA 1
ATOM 3963 C C . TRP B 1 113 ? -6.191 -12.305 1.289 1 91.62 113 TRP B C 1
ATOM 3965 O O . TRP B 1 113 ? -5.625 -11.672 0.399 1 91.62 113 TRP B O 1
ATOM 3975 N N . PHE B 1 114 ? -7.469 -12.43 1.358 1 92.5 114 PHE B N 1
ATOM 3976 C CA . PHE B 1 114 ? -8.359 -11.602 0.551 1 92.5 114 PHE B CA 1
ATOM 3977 C C . PHE B 1 114 ? -9.031 -10.539 1.406 1 92.5 114 PHE B C 1
ATOM 3979 O O . PHE B 1 114 ? -9.641 -10.852 2.434 1 92.5 114 PHE B O 1
ATOM 3986 N N . GLU B 1 115 ? -8.922 -9.305 0.992 1 89 115 GLU B N 1
ATOM 3987 C CA . GLU B 1 115 ? -9.492 -8.188 1.735 1 89 115 GLU B CA 1
ATOM 3988 C C . GLU B 1 115 ? -10.875 -7.816 1.209 1 89 115 GLU B C 1
ATOM 3990 O O . GLU B 1 115 ? -11.172 -8.016 0.029 1 89 115 GLU B O 1
ATOM 3995 N N . MET B 1 116 ? -11.695 -7.273 2.102 1 86.44 116 MET B N 1
ATOM 3996 C CA . MET B 1 116 ? -13.055 -6.895 1.744 1 86.44 116 MET B CA 1
ATOM 3997 C C . MET B 1 116 ? -13.055 -5.699 0.797 1 86.44 116 MET B C 1
ATOM 3999 O O . MET B 1 116 ? -13.945 -5.57 -0.046 1 86.44 116 MET B O 1
ATOM 4003 N N . SER B 1 117 ? -12.094 -4.871 1.029 1 83.5 117 SER B N 1
ATOM 4004 C CA . SER B 1 117 ? -12.008 -3.68 0.193 1 83.5 117 SER B CA 1
ATOM 4005 C C . SER B 1 117 ? -10.562 -3.215 0.048 1 83.5 117 SER B C 1
ATOM 4007 O O . SER B 1 117 ? -9.695 -3.594 0.844 1 83.5 117 SER B O 1
ATOM 4009 N N . LYS B 1 118 ? -10.414 -2.48 -1.052 1 83.75 118 LYS B N 1
ATOM 4010 C CA . LYS B 1 118 ? -9.117 -1.849 -1.254 1 83.75 118 LYS B CA 1
ATOM 4011 C C . LYS B 1 118 ? -9.078 -0.457 -0.63 1 83.75 118 LYS B C 1
ATOM 4013 O O . LYS B 1 118 ? -10.078 0.262 -0.644 1 83.75 118 LYS B O 1
ATOM 4018 N N . GLN B 1 119 ? -7.957 -0.142 -0.134 1 85.38 119 GLN B N 1
ATOM 4019 C CA . GLN B 1 119 ? -7.797 1.184 0.456 1 85.38 119 GLN B CA 1
ATOM 4020 C C . GLN B 1 119 ? -7.891 2.273 -0.608 1 85.38 119 GLN B C 1
ATOM 4022 O O . GLN B 1 119 ? -8.383 3.369 -0.339 1 85.38 119 GLN B O 1
ATOM 4027 N N . SER B 1 120 ? -7.395 1.982 -1.717 1 86.06 120 SER B N 1
ATOM 4028 C CA . SER B 1 120 ? -7.473 2.891 -2.855 1 86.06 120 SER B CA 1
ATOM 4029 C C . SER B 1 120 ? -7.945 2.162 -4.109 1 86.06 120 SER B C 1
ATOM 4031 O O . SER B 1 120 ? -7.535 1.029 -4.367 1 86.06 120 SER B O 1
ATOM 4033 N N . LEU B 1 121 ? -8.938 2.758 -4.73 1 83.31 121 LEU B N 1
ATOM 4034 C CA . LEU B 1 121 ? -9.523 2.139 -5.918 1 83.31 121 LEU B CA 1
ATOM 4035 C C . LEU B 1 121 ? -9.414 3.068 -7.121 1 83.31 121 LEU B C 1
ATOM 4037 O O . LEU B 1 121 ? -9.703 4.262 -7.016 1 83.31 121 LEU B O 1
ATOM 4041 N N . ARG B 1 122 ? -8.859 2.568 -8.133 1 86.12 122 ARG B N 1
ATOM 4042 C CA . ARG B 1 122 ? -8.883 3.289 -9.398 1 86.12 122 ARG B CA 1
ATOM 4043 C C . ARG B 1 122 ? -10.148 2.967 -10.195 1 86.12 122 ARG B C 1
ATOM 4045 O O . ARG B 1 122 ? -10.516 1.798 -10.344 1 86.12 122 ARG B O 1
ATOM 4052 N N . VAL B 1 123 ? -10.883 3.934 -10.609 1 86.94 123 VAL B N 1
ATOM 4053 C CA . VAL B 1 123 ? -12.125 3.709 -11.344 1 86.94 123 VAL B CA 1
ATOM 4054 C C . VAL B 1 123 ? -12.188 4.633 -12.555 1 86.94 123 VAL B C 1
ATOM 4056 O O . VAL B 1 123 ? -11.578 5.703 -12.555 1 86.94 123 VAL B O 1
ATOM 4059 N N . TYR B 1 124 ? -12.805 4.148 -13.578 1 88.44 124 TYR B N 1
ATOM 4060 C CA . TYR B 1 124 ? -13.078 4.984 -14.742 1 88.44 124 TYR B CA 1
ATOM 4061 C C . TYR B 1 124 ? -14.438 5.668 -14.617 1 88.44 124 TYR B C 1
ATOM 4063 O O . TYR B 1 124 ? -15.438 5.02 -14.297 1 88.44 124 TYR B O 1
ATOM 4071 N N . LYS B 1 125 ? -14.422 6.957 -14.719 1 88.19 125 LYS B N 1
ATOM 4072 C CA . LYS B 1 125 ? -15.656 7.719 -14.625 1 88.19 125 LYS B CA 1
ATOM 4073 C C . LYS B 1 125 ? -15.797 8.695 -15.789 1 88.19 125 LYS B C 1
ATOM 4075 O O . LYS B 1 125 ? -14.805 9.047 -16.438 1 88.19 125 LYS B O 1
ATOM 4080 N N . THR B 1 126 ? -17.031 9.023 -16.047 1 86.81 126 THR B N 1
ATOM 4081 C CA . THR B 1 126 ? -17.297 10.062 -17.031 1 86.81 126 THR B CA 1
ATOM 4082 C C . THR B 1 126 ? -17.109 11.453 -16.406 1 86.81 126 THR B C 1
ATOM 4084 O O . THR B 1 126 ? -17 11.578 -15.195 1 86.81 126 THR B O 1
ATOM 4087 N N . GLU B 1 127 ? -17 12.445 -17.188 1 81.94 127 GLU B N 1
ATOM 4088 C CA . GLU B 1 127 ? -16.781 13.812 -16.734 1 81.94 127 GLU B CA 1
ATOM 4089 C C . GLU B 1 127 ? -17.969 14.312 -15.906 1 81.94 127 GLU B C 1
ATOM 4091 O O . GLU B 1 127 ? -17.797 15.141 -15.008 1 81.94 127 GLU B O 1
ATOM 4096 N N . ARG B 1 128 ? -19.062 13.758 -16.141 1 82.06 128 ARG B N 1
ATOM 4097 C CA . ARG B 1 128 ? -20.281 14.227 -15.492 1 82.06 128 ARG B CA 1
ATOM 4098 C C . ARG B 1 128 ? -20.469 13.586 -14.117 1 82.06 128 ARG B C 1
ATOM 4100 O O . ARG B 1 128 ? -21.188 14.102 -13.266 1 82.06 128 ARG B O 1
ATOM 4107 N N . GLU B 1 129 ? -19.812 12.516 -13.977 1 85.19 129 GLU B N 1
ATOM 4108 C CA . GLU B 1 129 ? -20.047 11.75 -12.758 1 85.19 129 GLU B CA 1
ATOM 4109 C C . GLU B 1 129 ? -19.219 12.289 -11.594 1 85.19 129 GLU B C 1
ATOM 4111 O O . GLU B 1 129 ? -18.062 12.703 -11.789 1 85.19 129 GLU B O 1
ATOM 4116 N N . ARG B 1 130 ? -19.859 12.242 -10.438 1 81.94 130 ARG B N 1
ATOM 4117 C CA . ARG B 1 130 ? -19.156 12.609 -9.219 1 81.94 130 ARG B CA 1
ATOM 4118 C C . ARG B 1 130 ? -18.219 11.492 -8.766 1 81.94 130 ARG B C 1
ATOM 4120 O O . ARG B 1 130 ? -18.438 10.328 -9.094 1 81.94 130 ARG B O 1
ATOM 4127 N N . GLU B 1 131 ? -17.219 11.891 -8.016 1 83.19 131 GLU B N 1
ATOM 4128 C CA . GLU B 1 131 ? -16.281 10.898 -7.48 1 83.19 131 GLU B CA 1
ATOM 4129 C C . GLU B 1 131 ? -16.969 10.008 -6.449 1 83.19 131 GLU B C 1
ATOM 4131 O O . GLU B 1 131 ? -17.797 10.469 -5.672 1 83.19 131 GLU B O 1
ATOM 4136 N N . PRO B 1 132 ? -16.656 8.781 -6.57 1 82.25 132 PRO B N 1
ATOM 4137 C CA . PRO B 1 132 ? -17.234 7.883 -5.574 1 82.25 132 PRO B CA 1
ATOM 4138 C C . PRO B 1 132 ? -16.797 8.211 -4.152 1 82.25 132 PRO B C 1
ATOM 4140 O O . PRO B 1 132 ? -15.656 8.633 -3.938 1 82.25 132 PRO B O 1
ATOM 4143 N N . HIS B 1 133 ? -17.734 8.117 -3.213 1 85.81 133 HIS B N 1
ATOM 4144 C CA . HIS B 1 133 ? -17.469 8.336 -1.798 1 85.81 133 HIS B CA 1
ATOM 4145 C C . HIS B 1 133 ? -17.422 7.016 -1.037 1 85.81 133 HIS B C 1
ATOM 4147 O O . HIS B 1 133 ? -18.469 6.422 -0.75 1 85.81 133 HIS B O 1
ATOM 4153 N N . ARG B 1 134 ? -16.25 6.539 -0.798 1 84.88 134 ARG B N 1
ATOM 4154 C CA . ARG B 1 134 ? -16.047 5.301 -0.06 1 84.88 134 ARG B CA 1
ATOM 4155 C C . ARG B 1 134 ? -15.508 5.578 1.341 1 84.88 134 ARG B C 1
ATOM 4157 O O . ARG B 1 134 ? -14.586 6.383 1.51 1 84.88 134 ARG B O 1
ATOM 4164 N N . THR B 1 135 ? -16.109 4.961 2.322 1 85.88 135 THR B N 1
ATOM 4165 C CA . THR B 1 135 ? -15.711 5.219 3.701 1 85.88 135 THR B CA 1
ATOM 4166 C C . THR B 1 135 ? -15.508 3.91 4.457 1 85.88 135 THR B C 1
ATOM 4168 O O . THR B 1 135 ? -16.016 2.863 4.051 1 85.88 135 THR B O 1
ATOM 4171 N N . ALA B 1 136 ? -14.648 3.928 5.387 1 84.5 136 ALA B N 1
ATOM 4172 C CA . ALA B 1 136 ? -14.414 2.799 6.281 1 84.5 136 ALA B CA 1
ATOM 4173 C C . ALA B 1 136 ? -14.219 3.273 7.719 1 84.5 136 ALA B C 1
ATOM 4175 O O . ALA B 1 136 ? -13.719 4.379 7.953 1 84.5 136 ALA B O 1
ATOM 4176 N N . LYS B 1 137 ? -14.68 2.5 8.633 1 80.75 137 LYS B N 1
ATOM 4177 C CA . LYS B 1 137 ? -14.492 2.828 10.039 1 80.75 137 LYS B CA 1
ATOM 4178 C C . LYS B 1 137 ? -13.008 2.939 10.383 1 80.75 137 LYS B C 1
ATOM 4180 O O . LYS B 1 137 ? -12.594 3.871 11.078 1 80.75 137 LYS B O 1
ATOM 4185 N N . SER B 1 138 ? -12.305 1.971 9.938 1 79.56 138 SER B N 1
ATOM 4186 C CA . SER B 1 138 ? -10.859 1.994 10.117 1 79.56 138 SER B CA 1
ATOM 4187 C C . SER B 1 138 ? -10.133 1.596 8.836 1 79.56 138 SER B C 1
ATOM 4189 O O . SER B 1 138 ? -10.383 0.523 8.281 1 79.56 138 SER B O 1
ATOM 4191 N N . LYS B 1 139 ? -9.328 2.463 8.414 1 75.62 139 LYS B N 1
ATOM 4192 C CA . LYS B 1 139 ? -8.523 2.15 7.23 1 75.62 139 LYS B CA 1
ATOM 4193 C C . LYS B 1 139 ? -7.504 1.059 7.535 1 75.62 139 LYS B C 1
ATOM 4195 O O . LYS B 1 139 ? -7.105 0.308 6.641 1 75.62 139 LYS B O 1
ATOM 4200 N N . ALA B 1 140 ? -7.066 1.096 8.797 1 73.31 140 ALA B N 1
ATOM 4201 C CA . ALA B 1 140 ? -6 0.178 9.195 1 73.31 140 ALA B CA 1
ATOM 4202 C C . ALA B 1 140 ? -6.539 -1.233 9.398 1 73.31 140 ALA B C 1
ATOM 4204 O O . ALA B 1 140 ? -5.781 -2.205 9.383 1 73.31 140 ALA B O 1
ATOM 4205 N N . HIS B 1 141 ? -7.836 -1.268 9.562 1 77.94 141 HIS B N 1
ATOM 4206 C CA . HIS B 1 141 ? -8.391 -2.58 9.883 1 77.94 141 HIS B CA 1
ATOM 4207 C C . HIS B 1 141 ? -9.469 -2.98 8.875 1 77.94 141 HIS B C 1
ATOM 4209 O O . HIS B 1 141 ? -10.633 -3.127 9.242 1 77.94 141 HIS B O 1
ATOM 4215 N N . ILE B 1 142 ? -9.133 -3.127 7.676 1 80.25 142 ILE B N 1
ATOM 4216 C CA . ILE B 1 142 ? -10.031 -3.693 6.684 1 80.25 142 ILE B CA 1
ATOM 4217 C C . ILE B 1 142 ? -10.141 -5.203 6.883 1 80.25 142 ILE B C 1
ATOM 4219 O O . ILE B 1 142 ? -9.125 -5.906 6.895 1 80.25 142 ILE B O 1
ATOM 4223 N N . PRO B 1 143 ? -11.32 -5.668 7.109 1 81.94 143 PRO B N 1
ATOM 4224 C CA . PRO B 1 143 ? -11.477 -7.109 7.32 1 81.94 143 PRO B CA 1
ATOM 4225 C C . PRO B 1 143 ? -10.891 -7.938 6.176 1 81.94 143 PRO B C 1
ATOM 4227 O O . PRO B 1 143 ? -11 -7.551 5.012 1 81.94 143 PRO B O 1
ATOM 4230 N N . LYS B 1 144 ? -10.172 -8.914 6.512 1 87.75 144 LYS B N 1
ATOM 4231 C CA . LYS B 1 144 ? -9.57 -9.82 5.543 1 87.75 144 LYS B CA 1
ATOM 4232 C C . LYS B 1 144 ? -9.742 -11.273 5.969 1 87.75 144 LYS B C 1
ATOM 4234 O O . LYS B 1 144 ? -9.945 -11.562 7.148 1 87.75 144 LYS B O 1
ATOM 4239 N N . LEU B 1 145 ? -9.773 -12.133 5 1 89.81 145 LEU B N 1
ATOM 4240 C CA . LEU B 1 145 ? -9.953 -13.555 5.242 1 89.81 145 LEU B CA 1
ATOM 4241 C C . LEU B 1 145 ? -8.93 -14.375 4.465 1 89.81 145 LEU B C 1
ATOM 4243 O O . LEU B 1 145 ? -8.719 -14.141 3.271 1 89.81 145 LEU B O 1
ATOM 4247 N N . MET B 1 146 ? -8.258 -15.25 5.211 1 92.94 146 MET B N 1
ATOM 4248 C CA . MET B 1 146 ? -7.262 -16.109 4.582 1 92.94 146 MET B CA 1
ATOM 4249 C C . MET B 1 146 ? -7.922 -17.312 3.924 1 92.94 146 MET B C 1
ATOM 4251 O O . MET B 1 146 ? -8.852 -17.906 4.484 1 92.94 146 MET B O 1
ATOM 4255 N N . HIS B 1 147 ? -7.512 -17.656 2.746 1 94.81 147 HIS B N 1
ATOM 4256 C CA . HIS B 1 147 ? -7.938 -18.859 2.035 1 94.81 147 HIS B CA 1
ATOM 4257 C C . HIS B 1 147 ? -6.75 -19.766 1.714 1 94.81 147 HIS B C 1
ATOM 4259 O O . HIS B 1 147 ? -5.664 -19.266 1.388 1 94.81 147 HIS B O 1
ATOM 4265 N N . LEU B 1 148 ? -6.922 -21.109 1.858 1 95.62 148 LEU B N 1
ATOM 4266 C CA . LEU B 1 148 ? -6 -22.094 1.306 1 95.62 148 LEU B CA 1
ATOM 4267 C C . LEU B 1 148 ? -6.422 -22.5 -0.102 1 95.62 148 LEU B C 1
ATOM 4269 O O . LEU B 1 148 ? -7.605 -22.75 -0.353 1 95.62 148 LEU B O 1
ATOM 4273 N N . CYS B 1 149 ? -5.426 -22.484 -0.978 1 97.62 149 CYS B N 1
ATOM 4274 C CA . CYS B 1 149 ? -5.73 -22.828 -2.363 1 97.62 149 CYS B CA 1
ATOM 4275 C C . CYS B 1 149 ? -4.832 -23.953 -2.857 1 97.62 149 CYS B C 1
ATOM 4277 O O . CYS B 1 149 ? -3.656 -24.016 -2.5 1 97.62 149 CYS B O 1
ATOM 4279 N N . ALA B 1 150 ? -5.383 -24.859 -3.627 1 98.31 150 ALA B N 1
ATOM 4280 C CA . ALA B 1 150 ? -4.668 -25.938 -4.312 1 98.31 150 ALA B CA 1
ATOM 4281 C C . ALA B 1 150 ? -5.008 -25.953 -5.801 1 98.31 150 ALA B C 1
ATOM 4283 O O . ALA B 1 150 ? -6.18 -26.047 -6.172 1 98.31 150 ALA B O 1
ATOM 4284 N N . ILE B 1 151 ? -3.986 -25.891 -6.598 1 98.12 151 ILE B N 1
ATOM 4285 C CA . ILE B 1 151 ? -4.219 -25.75 -8.031 1 98.12 151 ILE B CA 1
ATOM 4286 C C . ILE B 1 151 ? -3.254 -26.656 -8.797 1 98.12 151 ILE B C 1
ATOM 4288 O O . ILE B 1 151 ? -2.064 -26.719 -8.477 1 98.12 151 ILE B O 1
ATOM 4292 N N . GLY B 1 152 ? -3.764 -27.406 -9.727 1 96.88 152 GLY B N 1
ATOM 4293 C CA . GLY B 1 152 ? -2.988 -28.172 -10.688 1 96.88 152 GLY B CA 1
ATOM 4294 C C . GLY B 1 152 ? -3.045 -27.594 -12.094 1 96.88 152 GLY B C 1
ATOM 4295 O O . GLY B 1 152 ? -3.52 -26.469 -12.297 1 96.88 152 GLY B O 1
ATOM 4296 N N . ARG B 1 153 ? -2.555 -28.297 -13 1 96.19 153 ARG B N 1
ATOM 4297 C CA . ARG B 1 153 ? -2.551 -27.828 -14.383 1 96.19 153 ARG B CA 1
ATOM 4298 C C . ARG B 1 153 ? -3.752 -28.375 -15.148 1 96.19 153 ARG B C 1
ATOM 4300 O O . ARG B 1 153 ? -4.039 -29.562 -15.094 1 96.19 153 ARG B O 1
ATOM 4307 N N . PRO B 1 154 ? -4.395 -27.484 -15.875 1 96.25 154 PRO B N 1
ATOM 4308 C CA . PRO B 1 154 ? -5.508 -27.969 -16.703 1 96.25 154 PRO B CA 1
ATOM 4309 C C . PRO B 1 154 ? -5.07 -28.969 -17.766 1 96.25 154 PRO B C 1
ATOM 4311 O O . PRO B 1 154 ? -3.949 -28.875 -18.281 1 96.25 154 PRO B O 1
ATOM 4314 N N . ILE B 1 155 ? -5.93 -29.891 -18.031 1 93.69 155 ILE B N 1
ATOM 4315 C CA . ILE B 1 155 ? -5.719 -30.891 -19.062 1 93.69 155 ILE B CA 1
ATOM 4316 C C . ILE B 1 155 ? -6.785 -30.75 -20.156 1 93.69 155 ILE B C 1
ATOM 4318 O O . ILE B 1 155 ? -7.98 -30.703 -19.859 1 93.69 155 ILE B O 1
ATOM 4322 N N . PHE B 1 156 ? -6.27 -30.703 -21.312 1 92.19 156 PHE B N 1
ATOM 4323 C CA . PHE B 1 156 ? -7.168 -30.531 -22.453 1 92.19 156 PHE B CA 1
ATOM 4324 C C . PHE B 1 156 ? -7.145 -31.766 -23.344 1 92.19 156 PHE B C 1
ATOM 4326 O O . PHE B 1 156 ? -6.105 -32.406 -23.5 1 92.19 156 PHE B O 1
ATOM 4333 N N . GLY B 1 157 ? -8.289 -32.031 -23.938 1 88.19 157 GLY B N 1
ATOM 4334 C CA . GLY B 1 157 ? -8.375 -33.094 -24.906 1 88.19 157 GLY B CA 1
ATOM 4335 C C . GLY B 1 157 ? -7.891 -32.688 -26.281 1 88.19 157 GLY B C 1
ATOM 4336 O O . GLY B 1 157 ? -7.441 -31.547 -26.484 1 88.19 157 GLY B O 1
ATOM 4337 N N . PRO B 1 158 ? -8 -33.656 -27.234 1 86.31 158 PRO B N 1
ATOM 4338 C CA . PRO B 1 158 ? -7.488 -33.406 -28.578 1 86.31 158 PRO B CA 1
ATOM 4339 C C . PRO B 1 158 ? -8.234 -32.281 -29.312 1 86.31 158 PRO B C 1
ATOM 4341 O O . PRO B 1 158 ? -7.652 -31.562 -30.125 1 86.31 158 PRO B O 1
ATOM 4344 N N . GLU B 1 159 ? -9.555 -32.062 -28.984 1 87.75 159 GLU B N 1
ATOM 4345 C CA . GLU B 1 159 ? -10.352 -31.047 -29.656 1 87.75 159 GLU B CA 1
ATOM 4346 C C . GLU B 1 159 ? -10.391 -29.766 -28.828 1 87.75 159 GLU B C 1
ATOM 4348 O O . GLU B 1 159 ? -11.117 -28.828 -29.172 1 87.75 159 GLU B O 1
ATOM 4353 N N . GLY B 1 160 ? -9.656 -29.781 -27.766 1 86.62 160 GLY B N 1
ATOM 4354 C CA . GLY B 1 160 ? -9.617 -28.562 -26.953 1 86.62 160 GLY B CA 1
ATOM 4355 C C . GLY B 1 160 ? -10.602 -28.594 -25.812 1 86.62 160 GLY B C 1
ATOM 4356 O O . GLY B 1 160 ? -10.734 -27.609 -25.062 1 86.62 160 GLY B O 1
ATOM 4357 N N . GLU B 1 161 ? -11.258 -29.672 -25.688 1 91.38 161 GLU B N 1
ATOM 4358 C CA . GLU B 1 161 ? -12.219 -29.781 -24.578 1 91.38 161 GLU B CA 1
ATOM 4359 C C . GLU B 1 161 ? -11.5 -29.906 -23.234 1 91.38 161 GLU B C 1
ATOM 4361 O O . GLU B 1 161 ? -10.438 -30.531 -23.156 1 91.38 161 GLU B O 1
ATOM 4366 N N . VAL B 1 162 ? -12.062 -29.391 -22.297 1 93.62 162 VAL B N 1
ATOM 4367 C CA . VAL B 1 162 ? -11.461 -29.422 -20.969 1 93.62 162 VAL B CA 1
ATOM 4368 C C . VAL B 1 162 ? -11.766 -30.766 -20.297 1 93.62 162 VAL B C 1
ATOM 4370 O O . VAL B 1 162 ? -12.922 -31.062 -19.984 1 93.62 162 VAL B O 1
ATOM 4373 N N . ILE B 1 163 ? -10.766 -31.547 -20.109 1 92.12 163 ILE B N 1
ATOM 4374 C CA . ILE B 1 163 ? -10.906 -32.812 -19.391 1 92.12 163 ILE B CA 1
ATOM 4375 C C . ILE B 1 163 ? -10.875 -32.562 -17.891 1 92.12 163 ILE B C 1
ATOM 4377 O O . ILE B 1 163 ? -11.68 -33.094 -17.141 1 92.12 163 ILE B O 1
ATOM 4381 N N . TRP B 1 164 ? -9.953 -31.734 -17.5 1 94.69 164 TRP B N 1
ATOM 4382 C CA . TRP B 1 164 ? -9.797 -31.281 -16.125 1 94.69 164 TRP B CA 1
ATOM 4383 C C . TRP B 1 164 ? -9.375 -29.812 -16.078 1 94.69 164 TRP B C 1
ATOM 4385 O O . TRP B 1 164 ? -8.453 -29.406 -16.781 1 94.69 164 TRP B O 1
ATOM 4395 N N . ASP B 1 165 ? -9.961 -29.016 -15.25 1 95.69 165 ASP B N 1
ATOM 4396 C CA . ASP B 1 165 ? -9.734 -27.578 -15.273 1 95.69 165 ASP B CA 1
ATOM 4397 C C . ASP B 1 165 ? -8.562 -27.188 -14.367 1 95.69 165 ASP B C 1
ATOM 4399 O O . ASP B 1 165 ? -8.18 -26.016 -14.305 1 95.69 165 ASP B O 1
ATOM 4403 N N . GLY B 1 166 ? -8.031 -28.156 -13.633 1 95.62 166 GLY B N 1
ATOM 4404 C CA . GLY B 1 166 ? -6.844 -27.906 -12.828 1 95.62 166 GLY B CA 1
ATOM 4405 C C . GLY B 1 166 ? -7.16 -27.359 -11.445 1 95.62 166 GLY B C 1
ATOM 4406 O O . GLY B 1 166 ? -6.266 -27.203 -10.617 1 95.62 166 GLY B O 1
ATOM 4407 N N . LYS B 1 167 ? -8.422 -27.109 -11.172 1 96.75 167 LYS B N 1
ATOM 4408 C CA . LYS B 1 167 ? -8.828 -26.516 -9.898 1 96.75 167 LYS B CA 1
ATOM 4409 C C . LYS B 1 167 ? -9.156 -27.594 -8.875 1 96.75 167 LYS B C 1
ATOM 4411 O O . LYS B 1 167 ? -10.125 -28.344 -9.039 1 96.75 167 LYS B O 1
ATOM 4416 N N . VAL B 1 168 ? -8.391 -27.703 -7.891 1 97 168 VAL B N 1
ATOM 4417 C CA . VAL B 1 168 ? -8.633 -28.672 -6.824 1 97 168 VAL B CA 1
ATOM 4418 C C . VAL B 1 168 ? -9.609 -28.078 -5.805 1 97 168 VAL B C 1
ATOM 4420 O O . VAL B 1 168 ? -10.695 -28.625 -5.594 1 97 168 VAL B O 1
ATOM 4423 N N . GLY B 1 169 ? -9.102 -26.891 -5.238 1 97.19 169 GLY B N 1
ATOM 4424 C CA . GLY B 1 169 ? -10.031 -26.281 -4.297 1 97.19 169 GLY B CA 1
ATOM 4425 C C . GLY B 1 169 ? -9.508 -25 -3.676 1 97.19 169 GLY B C 1
ATOM 4426 O O . GLY B 1 169 ? -8.328 -24.688 -3.807 1 97.19 169 GLY B O 1
ATOM 4427 N N . ILE B 1 170 ? -10.422 -24.25 -3.129 1 96.81 170 ILE B N 1
ATOM 4428 C CA . ILE B 1 170 ? -10.164 -23.062 -2.328 1 96.81 170 ILE B CA 1
ATOM 4429 C C . ILE B 1 170 ? -10.984 -23.125 -1.041 1 96.81 170 ILE B C 1
ATOM 4431 O O . ILE B 1 170 ? -12.195 -23.359 -1.077 1 96.81 170 ILE B O 1
ATOM 4435 N N . TRP B 1 171 ? -10.344 -23 0.1 1 94.62 171 TRP B N 1
ATOM 4436 C CA . TRP B 1 171 ? -11.016 -23.188 1.384 1 94.62 171 TRP B CA 1
ATOM 4437 C C . TRP B 1 171 ? -10.758 -22 2.311 1 94.62 171 TRP B C 1
ATOM 4439 O O . TRP B 1 171 ? -9.609 -21.688 2.631 1 94.62 171 TRP B O 1
ATOM 4449 N N . PRO B 1 172 ? -11.836 -21.297 2.674 1 92.44 172 PRO B N 1
ATOM 4450 C CA . PRO B 1 172 ? -11.648 -20.234 3.666 1 92.44 172 PRO B CA 1
ATOM 4451 C C . PRO B 1 172 ? -11.234 -20.766 5.035 1 92.44 172 PRO B C 1
ATOM 4453 O O . PRO B 1 172 ? -11.711 -21.828 5.453 1 92.44 172 PRO B O 1
ATOM 4456 N N . LEU B 1 173 ? -10.273 -20.094 5.633 1 89.06 173 LEU B N 1
ATOM 4457 C CA . LEU B 1 173 ? -9.859 -20.484 6.98 1 89.06 173 LEU B CA 1
ATOM 4458 C C . LEU B 1 173 ? -10.727 -19.781 8.031 1 89.06 173 LEU B C 1
ATOM 4460 O O . LEU B 1 173 ? -10.328 -18.766 8.586 1 89.06 173 LEU B O 1
ATOM 4464 N N . THR B 1 174 ? -11.867 -20.266 8.211 1 79.88 174 THR B N 1
ATOM 4465 C CA . THR B 1 174 ? -12.812 -19.703 9.164 1 79.88 174 THR B CA 1
ATOM 4466 C C . THR B 1 174 ? -13.156 -20.703 10.25 1 79.88 174 THR B C 1
ATOM 4468 O O . THR B 1 174 ? -12.984 -21.922 10.062 1 79.88 174 THR B O 1
ATOM 4471 N N . ILE B 1 175 ? -13.242 -20.172 11.461 1 67 175 ILE B N 1
ATOM 4472 C CA . ILE B 1 175 ? -13.734 -21.031 12.539 1 67 175 ILE B CA 1
ATOM 4473 C C . ILE B 1 175 ? -15.141 -20.578 12.938 1 67 175 ILE B C 1
ATOM 4475 O O . ILE B 1 175 ? -15.461 -19.391 12.891 1 67 175 ILE B O 1
ATOM 4479 N N . GLN B 1 176 ? -15.992 -21.484 12.93 1 62.28 176 GLN B N 1
ATOM 4480 C CA . GLN B 1 176 ? -17.344 -21.188 13.414 1 62.28 176 GLN B CA 1
ATOM 4481 C C . GLN B 1 176 ? -17.359 -21.125 14.945 1 62.28 176 GLN B C 1
ATOM 4483 O O . GLN B 1 176 ? -17.031 -22.109 15.609 1 62.28 176 GLN B O 1
ATOM 4488 N N . VAL B 1 177 ? -17.281 -19.938 15.438 1 60.84 177 VAL B N 1
ATOM 4489 C CA . VAL B 1 177 ? -17.344 -19.828 16.891 1 60.84 177 VAL B CA 1
ATOM 4490 C C . VAL B 1 177 ? -18.75 -19.375 17.312 1 60.84 177 VAL B C 1
ATOM 4492 O O . VAL B 1 177 ? -19.375 -18.562 16.625 1 60.84 177 VAL B O 1
ATOM 4495 N N . PRO B 1 178 ? -19.359 -20.125 18.25 1 59.47 178 PRO B N 1
ATOM 4496 C CA . PRO B 1 178 ? -20.656 -19.656 18.766 1 59.47 178 PRO B CA 1
ATOM 4497 C C . PRO B 1 178 ? -20.609 -18.219 19.25 1 59.47 178 PRO B C 1
ATOM 4499 O O . PRO B 1 178 ? -19.641 -17.812 19.906 1 59.47 178 PRO B O 1
ATOM 4502 N N . ALA B 1 179 ? -21.406 -17.375 18.688 1 57.16 179 ALA B N 1
ATOM 4503 C CA . ALA B 1 179 ? -21.5 -15.984 19.094 1 57.16 179 ALA B CA 1
ATOM 4504 C C . ALA B 1 179 ? -21.547 -15.859 20.609 1 57.16 179 ALA B C 1
ATOM 4506 O O . ALA B 1 179 ? -22.375 -16.5 21.266 1 57.16 179 ALA B O 1
ATOM 4507 N N . GLN B 1 180 ? -20.594 -15.398 21.188 1 54.56 180 GLN B N 1
ATOM 4508 C CA . GLN B 1 180 ? -20.547 -15.289 22.641 1 54.56 180 GLN B CA 1
ATOM 4509 C C . GLN B 1 180 ? -21.641 -14.367 23.156 1 54.56 180 GLN B C 1
ATOM 4511 O O . GLN B 1 180 ? -22.219 -14.617 24.219 1 54.56 180 GLN B O 1
ATOM 4516 N N . ARG B 1 181 ? -21.844 -13.141 22.484 1 56.59 181 ARG B N 1
ATOM 4517 C CA . ARG B 1 181 ? -22.812 -12.195 23.031 1 56.59 181 ARG B CA 1
ATOM 4518 C C . ARG B 1 181 ? -23.984 -12.023 22.062 1 56.59 181 ARG B C 1
ATOM 4520 O O . ARG B 1 181 ? -23.828 -12.172 20.859 1 56.59 181 ARG B O 1
ATOM 4527 N N . ARG B 1 182 ? -25.234 -12.07 22.609 1 51.38 182 ARG B N 1
ATOM 4528 C CA . ARG B 1 182 ? -26.484 -11.758 21.922 1 51.38 182 ARG B CA 1
ATOM 4529 C C . ARG B 1 182 ? -26.438 -10.359 21.312 1 51.38 182 ARG B C 1
ATOM 4531 O O . ARG B 1 182 ? -25.906 -9.43 21.922 1 51.38 182 ARG B O 1
ATOM 4538 N N . SER B 1 183 ? -26.25 -10.211 20.047 1 57.09 183 SER B N 1
ATOM 4539 C CA . SER B 1 183 ? -26.484 -8.867 19.516 1 57.09 183 SER B CA 1
ATOM 4540 C C . SER B 1 183 ? -27.922 -8.703 19.031 1 57.09 183 SER B C 1
ATOM 4542 O O . SER B 1 183 ? -28.672 -9.68 18.938 1 57.09 183 SER B O 1
ATOM 4544 N N . LYS B 1 184 ? -28.438 -7.438 18.859 1 55.19 184 LYS B N 1
ATOM 4545 C CA . LYS B 1 184 ? -29.797 -7.125 18.422 1 55.19 184 LYS B CA 1
ATOM 4546 C C . LYS B 1 184 ? -30.25 -8.055 17.297 1 55.19 184 LYS B C 1
ATOM 4548 O O . LYS B 1 184 ? -31.406 -8.477 17.25 1 55.19 184 LYS B O 1
ATOM 4553 N N . ASN B 1 185 ? -29.422 -8.359 16.297 1 52.25 185 ASN B N 1
ATOM 4554 C CA . ASN B 1 185 ? -29.875 -9.133 15.148 1 52.25 185 ASN B CA 1
ATOM 4555 C C . ASN B 1 185 ? -29.375 -10.57 15.219 1 52.25 185 ASN B C 1
ATOM 4557 O O . ASN B 1 185 ? -29.469 -11.312 14.234 1 52.25 185 ASN B O 1
ATOM 4561 N N . ARG B 1 186 ? -28.516 -10.805 16.328 1 53.41 186 ARG B N 1
ATOM 4562 C CA . ARG B 1 186 ? -28.031 -12.172 16.406 1 53.41 186 ARG B CA 1
ATOM 4563 C C . ARG B 1 186 ? -28.172 -12.734 17.812 1 53.41 186 ARG B C 1
ATOM 4565 O O . ARG B 1 186 ? -27.781 -12.086 18.781 1 53.41 186 ARG B O 1
ATOM 4572 N N . ALA B 1 187 ? -28.844 -13.789 17.922 1 54.97 187 ALA B N 1
ATOM 4573 C CA . ALA B 1 187 ? -29.016 -14.477 19.203 1 54.97 187 ALA B CA 1
ATOM 4574 C C . ALA B 1 187 ? -27.688 -15.039 19.703 1 54.97 187 ALA B C 1
ATOM 4576 O O . ALA B 1 187 ? -26.797 -15.344 18.906 1 54.97 187 ALA B O 1
ATOM 4577 N N . ALA B 1 188 ? -27.406 -14.945 20.844 1 59.84 188 ALA B N 1
ATOM 4578 C CA . ALA B 1 188 ? -26.312 -15.664 21.5 1 59.84 188 ALA B CA 1
ATOM 4579 C C . ALA B 1 188 ? -26.281 -17.125 21.078 1 59.84 188 ALA B C 1
ATOM 4581 O O . ALA B 1 188 ? -27.328 -17.75 20.891 1 59.84 188 ALA B O 1
ATOM 4582 N N . GLY B 1 189 ? -25.109 -17.656 20.578 1 54.66 189 GLY B N 1
ATOM 4583 C CA . GLY B 1 189 ? -24.969 -19.047 20.141 1 54.66 189 GLY B CA 1
ATOM 4584 C C . GLY B 1 189 ? -24.906 -19.188 18.641 1 54.66 189 GLY B C 1
ATOM 4585 O O . GLY B 1 189 ? -24.594 -20.281 18.125 1 54.66 189 GLY B O 1
ATOM 4586 N N . THR B 1 190 ? -25.391 -18.094 18.047 1 54.75 190 THR B N 1
ATOM 4587 C CA . THR B 1 190 ? -25.375 -18.234 16.594 1 54.75 190 THR B CA 1
ATOM 4588 C C . THR B 1 190 ? -23.938 -18.312 16.078 1 54.75 190 THR B C 1
ATOM 4590 O O . THR B 1 190 ? -23.062 -17.594 16.562 1 54.75 190 THR B O 1
ATOM 4593 N N . LEU B 1 191 ? -23.75 -19.328 15.336 1 56.25 191 LEU B N 1
ATOM 4594 C CA . LEU B 1 191 ? -22.422 -19.594 14.805 1 56.25 191 LEU B CA 1
ATOM 4595 C C . LEU B 1 191 ? -21.922 -18.453 13.938 1 56.25 191 LEU B C 1
ATOM 4597 O O . LEU B 1 191 ? -22.609 -18.047 12.992 1 56.25 191 LEU B O 1
ATOM 4601 N N . GLU B 1 192 ? -21.078 -17.719 14.562 1 60.34 192 GLU B N 1
ATOM 4602 C CA . GLU B 1 192 ? -20.5 -16.609 13.797 1 60.34 192 GLU B CA 1
ATOM 4603 C C . GLU B 1 192 ? -19.141 -17.016 13.203 1 60.34 192 GLU B C 1
ATOM 4605 O O . GLU B 1 192 ? -18.375 -17.734 13.836 1 60.34 192 GLU B O 1
ATOM 4610 N N . THR B 1 193 ? -19.062 -16.812 11.938 1 62.06 193 THR B N 1
ATOM 4611 C CA . THR B 1 193 ? -17.797 -17.062 11.242 1 62.06 193 THR B CA 1
ATOM 4612 C C . THR B 1 193 ? -16.719 -16.109 11.734 1 62.06 193 THR B C 1
ATOM 4614 O O . THR B 1 193 ? -16.891 -14.883 11.672 1 62.06 193 THR B O 1
ATOM 4617 N N . LYS B 1 194 ? -15.883 -16.734 12.594 1 65.12 194 LYS B N 1
ATOM 4618 C CA . LYS B 1 194 ? -14.773 -15.883 13.039 1 65.12 194 LYS B CA 1
ATOM 4619 C C . LYS B 1 194 ? -13.516 -16.141 12.219 1 65.12 194 LYS B C 1
ATOM 4621 O O . LYS B 1 194 ? -13.289 -17.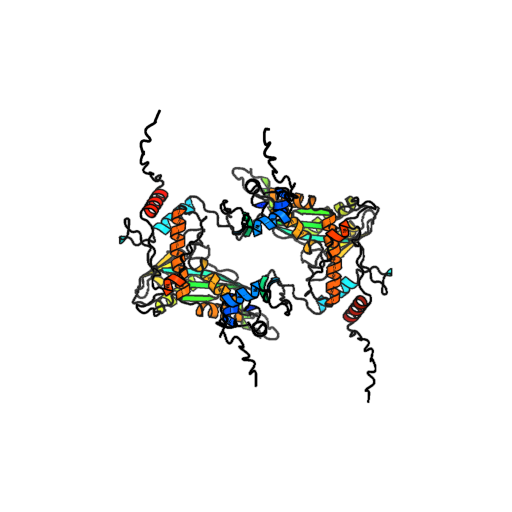266 11.75 1 65.12 194 LYS B O 1
ATOM 4626 N N . LEU B 1 195 ? -12.828 -15.148 11.969 1 65.69 195 LEU B N 1
ATOM 4627 C CA . LEU B 1 195 ? -11.586 -15.156 11.211 1 65.69 195 LEU B CA 1
ATOM 4628 C C . LEU B 1 195 ? -10.469 -15.812 12.008 1 65.69 195 LEU B C 1
ATOM 4630 O O . LEU B 1 195 ? -10.375 -15.617 13.227 1 65.69 195 LEU B O 1
ATOM 4634 N N . ILE B 1 196 ? -9.898 -16.906 11.492 1 66.5 196 ILE B N 1
ATOM 4635 C CA . ILE B 1 196 ? -8.68 -17.406 12.109 1 66.5 196 ILE B CA 1
ATOM 4636 C C . ILE B 1 196 ? -7.539 -16.422 11.891 1 66.5 196 ILE B C 1
ATOM 4638 O O . ILE B 1 196 ? -7.148 -16.172 10.75 1 66.5 196 ILE B O 1
ATOM 4642 N N . PRO B 1 197 ? -7.145 -15.828 12.867 1 63.97 197 PRO B N 1
ATOM 4643 C CA . PRO B 1 197 ? -6.125 -14.797 12.68 1 63.97 197 PRO B CA 1
ATOM 4644 C C . PRO B 1 197 ? -4.777 -15.367 12.25 1 63.97 197 PRO B C 1
ATOM 4646 O O . PRO B 1 197 ? -3.994 -14.68 11.586 1 63.97 197 PRO B O 1
ATOM 4649 N N . ARG B 1 198 ? -4.504 -16.656 12.664 1 74.69 198 ARG B N 1
ATOM 4650 C CA . ARG B 1 198 ? -3.197 -17.203 12.336 1 74.69 198 ARG B CA 1
ATOM 4651 C C . ARG B 1 198 ? -3.299 -18.703 12.039 1 74.69 198 ARG B C 1
ATOM 4653 O O . ARG B 1 198 ? -4.031 -19.422 12.719 1 74.69 198 ARG B O 1
ATOM 4660 N N . ILE B 1 199 ? -2.66 -19.141 11.016 1 83 199 ILE B N 1
ATOM 4661 C CA . ILE B 1 199 ? -2.633 -20.562 10.648 1 83 199 ILE B CA 1
ATOM 4662 C C . ILE B 1 199 ? -1.519 -21.266 11.406 1 83 199 ILE B C 1
ATOM 4664 O O . ILE B 1 199 ? -0.359 -20.844 11.359 1 83 199 ILE B O 1
ATOM 4668 N N . THR B 1 200 ? -1.887 -22.266 12.227 1 88.38 200 THR B N 1
ATOM 4669 C CA . THR B 1 200 ? -0.907 -23.094 12.914 1 88.38 200 THR B CA 1
ATOM 4670 C C . THR B 1 200 ? -0.606 -24.359 12.109 1 88.38 200 THR B C 1
ATOM 4672 O O . THR B 1 200 ? -1.319 -24.672 11.156 1 88.38 200 THR B O 1
ATOM 4675 N N . LYS B 1 201 ? 0.388 -25.031 12.555 1 92.69 201 LYS B N 1
ATOM 4676 C CA . LYS B 1 201 ? 0.791 -26.266 11.891 1 92.69 201 LYS B CA 1
ATOM 4677 C C . LYS B 1 201 ? -0.309 -27.312 11.977 1 92.69 201 LYS B C 1
ATOM 4679 O O . LYS B 1 201 ? -0.559 -28.047 11.008 1 92.69 201 LYS B O 1
ATOM 4684 N N . GLU B 1 202 ? -0.911 -27.375 13.109 1 91.5 202 GLU B N 1
ATOM 4685 C CA . GLU B 1 202 ? -1.97 -28.359 13.32 1 91.5 202 GLU B CA 1
ATOM 4686 C C . GLU B 1 202 ? -3.164 -28.094 12.414 1 91.5 202 GLU B C 1
ATOM 4688 O O . GLU B 1 202 ? -3.736 -29.016 11.836 1 91.5 202 GLU B O 1
ATOM 4693 N N . VAL B 1 203 ? -3.5 -26.859 12.359 1 88.75 203 VAL B N 1
ATOM 4694 C CA . VAL B 1 203 ? -4.617 -26.469 11.5 1 88.75 203 VAL B CA 1
ATOM 4695 C C . VAL B 1 203 ? -4.273 -26.766 10.047 1 88.75 203 VAL B C 1
ATOM 4697 O O . VAL B 1 203 ? -5.098 -27.312 9.297 1 88.75 203 VAL B O 1
ATOM 4700 N N . TYR B 1 204 ? -3.061 -26.422 9.711 1 94.19 204 TYR B N 1
ATOM 4701 C CA . TYR B 1 204 ? -2.605 -26.672 8.344 1 94.19 204 TYR B CA 1
ATOM 4702 C C . TYR B 1 204 ? -2.631 -28.172 8.031 1 94.19 204 TYR B C 1
ATOM 4704 O O . TYR B 1 204 ? -3.111 -28.578 6.969 1 94.19 204 TYR B O 1
ATOM 4712 N N . ARG B 1 205 ? -2.162 -28.953 8.906 1 95.56 205 ARG B N 1
ATOM 4713 C CA . ARG B 1 205 ? -2.158 -30.406 8.734 1 95.56 205 ARG B CA 1
ATOM 4714 C C . ARG B 1 205 ? -3.572 -30.938 8.531 1 95.56 205 ARG B C 1
ATOM 4716 O O . ARG B 1 205 ? -3.814 -31.734 7.621 1 95.56 205 ARG B O 1
ATOM 4723 N N . THR B 1 206 ? -4.414 -30.453 9.359 1 93.69 206 THR B N 1
ATOM 4724 C CA . THR B 1 206 ? -5.805 -30.891 9.281 1 93.69 206 THR B CA 1
ATOM 4725 C C . THR B 1 206 ? -6.41 -30.531 7.93 1 93.69 206 THR B C 1
ATOM 4727 O O . THR B 1 206 ? -7.105 -31.359 7.32 1 93.69 206 THR B O 1
ATOM 4730 N N . LEU B 1 207 ? -6.176 -29.391 7.469 1 93.81 207 LEU B N 1
ATOM 4731 C CA . LEU B 1 207 ? -6.703 -28.953 6.18 1 93.81 207 LEU B CA 1
ATOM 4732 C C . LEU B 1 207 ? -6.133 -29.781 5.043 1 93.81 207 LEU B C 1
ATOM 4734 O O . LEU B 1 207 ? -6.867 -30.188 4.137 1 93.81 207 LEU B O 1
ATOM 4738 N N . MET B 1 208 ? -4.84 -30.062 5.094 1 96.88 208 MET B N 1
ATOM 4739 C CA . MET B 1 208 ? -4.172 -30.844 4.062 1 96.88 208 MET B CA 1
ATOM 4740 C C . MET B 1 208 ? -4.742 -32.25 4.008 1 96.88 208 MET B C 1
ATOM 4742 O O . MET B 1 208 ? -5.023 -32.781 2.928 1 96.88 208 MET B O 1
ATOM 4746 N N . ILE B 1 209 ? -4.984 -32.844 5.133 1 97 209 ILE B N 1
ATOM 4747 C CA . ILE B 1 209 ? -5.352 -34.25 5.211 1 97 209 ILE B CA 1
ATOM 4748 C C . ILE B 1 209 ? -6.859 -34.406 5.016 1 97 209 ILE B C 1
ATOM 4750 O O . ILE B 1 209 ? -7.312 -35.312 4.34 1 97 209 ILE B O 1
ATOM 4754 N N . GLN B 1 210 ? -7.633 -33.469 5.535 1 96.19 210 GLN B N 1
ATOM 4755 C CA . GLN B 1 210 ? -9.078 -33.656 5.566 1 96.19 210 GLN B CA 1
ATOM 4756 C C . GLN B 1 210 ? -9.75 -32.969 4.391 1 96.19 210 GLN B C 1
ATOM 4758 O O . GLN B 1 210 ? -10.891 -33.281 4.047 1 96.19 210 GLN B O 1
ATOM 4763 N N . GLN B 1 211 ? -9.062 -32.031 3.799 1 95.62 211 GLN B N 1
ATOM 4764 C CA . GLN B 1 211 ? -9.711 -31.312 2.715 1 95.62 211 GLN B CA 1
ATOM 4765 C C . GLN B 1 211 ? -8.922 -31.438 1.413 1 95.62 211 GLN B C 1
ATOM 4767 O O . GLN B 1 211 ? -9.445 -31.938 0.415 1 95.62 211 GLN B O 1
ATOM 4772 N N . VAL B 1 212 ? -7.688 -31.156 1.408 1 97.19 212 VAL B N 1
ATOM 4773 C CA . VAL B 1 212 ? -6.898 -31.094 0.182 1 97.19 212 VAL B CA 1
ATOM 4774 C C . VAL B 1 212 ? -6.754 -32.5 -0.415 1 97.19 212 VAL B C 1
ATOM 4776 O O . VAL B 1 212 ? -7.09 -32.719 -1.58 1 97.19 212 VAL B O 1
ATOM 4779 N N . LEU B 1 213 ? -6.297 -33.5 0.37 1 97 213 LEU B N 1
ATOM 4780 C CA . LEU B 1 213 ? -6.016 -34.812 -0.133 1 97 213 LEU B CA 1
ATOM 4781 C C . LEU B 1 213 ? -7.285 -35.469 -0.673 1 97 213 LEU B C 1
ATOM 4783 O O . LEU B 1 213 ? -7.309 -35.969 -1.811 1 97 213 LEU B O 1
ATOM 4787 N N . PRO B 1 214 ? -8.391 -35.469 0.106 1 96.06 214 PRO B N 1
ATOM 4788 C CA . PRO B 1 214 ? -9.602 -36.094 -0.417 1 96.06 214 PRO B CA 1
ATOM 4789 C C . PRO B 1 214 ? -10.102 -35.438 -1.701 1 96.06 214 PRO B C 1
ATOM 4791 O O . PRO B 1 214 ? -10.602 -36.125 -2.596 1 96.06 214 PRO B O 1
ATOM 4794 N N . THR B 1 215 ? -9.961 -34.125 -1.763 1 96.44 215 THR B N 1
ATOM 4795 C CA . THR B 1 215 ? -10.43 -33.406 -2.947 1 96.44 215 THR B CA 1
ATOM 4796 C C . THR B 1 215 ? -9.562 -33.75 -4.156 1 96.44 215 THR B C 1
ATOM 4798 O O . THR B 1 215 ? -10.062 -33.844 -5.277 1 96.44 215 THR B O 1
ATOM 4801 N N . ILE B 1 216 ? -8.273 -33.875 -3.961 1 95.31 216 ILE B N 1
ATOM 4802 C CA . ILE B 1 216 ? -7.363 -34.281 -5.027 1 95.31 216 ILE B CA 1
ATOM 4803 C C . ILE B 1 216 ? -7.777 -35.656 -5.57 1 95.31 216 ILE B C 1
ATOM 4805 O O . ILE B 1 216 ? -7.902 -35.844 -6.781 1 95.31 216 ILE B O 1
ATOM 4809 N N . LYS B 1 217 ? -8.008 -36.594 -4.703 1 92.62 217 LYS B N 1
ATOM 4810 C CA . LYS B 1 217 ? -8.359 -37.938 -5.094 1 92.62 217 LYS B CA 1
ATOM 4811 C C . LYS B 1 217 ? -9.703 -38 -5.824 1 92.62 217 LYS B C 1
ATOM 4813 O O . LYS B 1 217 ? -9.914 -38.812 -6.707 1 92.62 217 LYS B O 1
ATOM 4818 N N . GLU B 1 218 ? -10.516 -37.062 -5.469 1 92.19 218 GLU B N 1
ATOM 4819 C CA . GLU B 1 218 ? -11.844 -37 -6.07 1 92.19 218 GLU B CA 1
ATOM 4820 C C . GLU B 1 218 ? -11.797 -36.344 -7.445 1 92.19 218 GLU B C 1
ATOM 4822 O O . GLU B 1 218 ? -12.453 -36.812 -8.383 1 92.19 218 GLU B O 1
ATOM 4827 N N . LYS B 1 219 ? -11.039 -35.312 -7.582 1 92.31 219 LYS B N 1
ATOM 4828 C CA . LYS B 1 219 ? -11.18 -34.438 -8.75 1 92.31 219 LYS B CA 1
ATOM 4829 C C . LYS B 1 219 ? -10.117 -34.75 -9.805 1 92.31 219 LYS B C 1
ATOM 4831 O O . LYS B 1 219 ? -10.328 -34.531 -11 1 92.31 219 LYS B O 1
ATOM 4836 N N . VAL B 1 220 ? -8.969 -35.156 -9.406 1 87.88 220 VAL B N 1
ATOM 4837 C CA . VAL B 1 220 ? -7.914 -35.469 -10.367 1 87.88 220 VAL B CA 1
ATOM 4838 C C . VAL B 1 220 ? -8.219 -36.781 -11.078 1 87.88 220 VAL B C 1
ATOM 4840 O O . VAL B 1 220 ? -8.422 -37.812 -10.43 1 87.88 220 VAL B O 1
ATOM 4843 N N . PRO B 1 221 ? -8.312 -36.656 -12.375 1 82.88 221 PRO B N 1
ATOM 4844 C CA . PRO B 1 221 ? -8.641 -37.906 -13.094 1 82.88 221 PRO B CA 1
ATOM 4845 C C . PRO B 1 221 ? -7.617 -39 -12.883 1 82.88 221 PRO B C 1
ATOM 4847 O O . PRO B 1 221 ? -6.418 -38.812 -13.094 1 82.88 221 PRO B O 1
ATOM 4850 N N . GLU B 1 222 ? -8.102 -40.156 -12.516 1 73.69 222 GLU B N 1
ATOM 4851 C CA . GLU B 1 222 ? -7.258 -41.312 -12.25 1 73.69 222 GLU B CA 1
ATOM 4852 C C . GLU B 1 222 ? -6.52 -41.781 -13.508 1 73.69 222 GLU B C 1
ATOM 4854 O O . GLU B 1 222 ? -5.434 -42.344 -13.43 1 73.69 222 GLU B O 1
ATOM 4859 N N . ALA B 1 223 ? -7.227 -41.562 -14.484 1 68.81 223 ALA B N 1
ATOM 4860 C CA . ALA B 1 223 ? -6.664 -42 -15.766 1 68.81 223 ALA B CA 1
ATOM 4861 C C . ALA B 1 223 ? -5.344 -41.281 -16.047 1 68.81 223 ALA B C 1
ATOM 4863 O O . ALA B 1 223 ? -4.504 -41.781 -16.797 1 68.81 223 ALA B O 1
ATOM 4864 N N . ILE B 1 224 ? -5.18 -40.312 -15.383 1 67.06 224 ILE B N 1
ATOM 4865 C CA . ILE B 1 224 ? -3.975 -39.531 -15.648 1 67.06 224 ILE B CA 1
ATOM 4866 C C . ILE B 1 224 ? -2.844 -40 -14.734 1 67.06 224 ILE B C 1
ATOM 4868 O O . ILE B 1 224 ? -1.776 -40.406 -15.211 1 67.06 224 ILE B O 1
ATOM 4872 N N . THR B 1 225 ? -3.084 -39.938 -13.523 1 69.94 225 THR B N 1
ATOM 4873 C CA . THR B 1 225 ? -2.004 -40.406 -12.656 1 69.94 225 THR B CA 1
ATOM 4874 C C . THR B 1 225 ? -2.514 -40.656 -11.242 1 69.94 225 THR B C 1
ATOM 4876 O O . THR B 1 225 ? -3.516 -40.062 -10.828 1 69.94 225 THR B O 1
ATOM 4879 N N . LYS B 1 226 ? -1.923 -41.656 -10.633 1 79.94 226 LYS B N 1
ATOM 4880 C CA . LYS B 1 226 ? -2.092 -41.844 -9.195 1 79.94 226 LYS B CA 1
ATOM 4881 C C . LYS B 1 226 ? -0.863 -41.344 -8.43 1 79.94 226 LYS B C 1
ATOM 4883 O O . LYS B 1 226 ? -0.844 -41.375 -7.195 1 79.94 226 LYS B O 1
ATOM 4888 N N . HIS B 1 227 ? 0.023 -40.875 -9.227 1 90.75 227 HIS B N 1
ATOM 4889 C CA . HIS B 1 227 ? 1.202 -40.25 -8.641 1 90.75 227 HIS B CA 1
ATOM 4890 C C . HIS B 1 227 ? 1.116 -38.719 -8.711 1 90.75 227 HIS B C 1
ATOM 4892 O O . HIS B 1 227 ? 1.129 -38.156 -9.805 1 90.75 227 HIS B O 1
ATOM 4898 N N . ILE B 1 228 ? 0.991 -38.062 -7.605 1 95 228 ILE B N 1
ATOM 4899 C CA . ILE B 1 228 ? 0.79 -36.625 -7.551 1 95 228 ILE B CA 1
ATOM 4900 C C . ILE B 1 228 ? 1.851 -36 -6.656 1 95 228 ILE B C 1
ATOM 4902 O O . ILE B 1 228 ? 2.207 -36.531 -5.613 1 95 228 ILE B O 1
ATOM 4906 N N . ILE B 1 229 ? 2.352 -34.906 -7.07 1 96.62 229 ILE B N 1
ATOM 4907 C CA . ILE B 1 229 ? 3.307 -34.125 -6.281 1 96.62 229 ILE B CA 1
ATOM 4908 C C . ILE B 1 229 ? 2.658 -32.812 -5.812 1 96.62 229 ILE B C 1
ATOM 4910 O O . ILE B 1 229 ? 2.197 -32.031 -6.629 1 96.62 229 ILE B O 1
ATOM 4914 N N . ILE B 1 230 ? 2.568 -32.625 -4.512 1 98.19 230 ILE B N 1
ATOM 4915 C CA . ILE B 1 230 ? 2.055 -31.406 -3.936 1 98.19 230 ILE B CA 1
ATOM 4916 C C . ILE B 1 230 ? 3.219 -30.5 -3.52 1 98.19 230 ILE B C 1
ATOM 4918 O O . ILE B 1 230 ? 4.113 -30.938 -2.791 1 98.19 230 ILE B O 1
ATOM 4922 N N . GLN B 1 231 ? 3.207 -29.328 -4.02 1 98.38 231 GLN B N 1
ATOM 4923 C CA . GLN B 1 231 ? 4.258 -28.375 -3.672 1 98.38 231 GLN B CA 1
ATOM 4924 C C . GLN B 1 231 ? 3.732 -27.281 -2.738 1 98.38 231 GLN B C 1
ATOM 4926 O O . GLN B 1 231 ? 2.707 -26.656 -3.02 1 98.38 231 GLN B O 1
ATOM 4931 N N . GLN B 1 232 ? 4.352 -27.047 -1.628 1 97.75 232 GLN B N 1
ATOM 4932 C CA . GLN B 1 232 ? 4.066 -25.969 -0.685 1 97.75 232 GLN B CA 1
ATOM 4933 C C . GLN B 1 232 ? 5.281 -25.078 -0.493 1 97.75 232 GLN B C 1
ATOM 4935 O O . GLN B 1 232 ? 6.367 -25.375 -1 1 97.75 232 GLN B O 1
ATOM 4940 N N . ASP B 1 233 ? 5.133 -23.906 0.067 1 94.94 233 ASP B N 1
ATOM 4941 C CA . ASP B 1 233 ? 6.297 -23.094 0.41 1 94.94 233 ASP B CA 1
ATOM 4942 C C . ASP B 1 233 ? 6.871 -23.516 1.764 1 94.94 233 ASP B C 1
ATOM 4944 O O . ASP B 1 233 ? 6.512 -24.562 2.307 1 94.94 233 ASP B O 1
ATOM 4948 N N . ASN B 1 234 ? 7.832 -22.781 2.26 1 92.12 234 ASN B N 1
ATOM 4949 C CA . ASN B 1 234 ? 8.578 -23.172 3.455 1 92.12 234 ASN B CA 1
ATOM 4950 C C . ASN B 1 234 ? 8.07 -22.438 4.691 1 92.12 234 ASN B C 1
ATOM 4952 O O . ASN B 1 234 ? 8.789 -22.312 5.688 1 92.12 234 ASN B O 1
ATOM 4956 N N . ALA B 1 235 ? 6.863 -21.953 4.668 1 90.69 235 ALA B N 1
ATOM 4957 C CA . ALA B 1 235 ? 6.344 -21.172 5.789 1 90.69 235 ALA B CA 1
ATOM 4958 C C . ALA B 1 235 ? 6.305 -22.016 7.066 1 90.69 235 ALA B C 1
ATOM 4960 O O . ALA B 1 235 ? 6.047 -23.219 7.023 1 90.69 235 ALA B O 1
ATOM 4961 N N . LYS B 1 236 ? 6.434 -21.406 8.18 1 88.88 236 LYS B N 1
ATOM 4962 C CA . LYS B 1 236 ? 6.535 -22.047 9.492 1 88.88 236 LYS B CA 1
ATOM 4963 C C . LYS B 1 236 ? 5.297 -22.875 9.789 1 88.88 236 LYS B C 1
ATOM 4965 O O . LYS B 1 236 ? 5.402 -23.984 10.32 1 88.88 236 LYS B O 1
ATOM 4970 N N . PRO B 1 237 ? 4.145 -22.422 9.461 1 91.44 237 PRO B N 1
ATOM 4971 C CA . PRO B 1 237 ? 2.945 -23.203 9.781 1 91.44 237 PRO B CA 1
ATOM 4972 C C . PRO B 1 237 ? 2.801 -24.453 8.906 1 91.44 237 PRO B C 1
ATOM 4974 O O . PRO B 1 237 ? 1.959 -25.312 9.188 1 91.44 237 PRO B O 1
ATOM 4977 N N . HIS B 1 238 ? 3.555 -24.625 7.879 1 94.19 238 HIS B N 1
ATOM 4978 C CA . HIS B 1 238 ? 3.424 -25.766 6.988 1 94.19 238 HIS B CA 1
ATOM 4979 C C . HIS B 1 238 ? 4.023 -27.016 7.613 1 94.19 238 HIS B C 1
ATOM 4981 O O . HIS B 1 238 ? 4.879 -26.922 8.5 1 94.19 238 HIS B O 1
ATOM 4987 N N . ILE B 1 239 ? 3.598 -28.141 7.246 1 95.25 239 ILE B N 1
ATOM 4988 C CA . ILE B 1 239 ? 4.051 -29.406 7.809 1 95.25 239 ILE B CA 1
ATOM 4989 C C . ILE B 1 239 ? 5.297 -29.891 7.066 1 95.25 239 ILE B C 1
ATOM 4991 O O . ILE B 1 239 ? 5.535 -29.5 5.922 1 95.25 239 ILE B O 1
ATOM 4995 N N . ASP B 1 240 ? 6.016 -30.703 7.75 1 95.62 240 ASP B N 1
ATOM 4996 C CA . ASP B 1 240 ? 7.172 -31.344 7.125 1 95.62 240 ASP B CA 1
ATOM 4997 C C . ASP B 1 240 ? 6.742 -32.219 5.957 1 95.62 240 ASP B C 1
ATOM 4999 O O . ASP B 1 240 ? 5.684 -32.875 6.004 1 95.62 240 ASP B O 1
ATOM 5003 N N . VAL B 1 241 ? 7.613 -32.312 4.988 1 95.94 241 VAL B N 1
ATOM 5004 C CA . VAL B 1 241 ? 7.297 -33.062 3.791 1 95.94 241 VAL B CA 1
ATOM 5005 C C . VAL B 1 241 ? 7.098 -34.531 4.152 1 95.94 241 VAL B C 1
ATOM 5007 O O . VAL B 1 241 ? 6.355 -35.25 3.482 1 95.94 241 VAL B O 1
ATOM 5010 N N . ASN B 1 242 ? 7.773 -35 5.242 1 95.94 242 ASN B N 1
ATOM 5011 C CA . ASN B 1 242 ? 7.656 -36.375 5.676 1 95.94 242 ASN B CA 1
ATOM 5012 C C . ASN B 1 242 ? 6.77 -36.531 6.91 1 95.94 242 ASN B C 1
ATOM 5014 O O . ASN B 1 242 ? 6.965 -37.406 7.73 1 95.94 242 ASN B O 1
ATOM 5018 N N . ASP B 1 243 ? 5.906 -35.562 7.078 1 96.75 243 ASP B N 1
ATOM 5019 C CA . ASP B 1 243 ? 4.965 -35.688 8.188 1 96.75 243 ASP B CA 1
ATOM 5020 C C . ASP B 1 243 ? 4.254 -37.031 8.172 1 96.75 243 ASP B C 1
ATOM 5022 O O . ASP B 1 243 ? 3.604 -37.375 7.184 1 96.75 243 ASP B O 1
ATOM 5026 N N . PRO B 1 244 ? 4.328 -37.75 9.188 1 96 244 PRO B N 1
ATOM 5027 C CA . PRO B 1 244 ? 3.832 -39.156 9.164 1 96 244 PRO B CA 1
ATOM 5028 C C . PRO B 1 244 ? 2.326 -39.219 8.93 1 96 244 PRO B C 1
ATOM 5030 O O . PRO B 1 244 ? 1.86 -40.125 8.219 1 96 244 PRO B O 1
ATOM 5033 N N . GLU B 1 245 ? 1.568 -38.375 9.586 1 96.5 245 GLU B N 1
ATOM 5034 C CA . GLU B 1 245 ? 0.119 -38.406 9.414 1 96.5 245 GLU B CA 1
ATOM 5035 C C . GLU B 1 245 ? -0.267 -38.094 7.973 1 96.5 245 GLU B C 1
ATOM 5037 O O . GLU B 1 245 ? -1.159 -38.719 7.41 1 96.5 245 GLU B O 1
ATOM 5042 N N . PHE B 1 246 ? 0.393 -37.188 7.43 1 97 246 PHE B N 1
ATOM 5043 C CA . PHE B 1 246 ? 0.117 -36.812 6.047 1 97 246 PHE B CA 1
ATOM 5044 C C . PHE B 1 246 ? 0.504 -37.938 5.094 1 97 246 PHE B C 1
ATOM 5046 O O . PHE B 1 246 ? -0.254 -38.281 4.184 1 97 246 PHE B O 1
ATOM 5053 N N . VAL B 1 247 ? 1.702 -38.5 5.277 1 96.88 247 VAL B N 1
ATOM 5054 C CA . VAL B 1 247 ? 2.221 -39.531 4.398 1 96.88 247 VAL B CA 1
ATOM 5055 C C . VAL B 1 247 ? 1.279 -40.75 4.41 1 96.88 247 VAL B C 1
ATOM 5057 O O . VAL B 1 247 ? 1.01 -41.344 3.363 1 96.88 247 VAL B O 1
ATOM 5060 N N . GLN B 1 248 ? 0.81 -41.031 5.539 1 96.62 248 GLN B N 1
ATOM 5061 C CA . GLN B 1 248 ? -0.117 -42.156 5.652 1 96.62 248 GLN B CA 1
ATOM 5062 C C . GLN B 1 248 ? -1.395 -41.906 4.859 1 96.62 248 GLN B C 1
ATOM 5064 O O . GLN B 1 248 ? -1.843 -42.75 4.098 1 96.62 248 GLN B O 1
ATOM 5069 N N . ALA B 1 249 ? -1.929 -40.75 5.031 1 96.38 249 ALA B N 1
ATOM 5070 C CA . ALA B 1 249 ? -3.166 -40.375 4.34 1 96.38 249 ALA B CA 1
ATOM 5071 C C . ALA B 1 249 ? -2.934 -40.25 2.836 1 96.38 249 ALA B C 1
ATOM 5073 O O . ALA B 1 249 ? -3.797 -40.625 2.035 1 96.38 249 ALA B O 1
ATOM 5074 N N . ALA B 1 250 ? -1.8 -39.781 2.445 1 95.38 250 ALA B N 1
ATOM 5075 C CA . ALA B 1 250 ? -1.45 -39.5 1.057 1 95.38 250 ALA B CA 1
ATOM 5076 C C . ALA B 1 250 ? -1.257 -40.781 0.262 1 95.38 250 ALA B C 1
ATOM 5078 O O . ALA B 1 250 ? -1.492 -40.812 -0.948 1 95.38 250 ALA B O 1
ATOM 5079 N N . ASN B 1 251 ? -0.839 -41.781 0.938 1 93.56 251 ASN B N 1
ATOM 5080 C CA . ASN B 1 251 ? -0.533 -43.031 0.246 1 93.56 251 ASN B CA 1
ATOM 5081 C C . ASN B 1 251 ? -1.616 -44.062 0.476 1 93.56 251 ASN B C 1
ATOM 5083 O O . ASN B 1 251 ? -1.427 -45.25 0.154 1 93.56 251 ASN B O 1
ATOM 5087 N N . ALA B 1 252 ? -2.701 -43.625 0.917 1 90.94 252 ALA B N 1
ATOM 5088 C CA . ALA B 1 252 ? -3.826 -44.562 1.114 1 90.94 252 ALA B CA 1
ATOM 5089 C C . ALA B 1 252 ? -4.598 -44.75 -0.186 1 90.94 252 ALA B C 1
ATOM 5091 O O . ALA B 1 252 ? -4.473 -43.969 -1.123 1 90.94 252 ALA B O 1
ATOM 5092 N N . ASP B 1 253 ? -5.336 -45.844 -0.318 1 87.69 253 ASP B N 1
ATOM 5093 C CA . ASP B 1 253 ? -6.285 -46.156 -1.387 1 87.69 253 ASP B CA 1
ATOM 5094 C C . ASP B 1 253 ? -5.574 -46.25 -2.736 1 87.69 253 ASP B C 1
ATOM 5096 O O . ASP B 1 253 ? -6.121 -45.812 -3.76 1 87.69 253 ASP B O 1
ATOM 5100 N N . GLY B 1 254 ? -4.289 -46.5 -2.764 1 87.69 254 GLY B N 1
ATOM 5101 C CA . GLY B 1 254 ? -3.555 -46.781 -3.992 1 87.69 254 GLY B CA 1
ATOM 5102 C C . GLY B 1 254 ? -2.887 -45.531 -4.566 1 87.69 254 GLY B C 1
ATOM 5103 O O . GLY B 1 254 ? -2.322 -45.594 -5.66 1 87.69 254 GLY B O 1
ATOM 5104 N N . TYR B 1 255 ? -3.027 -44.469 -3.887 1 91.12 255 TYR B N 1
ATOM 5105 C CA . TYR B 1 255 ? -2.4 -43.25 -4.359 1 91.12 255 TYR B CA 1
ATOM 5106 C C . TYR B 1 255 ? -0.965 -43.156 -3.855 1 91.12 255 TYR B C 1
ATOM 5108 O O . TYR B 1 255 ? -0.614 -43.75 -2.832 1 91.12 255 TYR B O 1
ATOM 5116 N N . SER B 1 256 ? -0.18 -42.5 -4.676 1 94.25 256 SER B N 1
ATOM 5117 C CA . SER B 1 256 ? 1.163 -42.062 -4.297 1 94.25 256 SER B CA 1
ATOM 5118 C C . SER B 1 256 ? 1.313 -40.562 -4.398 1 94.25 256 SER B C 1
ATOM 5120 O O . SER B 1 256 ? 1.662 -40.031 -5.461 1 94.25 256 SER B O 1
ATOM 5122 N N . ILE B 1 257 ? 1.068 -39.969 -3.287 1 95.44 257 ILE B N 1
ATOM 5123 C CA . ILE B 1 257 ? 1.127 -38.5 -3.252 1 95.44 257 ILE B CA 1
ATOM 5124 C C . ILE B 1 257 ? 2.316 -38.062 -2.406 1 95.44 257 ILE B C 1
ATOM 5126 O O . ILE B 1 257 ? 2.473 -38.5 -1.263 1 95.44 257 ILE B O 1
ATOM 5130 N N . GLU B 1 258 ? 3.121 -37.25 -2.979 1 96.38 258 GLU B N 1
ATOM 5131 C CA . GLU B 1 258 ? 4.309 -36.75 -2.299 1 96.38 258 GLU B CA 1
ATOM 5132 C C . GLU B 1 258 ? 4.207 -35.25 -2.045 1 96.38 258 GLU B C 1
ATOM 5134 O O . GLU B 1 258 ? 3.668 -34.5 -2.873 1 96.38 258 GLU B O 1
ATOM 5139 N N . LEU B 1 259 ? 4.664 -34.875 -0.871 1 97.38 259 LEU B N 1
ATOM 5140 C CA . LEU B 1 259 ? 4.742 -33.469 -0.519 1 97.38 259 LEU B CA 1
ATOM 5141 C C . LEU B 1 259 ? 6.156 -32.906 -0.729 1 97.38 259 LEU B C 1
ATOM 5143 O O . LEU B 1 259 ? 7.133 -33.594 -0.373 1 97.38 259 LEU B O 1
ATOM 5147 N N . THR B 1 260 ? 6.266 -31.781 -1.427 1 97.25 260 THR B N 1
ATOM 5148 C CA . THR B 1 260 ? 7.559 -31.141 -1.651 1 97.25 260 THR B CA 1
ATOM 5149 C C . THR B 1 260 ? 7.488 -29.656 -1.339 1 97.25 260 THR B C 1
ATOM 5151 O O . THR B 1 260 ? 6.402 -29.109 -1.105 1 97.25 260 THR B O 1
ATOM 5154 N N . CYS B 1 261 ? 8.68 -29.016 -1.28 1 97.44 261 CYS B N 1
ATOM 5155 C CA . CYS B 1 261 ? 8.742 -27.578 -1.011 1 97.44 261 CYS B CA 1
ATOM 5156 C C . CYS B 1 261 ? 9.461 -26.844 -2.133 1 97.44 261 CYS B C 1
ATOM 5158 O O . CYS B 1 261 ? 10.422 -27.359 -2.701 1 97.44 261 CYS B O 1
ATOM 5160 N N . GLN B 1 262 ? 8.977 -25.719 -2.49 1 96.81 262 GLN B N 1
ATOM 5161 C CA . GLN B 1 262 ? 9.758 -24.828 -3.338 1 96.81 262 GLN B CA 1
ATOM 5162 C C . GLN B 1 262 ? 10.953 -24.25 -2.582 1 96.81 262 GLN B C 1
ATOM 5164 O O . GLN B 1 262 ? 10.984 -24.281 -1.35 1 96.81 262 GLN B O 1
ATOM 5169 N N . PRO B 1 263 ? 11.906 -23.766 -3.318 1 96.38 263 PRO B N 1
ATOM 5170 C CA . PRO B 1 263 ? 13.023 -23.125 -2.619 1 96.38 263 PRO B CA 1
ATOM 5171 C C . PRO B 1 263 ? 12.594 -21.891 -1.817 1 96.38 263 PRO B C 1
ATOM 5173 O O . PRO B 1 263 ? 11.602 -21.25 -2.152 1 96.38 263 PRO B O 1
ATOM 5176 N N . PRO B 1 264 ? 13.367 -21.641 -0.732 1 93.44 264 PRO B N 1
ATOM 5177 C CA . PRO B 1 264 ? 13.023 -20.469 0.077 1 93.44 264 PRO B CA 1
ATOM 5178 C C . PRO B 1 264 ? 13.07 -19.172 -0.722 1 93.44 264 PRO B C 1
ATOM 5180 O O . PRO B 1 264 ? 13.891 -19.031 -1.637 1 93.44 264 PRO B O 1
ATOM 5183 N N . ASN B 1 265 ? 12.266 -18.203 -0.377 1 92.12 265 ASN B N 1
ATOM 5184 C CA . ASN B 1 265 ? 12.227 -16.875 -0.977 1 92.12 265 ASN B CA 1
ATOM 5185 C C . ASN B 1 265 ? 12.008 -16.938 -2.484 1 92.12 265 ASN B C 1
ATOM 5187 O O . ASN B 1 265 ? 12.656 -16.219 -3.244 1 92.12 265 ASN B O 1
ATOM 5191 N N . SER B 1 266 ? 11.172 -17.906 -2.887 1 94.75 266 SER B N 1
ATOM 5192 C CA . SER B 1 266 ? 10.961 -18.141 -4.312 1 94.75 266 SER B CA 1
ATOM 5193 C C . SER B 1 266 ? 9.484 -18.109 -4.668 1 94.75 266 SER B C 1
ATOM 5195 O O . SER B 1 266 ? 8.938 -19.078 -5.191 1 94.75 266 SER B O 1
ATOM 5197 N N . LEU B 1 267 ? 8.953 -16.953 -4.57 1 92.81 267 LEU B N 1
ATOM 5198 C CA . LEU B 1 267 ? 7.535 -16.781 -4.883 1 92.81 267 LEU B CA 1
ATOM 5199 C C . LEU B 1 267 ? 7.27 -17.031 -6.363 1 92.81 267 LEU B C 1
ATOM 5201 O O . LEU B 1 267 ? 6.164 -17.422 -6.742 1 92.81 267 LEU B O 1
ATOM 5205 N N . ASP B 1 268 ? 8.258 -16.781 -7.16 1 95.5 268 ASP B N 1
ATOM 5206 C CA . ASP B 1 268 ? 8.117 -16.938 -8.609 1 95.5 268 ASP B CA 1
ATOM 5207 C C . ASP B 1 268 ? 8.141 -18.406 -9.016 1 95.5 268 ASP B C 1
ATOM 5209 O O . ASP B 1 268 ? 7.969 -18.734 -10.188 1 95.5 268 ASP B O 1
ATOM 5213 N N . LEU B 1 269 ? 8.305 -19.281 -8.062 1 97.62 269 LEU B N 1
ATOM 5214 C CA . LEU B 1 269 ? 8.289 -20.703 -8.359 1 97.62 269 LEU B CA 1
ATOM 5215 C C . LEU B 1 269 ? 7.051 -21.375 -7.77 1 97.62 269 LEU B C 1
ATOM 5217 O O . LEU B 1 269 ? 7.074 -22.562 -7.434 1 97.62 269 LEU B O 1
ATOM 5221 N N . ASN B 1 270 ? 6.016 -20.625 -7.555 1 97.62 270 ASN B N 1
ATOM 5222 C CA . ASN B 1 270 ? 4.664 -21.047 -7.195 1 97.62 270 ASN B CA 1
ATOM 5223 C C . ASN B 1 270 ? 3.615 -20.406 -8.086 1 97.62 270 ASN B C 1
ATOM 5225 O O . ASN B 1 270 ? 3.488 -19.172 -8.109 1 97.62 270 ASN B O 1
ATOM 5229 N N . ILE B 1 271 ? 2.875 -21.188 -8.75 1 97.31 271 ILE B N 1
ATOM 5230 C CA . ILE B 1 271 ? 1.955 -20.688 -9.766 1 97.31 271 ILE B CA 1
ATOM 5231 C C . ILE B 1 271 ? 0.896 -19.812 -9.117 1 97.31 271 ILE B C 1
ATOM 5233 O O . ILE B 1 271 ? 0.355 -18.906 -9.758 1 97.31 271 ILE B O 1
ATOM 5237 N N . LEU B 1 272 ? 0.539 -20.125 -7.832 1 97.94 272 LEU B N 1
ATOM 5238 C CA . LEU B 1 272 ? -0.462 -19.328 -7.133 1 97.94 272 LEU B CA 1
ATOM 5239 C C . LEU B 1 272 ? 0.005 -17.875 -6.977 1 97.94 272 LEU B C 1
ATOM 5241 O O . LEU B 1 272 ? -0.76 -16.938 -7.223 1 97.94 272 LEU B O 1
ATOM 5245 N N . ASP B 1 273 ? 1.278 -17.703 -6.676 1 95.5 273 ASP B N 1
ATOM 5246 C CA . ASP B 1 273 ? 1.86 -16.375 -6.496 1 95.5 273 ASP B CA 1
ATOM 5247 C C . ASP B 1 273 ? 2.203 -15.734 -7.844 1 95.5 273 ASP B C 1
ATOM 5249 O O . ASP B 1 273 ? 2.186 -14.516 -7.98 1 95.5 273 ASP B O 1
ATOM 5253 N N . LEU B 1 274 ? 2.494 -16.531 -8.742 1 94.56 274 LEU B N 1
ATOM 5254 C CA . LEU B 1 274 ? 2.973 -16.047 -10.039 1 94.56 274 LEU B CA 1
ATOM 5255 C C . LEU B 1 274 ? 1.853 -15.352 -10.805 1 94.56 274 LEU B C 1
ATOM 5257 O O . LEU B 1 274 ? 2.1 -14.398 -11.547 1 94.56 274 LEU B O 1
ATOM 5261 N N . GLY B 1 275 ? 0.568 -15.859 -10.602 1 93.62 275 GLY B N 1
ATOM 5262 C CA . GLY B 1 275 ? -0.474 -15.227 -11.391 1 93.62 275 GLY B CA 1
ATOM 5263 C C . GLY B 1 275 ? -1.874 -15.578 -10.922 1 93.62 275 GLY B C 1
ATOM 5264 O O . GLY B 1 275 ? -2.814 -14.805 -11.133 1 93.62 275 GLY B O 1
ATOM 5265 N N . PHE B 1 276 ? -2.059 -16.719 -10.344 1 94.56 276 PHE B N 1
ATOM 5266 C CA . PHE B 1 276 ? -3.387 -17.219 -9.992 1 94.56 276 PHE B CA 1
ATOM 5267 C C . PHE B 1 276 ? -4.066 -16.281 -9 1 94.56 276 PHE B C 1
ATOM 5269 O O . PHE B 1 276 ? -5.195 -15.836 -9.234 1 94.56 276 PHE B O 1
ATOM 5276 N N . PHE B 1 277 ? -3.395 -15.953 -7.922 1 96.19 277 PHE B N 1
ATOM 5277 C CA . PHE B 1 277 ? -3.986 -15.117 -6.883 1 96.19 277 PHE B CA 1
ATOM 5278 C C . PHE B 1 277 ? -4.34 -13.734 -7.43 1 96.19 277 PHE B C 1
ATOM 5280 O O . PHE B 1 277 ? -5.379 -13.172 -7.082 1 96.19 277 PHE B O 1
ATOM 5287 N N . ALA B 1 278 ? -3.469 -13.227 -8.195 1 92.38 278 ALA B N 1
ATOM 5288 C CA . ALA B 1 278 ? -3.76 -11.93 -8.805 1 92.38 278 ALA B CA 1
ATOM 5289 C C . ALA B 1 278 ? -5.031 -11.984 -9.648 1 92.38 278 ALA B C 1
ATOM 5291 O O . ALA B 1 278 ? -5.836 -11.055 -9.633 1 92.38 278 ALA B O 1
ATOM 5292 N N . SER B 1 279 ? -5.227 -13.016 -10.383 1 91.56 279 SER B N 1
ATOM 5293 C CA . SER B 1 279 ? -6.395 -13.188 -11.234 1 91.56 279 SER B CA 1
ATOM 5294 C C . SER B 1 279 ? -7.672 -13.297 -10.406 1 91.56 279 SER B C 1
ATOM 5296 O O . SER B 1 279 ? -8.68 -12.664 -10.734 1 91.56 279 SER B O 1
ATOM 5298 N N . ILE B 1 280 ? -7.574 -14.062 -9.344 1 92.69 280 ILE B N 1
ATOM 5299 C CA . ILE B 1 280 ? -8.742 -14.25 -8.492 1 92.69 280 ILE B CA 1
ATOM 5300 C C . ILE B 1 280 ? -9.086 -12.938 -7.797 1 92.69 280 ILE B C 1
ATOM 5302 O O . ILE B 1 280 ? -10.266 -12.578 -7.684 1 92.69 280 ILE B O 1
ATOM 5306 N N . GLN B 1 281 ? -8.125 -12.273 -7.375 1 91.19 281 GLN B N 1
ATOM 5307 C CA . GLN B 1 281 ? -8.344 -11.008 -6.688 1 91.19 281 GLN B CA 1
ATOM 5308 C C . GLN B 1 281 ? -8.992 -9.984 -7.617 1 91.19 281 GLN B C 1
ATOM 5310 O O . GLN B 1 281 ? -9.875 -9.234 -7.203 1 91.19 281 GLN B O 1
ATOM 5315 N N . SER B 1 282 ? -8.5 -9.953 -8.781 1 87.19 282 SER B N 1
ATOM 5316 C CA . SER B 1 282 ? -9.062 -9.031 -9.766 1 87.19 282 SER B CA 1
ATOM 5317 C C . SER B 1 282 ? -10.547 -9.297 -9.977 1 87.19 282 SER B C 1
ATOM 5319 O O . SER B 1 282 ? -11.336 -8.352 -10.094 1 87.19 282 SER B O 1
ATOM 5321 N N . LEU B 1 283 ? -10.898 -10.492 -10.039 1 85.5 283 LEU B N 1
ATOM 5322 C CA . LEU B 1 283 ? -12.297 -10.867 -10.219 1 85.5 283 LEU B CA 1
ATOM 5323 C C . LEU B 1 283 ? -13.109 -10.555 -8.961 1 85.5 283 LEU B C 1
ATOM 5325 O O . LEU B 1 283 ? -14.234 -10.055 -9.055 1 85.5 283 LEU B O 1
ATOM 5329 N N . GLN B 1 284 ? -12.539 -10.82 -7.852 1 88 284 GLN B N 1
ATOM 5330 C CA . GLN B 1 284 ? -13.195 -10.57 -6.578 1 88 284 GLN B CA 1
ATOM 5331 C C . GLN B 1 284 ? -13.484 -9.086 -6.391 1 88 284 GLN B C 1
ATOM 5333 O O . GLN B 1 284 ? -14.539 -8.703 -5.883 1 88 284 GLN B O 1
ATOM 5338 N N . HIS B 1 285 ? -12.594 -8.281 -6.824 1 84.81 285 HIS B N 1
ATOM 5339 C CA . HIS B 1 285 ? -12.711 -6.836 -6.629 1 84.81 285 HIS B CA 1
ATOM 5340 C C . HIS B 1 285 ? -13.805 -6.25 -7.52 1 84.81 285 HIS B C 1
ATOM 5342 O O . HIS B 1 285 ? -14.211 -5.105 -7.324 1 84.81 285 HIS B O 1
ATOM 5348 N N . GLN B 1 286 ? -14.25 -6.992 -8.398 1 83.06 286 GLN B N 1
ATOM 5349 C CA . GLN B 1 286 ? -15.344 -6.539 -9.258 1 83.06 286 GLN B CA 1
ATOM 5350 C C . GLN B 1 286 ? -16.688 -6.707 -8.57 1 83.06 286 GLN B C 1
ATOM 5352 O O . GLN B 1 286 ? -17.734 -6.359 -9.133 1 83.06 286 GLN B O 1
ATOM 5357 N N . THR B 1 287 ? -16.594 -7.137 -7.371 1 81.69 287 THR B N 1
ATOM 5358 C CA . THR B 1 287 ? -17.812 -7.312 -6.582 1 81.69 287 THR B CA 1
ATOM 5359 C C . THR B 1 287 ? -17.797 -6.414 -5.348 1 81.69 287 THR B C 1
ATOM 5361 O O . THR B 1 287 ? -16.734 -5.965 -4.918 1 81.69 287 THR B O 1
ATOM 5364 N N . SER B 1 288 ? -18.984 -6.062 -4.914 1 79.94 288 SER B N 1
ATOM 5365 C CA . SER B 1 288 ? -19.109 -5.281 -3.688 1 79.94 288 SER B CA 1
ATOM 5366 C C . SER B 1 288 ? -19.328 -6.188 -2.477 1 79.94 288 SER B C 1
ATOM 5368 O O . SER B 1 288 ? -20.344 -6.879 -2.383 1 79.94 288 SER B O 1
ATOM 5370 N N . THR B 1 289 ? -18.344 -6.164 -1.645 1 83.25 289 THR B N 1
ATOM 5371 C CA . THR B 1 289 ? -18.391 -7.031 -0.471 1 83.25 289 THR B CA 1
ATOM 5372 C C . THR B 1 289 ? -18.719 -6.227 0.783 1 83.25 289 THR B C 1
ATOM 5374 O O . THR B 1 289 ? -18 -5.285 1.126 1 83.25 289 THR B O 1
ATOM 5377 N N . ARG B 1 290 ? -19.719 -6.629 1.508 1 78.25 290 ARG B N 1
ATOM 5378 C CA . ARG B 1 290 ? -20.172 -5.844 2.654 1 78.25 290 ARG B CA 1
ATOM 5379 C C . ARG B 1 290 ? -19.859 -6.566 3.963 1 78.25 290 ARG B C 1
ATOM 5381 O O . ARG B 1 290 ? -19.797 -5.938 5.023 1 78.25 290 ARG B O 1
ATOM 5388 N N . ASN B 1 291 ? -19.766 -7.879 3.873 1 83.31 291 ASN B N 1
ATOM 5389 C CA . ASN B 1 291 ? -19.5 -8.672 5.066 1 83.31 291 ASN B CA 1
ATOM 5390 C C . ASN B 1 291 ? -18.625 -9.883 4.742 1 83.31 291 ASN B C 1
ATOM 5392 O O . ASN B 1 291 ? -18.328 -10.148 3.578 1 83.31 291 ASN B O 1
ATOM 5396 N N . VAL B 1 292 ? -18.297 -10.578 5.734 1 83.75 292 VAL B N 1
ATOM 5397 C CA . VAL B 1 292 ? -17.359 -11.688 5.617 1 83.75 292 VAL B CA 1
ATOM 5398 C C . VAL B 1 292 ? -17.984 -12.82 4.809 1 83.75 292 VAL B C 1
ATOM 5400 O O . VAL B 1 292 ? -17.312 -13.477 4.016 1 83.75 292 VAL B O 1
ATOM 5403 N N . ASN B 1 293 ? -19.188 -13.094 4.992 1 86.5 293 ASN B N 1
ATOM 5404 C CA . ASN B 1 293 ? -19.859 -14.156 4.246 1 86.5 293 ASN B CA 1
ATOM 5405 C C . ASN B 1 293 ? -19.875 -13.859 2.748 1 86.5 293 ASN B C 1
ATOM 5407 O O . ASN B 1 293 ? -19.656 -14.758 1.934 1 86.5 293 ASN B O 1
ATOM 5411 N N . GLU B 1 294 ? -20.125 -12.617 2.49 1 90 294 GLU B N 1
ATOM 5412 C CA . GLU B 1 294 ? -20.078 -12.219 1.088 1 90 294 GLU B CA 1
ATOM 5413 C C . GLU B 1 294 ? -18.672 -12.352 0.511 1 90 294 GLU B C 1
ATOM 5415 O O . GLU B 1 294 ? -18.516 -12.711 -0.657 1 90 294 GLU B O 1
ATOM 5420 N N . LEU B 1 295 ? -17.719 -12.055 1.335 1 90.56 295 LEU B N 1
ATOM 5421 C CA . LEU B 1 295 ? -16.344 -12.203 0.882 1 90.56 295 LEU B CA 1
ATOM 5422 C C . LEU B 1 295 ? -16.047 -13.648 0.501 1 90.56 295 LEU B C 1
ATOM 5424 O O . LEU B 1 295 ? -15.469 -13.906 -0.557 1 90.56 295 LEU B O 1
ATOM 5428 N N . VAL B 1 296 ? -16.469 -14.555 1.33 1 91.12 296 VAL B N 1
ATOM 5429 C CA . VAL B 1 296 ? -16.266 -15.977 1.068 1 91.12 296 VAL B CA 1
ATOM 5430 C C . VAL B 1 296 ? -16.922 -16.359 -0.25 1 91.12 296 VAL B C 1
ATOM 5432 O O . VAL B 1 296 ? -16.328 -17.031 -1.084 1 91.12 296 VAL B O 1
ATOM 5435 N N . GLN B 1 297 ? -18.078 -15.922 -0.438 1 93.38 297 GLN B N 1
ATOM 5436 C CA . GLN B 1 297 ? -18.844 -16.25 -1.638 1 93.38 297 GLN B CA 1
ATOM 5437 C C . GLN B 1 297 ? -18.203 -15.648 -2.883 1 93.38 297 GLN B C 1
ATOM 5439 O O . GLN B 1 297 ? -18.109 -16.312 -3.92 1 93.38 297 GLN B O 1
ATOM 5444 N N . HIS B 1 298 ? -17.812 -14.414 -2.709 1 93.44 298 HIS B N 1
ATOM 5445 C CA . HIS B 1 298 ? -17.219 -13.727 -3.854 1 93.44 298 HIS B CA 1
ATOM 5446 C C . HIS B 1 298 ? -15.891 -14.367 -4.25 1 93.44 298 HIS B C 1
ATOM 5448 O O . HIS B 1 298 ? -15.57 -14.469 -5.438 1 93.44 298 HIS B O 1
ATOM 5454 N N . VAL B 1 299 ? -15.094 -14.742 -3.32 1 94.75 299 VAL B N 1
ATOM 5455 C CA . VAL B 1 299 ? -13.828 -15.414 -3.605 1 94.75 299 VAL B CA 1
ATOM 5456 C C . VAL B 1 299 ? -14.094 -16.766 -4.266 1 94.75 299 VAL B C 1
ATOM 5458 O O . VAL B 1 299 ? -13.445 -17.109 -5.258 1 94.75 299 VAL B O 1
ATOM 5461 N N . ALA B 1 300 ? -15.023 -17.484 -3.748 1 95.25 300 ALA B N 1
ATOM 5462 C CA . ALA B 1 300 ? -15.406 -18.766 -4.328 1 95.25 300 ALA B CA 1
ATOM 5463 C C . ALA B 1 300 ? -15.891 -18.594 -5.766 1 95.25 300 ALA B C 1
ATOM 5465 O O . ALA B 1 300 ? -15.57 -19.406 -6.637 1 95.25 300 ALA B O 1
ATOM 5466 N N . GLN B 1 301 ? -16.672 -17.578 -5.922 1 94.81 301 GLN B N 1
ATOM 5467 C CA . GLN B 1 301 ? -17.172 -17.297 -7.262 1 94.81 301 GLN B CA 1
ATOM 5468 C C . GLN B 1 301 ? -16.047 -16.922 -8.211 1 94.81 301 GLN B C 1
ATOM 5470 O O . GLN B 1 301 ? -16.031 -17.359 -9.367 1 94.81 301 GLN B O 1
ATOM 5475 N N . ALA B 1 302 ? -15.172 -16.062 -7.75 1 94 302 ALA B N 1
ATOM 5476 C CA . ALA B 1 302 ? -14.008 -15.695 -8.555 1 94 302 ALA B CA 1
ATOM 5477 C C . ALA B 1 302 ? -13.188 -16.922 -8.938 1 94 302 ALA B C 1
ATOM 5479 O O . ALA B 1 302 ? -12.734 -17.047 -10.078 1 94 302 ALA B O 1
ATOM 5480 N N . TYR B 1 303 ? -12.992 -17.797 -8 1 96.31 303 TYR B N 1
ATOM 5481 C CA . TYR B 1 303 ? -12.289 -19.062 -8.211 1 96.31 303 TYR B CA 1
ATOM 5482 C C . TYR B 1 303 ? -12.992 -19.906 -9.266 1 96.31 303 TYR B C 1
ATOM 5484 O O . TYR B 1 303 ? -12.352 -20.438 -10.188 1 96.31 303 TYR B O 1
ATOM 5492 N N . ALA B 1 304 ? -14.258 -19.969 -9.172 1 95.25 304 ALA B N 1
ATOM 5493 C CA . ALA B 1 304 ? -15.055 -20.781 -10.094 1 95.25 304 ALA B CA 1
ATOM 5494 C C . ALA B 1 304 ? -15.031 -20.172 -11.5 1 95.25 304 ALA B C 1
ATOM 5496 O O . ALA B 1 304 ? -15.016 -20.906 -12.492 1 95.25 304 ALA B O 1
ATOM 5497 N N . ASN B 1 305 ? -14.969 -18.906 -11.555 1 92.06 305 ASN B N 1
ATOM 5498 C CA . ASN B 1 305 ? -15.094 -18.203 -12.828 1 92.06 305 ASN B CA 1
ATOM 5499 C C . ASN B 1 305 ? -13.766 -18.172 -13.578 1 92.06 305 ASN B C 1
ATOM 5501 O O . ASN B 1 305 ? -13.727 -17.859 -14.773 1 92.06 305 ASN B O 1
ATOM 5505 N N . LEU B 1 306 ? -12.703 -18.484 -12.938 1 93.94 306 LEU B N 1
ATOM 5506 C CA . LEU B 1 306 ? -11.414 -18.469 -13.625 1 93.94 306 LEU B CA 1
ATOM 5507 C C . LEU B 1 306 ? -11.383 -19.547 -14.711 1 93.94 306 LEU B C 1
ATOM 5509 O O . LEU B 1 306 ? -11.641 -20.719 -14.445 1 93.94 306 LEU B O 1
ATOM 5513 N N . GLU B 1 307 ? -11 -19.141 -15.883 1 93.94 307 GLU B N 1
ATOM 5514 C CA . GLU B 1 307 ? -10.984 -20.047 -17.031 1 93.94 307 GLU B CA 1
ATOM 5515 C C . GLU B 1 307 ? -9.758 -20.953 -17 1 93.94 307 GLU B C 1
ATOM 5517 O O . GLU B 1 307 ? -8.664 -20.516 -16.656 1 93.94 307 GLU B O 1
ATOM 5522 N N . ALA B 1 308 ? -9.961 -22.188 -17.453 1 95.69 308 ALA B N 1
ATOM 5523 C CA . ALA B 1 308 ? -8.883 -23.172 -17.516 1 95.69 308 ALA B CA 1
ATOM 5524 C C . ALA B 1 308 ? -7.758 -22.703 -18.422 1 95.69 308 ALA B C 1
ATOM 5526 O O . ALA B 1 308 ? -6.578 -22.906 -18.125 1 95.69 308 ALA B O 1
ATOM 5527 N N . LYS B 1 309 ? -8.133 -22.047 -19.469 1 94.19 309 LYS B N 1
ATOM 5528 C CA . LYS B 1 309 ? -7.129 -21.562 -20.406 1 94.19 309 LYS B CA 1
ATOM 5529 C C . LYS B 1 309 ? -6.211 -20.531 -19.75 1 94.19 309 LYS B C 1
ATOM 5531 O O . LYS B 1 309 ? -4.996 -20.562 -19.969 1 94.19 309 LYS B O 1
ATOM 5536 N N . LYS B 1 310 ? -6.77 -19.656 -19 1 93.5 310 LYS B N 1
ATOM 5537 C CA . LYS B 1 310 ? -5.98 -18.656 -18.297 1 93.5 310 LYS B CA 1
ATOM 5538 C C . LYS B 1 310 ? -5.055 -19.297 -17.281 1 93.5 310 LYS B C 1
ATOM 5540 O O . LYS B 1 310 ? -3.926 -18.828 -17.078 1 93.5 310 LYS B O 1
ATOM 5545 N N . LEU B 1 311 ? -5.582 -20.266 -16.656 1 96.12 311 LEU B N 1
ATOM 5546 C CA . LEU B 1 311 ? -4.754 -21 -15.711 1 96.12 311 LEU B CA 1
ATOM 5547 C C . LEU B 1 311 ? -3.582 -21.672 -16.422 1 96.12 311 LEU B C 1
ATOM 5549 O O . LEU B 1 311 ? -2.461 -21.688 -15.898 1 96.12 311 LEU B O 1
ATOM 5553 N N . ASN B 1 312 ? -3.844 -22.25 -17.562 1 96.31 312 ASN B N 1
ATOM 5554 C CA . ASN B 1 312 ? -2.779 -22.875 -18.344 1 96.31 312 ASN B CA 1
ATOM 5555 C C . ASN B 1 312 ? -1.706 -21.859 -18.734 1 96.31 312 ASN B C 1
ATOM 5557 O O . ASN B 1 312 ? -0.521 -22.188 -18.781 1 96.31 312 ASN B O 1
ATOM 5561 N N . TYR B 1 313 ? -2.127 -20.625 -19.031 1 96.44 313 TYR B N 1
ATOM 5562 C CA . TYR B 1 313 ? -1.17 -19.562 -19.328 1 96.44 313 TYR B CA 1
ATOM 5563 C C . TYR B 1 313 ? -0.203 -19.359 -18.172 1 96.44 313 TYR B C 1
ATOM 5565 O O . TYR B 1 313 ? 0.989 -19.125 -18.375 1 96.44 313 TYR B O 1
ATOM 5573 N N . VAL B 1 314 ? -0.721 -19.438 -16.984 1 96.69 314 VAL B N 1
ATOM 5574 C CA . VAL B 1 314 ? 0.115 -19.25 -15.797 1 96.69 314 VAL B CA 1
ATOM 5575 C C . VAL B 1 314 ? 1.152 -20.359 -15.711 1 96.69 314 VAL B C 1
ATOM 5577 O O . VAL B 1 314 ? 2.307 -20.125 -15.352 1 96.69 314 VAL B O 1
ATOM 5580 N N . TRP B 1 315 ? 0.765 -21.547 -16.031 1 97.75 315 TRP B N 1
ATOM 5581 C CA . TRP B 1 315 ? 1.689 -22.672 -16 1 97.75 315 TRP B CA 1
ATOM 5582 C C . TRP B 1 315 ? 2.779 -22.516 -17.062 1 97.75 315 TRP B C 1
ATOM 5584 O O . TRP B 1 315 ? 3.918 -22.938 -16.859 1 97.75 315 TRP B O 1
ATOM 5594 N N . ILE B 1 316 ? 2.41 -21.953 -18.156 1 97.19 316 ILE B N 1
ATOM 5595 C CA . ILE B 1 316 ? 3.416 -21.656 -19.172 1 97.19 316 ILE B CA 1
ATOM 5596 C C . ILE B 1 316 ? 4.355 -20.578 -18.656 1 97.19 316 ILE B C 1
ATOM 5598 O O . ILE B 1 316 ? 5.574 -20.656 -18.844 1 97.19 316 ILE B O 1
ATOM 5602 N N . SER B 1 317 ? 3.799 -19.562 -18.031 1 97.25 317 SER B N 1
ATOM 5603 C CA . SER B 1 317 ? 4.613 -18.516 -17.422 1 97.25 317 SER B CA 1
ATOM 5604 C C . SER B 1 317 ? 5.559 -19.109 -16.375 1 97.25 317 SER B C 1
ATOM 5606 O O . SER B 1 317 ? 6.68 -18.625 -16.203 1 97.25 317 SER B O 1
ATOM 5608 N N . TYR B 1 318 ? 5.07 -20.109 -15.711 1 98 318 TYR B N 1
ATOM 5609 C CA . TYR B 1 318 ? 5.887 -20.812 -14.734 1 98 318 TYR B CA 1
ATOM 5610 C C . TYR B 1 318 ? 7.152 -21.359 -15.383 1 98 318 TYR B C 1
ATOM 5612 O O . TYR B 1 318 ? 8.25 -21.219 -14.844 1 98 318 TYR B O 1
ATOM 5620 N N . GLN B 1 319 ? 7.02 -21.953 -16.516 1 98.19 319 GLN B N 1
ATOM 5621 C CA . GLN B 1 319 ? 8.156 -22.484 -17.266 1 98.19 319 GLN B CA 1
ATOM 5622 C C . GLN B 1 319 ? 9.062 -21.359 -17.75 1 98.19 319 GLN B C 1
ATOM 5624 O O . GLN B 1 319 ? 10.281 -21.484 -17.734 1 98.19 319 GLN B O 1
ATOM 5629 N N . LEU B 1 320 ? 8.438 -20.297 -18.156 1 97.88 320 LEU B N 1
ATOM 5630 C CA . LEU B 1 320 ? 9.203 -19.125 -18.594 1 97.88 320 LEU B CA 1
ATOM 5631 C C . LEU B 1 320 ? 10.008 -18.547 -17.438 1 97.88 320 LEU B C 1
ATOM 5633 O O . LEU B 1 320 ? 11.148 -18.125 -17.625 1 97.88 320 LEU B O 1
ATOM 5637 N N . ALA B 1 321 ? 9.375 -18.5 -16.297 1 98 321 ALA B N 1
ATOM 5638 C CA . ALA B 1 321 ? 10.078 -18.016 -15.117 1 98 321 ALA B CA 1
ATOM 5639 C C . ALA B 1 321 ? 11.305 -18.859 -14.82 1 98 321 ALA B C 1
ATOM 5641 O O . ALA B 1 321 ? 12.375 -18.344 -14.516 1 98 321 ALA B O 1
ATOM 5642 N N . MET B 1 322 ? 11.133 -20.156 -14.922 1 98.31 322 MET B N 1
ATOM 5643 C CA . MET B 1 322 ? 12.25 -21.062 -14.68 1 98.31 322 MET B CA 1
ATOM 5644 C C . MET B 1 322 ? 13.359 -20.844 -15.703 1 98.31 322 MET B C 1
ATOM 5646 O O . MET B 1 322 ? 14.547 -20.859 -15.352 1 98.31 322 MET B O 1
ATOM 5650 N N . THR B 1 323 ? 12.977 -20.609 -16.906 1 98.06 323 THR B N 1
ATOM 5651 C CA . THR B 1 323 ? 13.969 -20.312 -17.938 1 98.06 323 THR B CA 1
ATOM 5652 C C . THR B 1 323 ? 14.742 -19.047 -17.578 1 98.06 323 THR B C 1
ATOM 5654 O O . THR B 1 323 ? 15.969 -19 -17.719 1 98.06 323 THR B O 1
ATOM 5657 N N . GLU B 1 324 ? 14.016 -18.031 -17.156 1 97.69 324 GLU B N 1
ATOM 5658 C CA . GLU B 1 324 ? 14.656 -16.781 -16.781 1 97.69 324 GLU B CA 1
ATOM 5659 C C . GLU B 1 324 ? 15.586 -16.969 -15.586 1 97.69 324 GLU B C 1
ATOM 5661 O O . GLU B 1 324 ? 16.641 -16.344 -15.508 1 97.69 324 GLU B O 1
ATOM 5666 N N . ILE B 1 325 ? 15.188 -17.781 -14.648 1 97.88 325 ILE B N 1
ATOM 5667 C CA . ILE B 1 325 ? 16 -18.062 -13.469 1 97.88 325 ILE B CA 1
ATOM 5668 C C . ILE B 1 325 ? 17.328 -18.688 -13.891 1 97.88 325 ILE B C 1
ATOM 5670 O O . ILE B 1 325 ? 18.375 -18.375 -13.336 1 97.88 325 ILE B O 1
ATOM 5674 N N . MET B 1 326 ? 17.266 -19.562 -14.852 1 97.88 326 MET B N 1
ATOM 5675 C CA . MET B 1 326 ? 18.469 -20.188 -15.375 1 97.88 326 MET B CA 1
ATOM 5676 C C . MET B 1 326 ? 19.391 -19.141 -15.992 1 97.88 326 MET B C 1
ATOM 5678 O O . MET B 1 326 ? 20.609 -19.188 -15.773 1 97.88 326 MET B O 1
ATOM 5682 N N . LYS B 1 327 ? 18.844 -18.188 -16.719 1 97.06 327 LYS B N 1
ATOM 5683 C CA . LYS B 1 327 ? 19.641 -17.156 -17.391 1 97.06 327 LYS B CA 1
ATOM 5684 C C . LYS B 1 327 ? 20.391 -16.297 -16.391 1 97.06 327 LYS B C 1
ATOM 5686 O O . LYS B 1 327 ? 21.5 -15.828 -16.672 1 97.06 327 LYS B O 1
ATOM 5691 N N . VAL B 1 328 ? 19.766 -16.125 -15.289 1 95.56 328 VAL B N 1
ATOM 5692 C CA . VAL B 1 328 ? 20.406 -15.266 -14.297 1 95.56 328 VAL B CA 1
ATOM 5693 C C . VAL B 1 328 ? 21.031 -16.125 -13.195 1 95.56 328 VAL B C 1
ATOM 5695 O O . VAL B 1 328 ? 21.266 -15.648 -12.086 1 95.56 328 VAL B O 1
ATOM 5698 N N . GLN B 1 329 ? 21.141 -17.391 -13.414 1 95.88 329 GLN B N 1
ATOM 5699 C CA . GLN B 1 329 ? 21.859 -18.344 -12.578 1 95.88 329 GLN B CA 1
ATOM 5700 C C . GLN B 1 329 ? 21.281 -18.391 -11.172 1 95.88 329 GLN B C 1
ATOM 5702 O O . GLN B 1 329 ? 22.016 -18.281 -10.18 1 95.88 329 GLN B O 1
ATOM 5707 N N . GLY B 1 330 ? 20.031 -18.422 -11.125 1 96.38 330 GLY B N 1
ATOM 5708 C CA . GLY B 1 330 ? 19.359 -18.625 -9.852 1 96.38 330 GLY B CA 1
ATOM 5709 C C . GLY B 1 330 ? 18.859 -17.328 -9.234 1 96.38 330 GLY B C 1
ATOM 5710 O O . GLY B 1 330 ? 18.172 -17.344 -8.211 1 96.38 330 GLY B O 1
ATOM 5711 N N . GLY B 1 331 ? 19.188 -16.203 -9.797 1 95.06 331 GLY B N 1
ATOM 5712 C CA . GLY B 1 331 ? 18.766 -14.922 -9.273 1 95.06 331 GLY B CA 1
ATOM 5713 C C . GLY B 1 331 ? 17.312 -14.602 -9.57 1 95.06 331 GLY B C 1
ATOM 5714 O O . GLY B 1 331 ? 16.594 -15.43 -10.148 1 95.06 331 GLY B O 1
ATOM 5715 N N . ASN B 1 332 ? 16.844 -13.461 -9.039 1 93.62 332 ASN B N 1
ATOM 5716 C CA . ASN B 1 332 ? 15.461 -13.078 -9.281 1 93.62 332 ASN B CA 1
ATOM 5717 C C . ASN B 1 332 ? 15.367 -11.734 -10 1 93.62 332 ASN B C 1
ATOM 5719 O O . ASN B 1 332 ? 14.297 -11.133 -10.07 1 93.62 332 ASN B O 1
ATOM 5723 N N . ASN B 1 333 ? 16.469 -11.266 -10.43 1 91.44 333 ASN B N 1
ATOM 5724 C CA . ASN B 1 333 ? 16.484 -10.031 -11.211 1 91.44 333 ASN B CA 1
ATOM 5725 C C . ASN B 1 333 ? 16.297 -10.312 -12.703 1 91.44 333 ASN B C 1
ATOM 5727 O O . ASN B 1 333 ? 17.25 -10.219 -13.484 1 91.44 333 ASN B O 1
ATOM 5731 N N . TYR B 1 334 ? 15.086 -10.594 -13.109 1 92 334 TYR B N 1
ATOM 5732 C CA . TYR B 1 334 ? 14.75 -10.844 -14.508 1 92 334 TYR B CA 1
ATOM 5733 C C . TYR B 1 334 ? 13.367 -10.32 -14.844 1 92 334 TYR B C 1
ATOM 5735 O O . TYR B 1 334 ? 12.586 -9.984 -13.945 1 92 334 TYR B O 1
ATOM 5743 N N . LYS B 1 335 ? 13.125 -10.188 -16.109 1 88.56 335 LYS B N 1
ATOM 5744 C CA . LYS B 1 335 ? 11.797 -9.859 -16.625 1 88.56 335 LYS B CA 1
ATOM 5745 C C . LYS B 1 335 ? 11.148 -11.07 -17.281 1 88.56 335 LYS B C 1
ATOM 5747 O O . LYS B 1 335 ? 11.766 -11.734 -18.125 1 88.56 335 LYS B O 1
ATOM 5752 N N . LEU B 1 336 ? 9.992 -11.297 -16.797 1 92.19 336 LEU B N 1
ATOM 5753 C CA . LEU B 1 336 ? 9.273 -12.43 -17.375 1 92.19 336 LEU B CA 1
ATOM 5754 C C . LEU B 1 336 ? 8.977 -12.203 -18.844 1 92.19 336 LEU B C 1
ATOM 5756 O O . LEU B 1 336 ? 8.477 -11.141 -19.234 1 92.19 336 LEU B O 1
ATOM 5760 N N . ALA B 1 337 ? 9.211 -13.086 -19.672 1 89.38 337 ALA B N 1
ATOM 5761 C CA . ALA B 1 337 ? 9.047 -12.969 -21.109 1 89.38 337 ALA B CA 1
ATOM 5762 C C . ALA B 1 337 ? 7.566 -13.023 -21.5 1 89.38 337 ALA B C 1
ATOM 5764 O O . ALA B 1 337 ? 6.789 -13.773 -20.906 1 89.38 337 ALA B O 1
ATOM 5765 N N . HIS B 1 338 ? 7.242 -12.227 -22.422 1 89.38 338 HIS B N 1
ATOM 5766 C CA . HIS B 1 338 ? 5.914 -12.25 -23.016 1 89.38 338 HIS B CA 1
ATOM 5767 C C . HIS B 1 338 ? 5.941 -12.922 -24.391 1 89.38 338 HIS B C 1
ATOM 5769 O O . HIS B 1 338 ? 6.438 -12.336 -25.359 1 89.38 338 HIS B O 1
ATOM 5775 N N . ILE B 1 339 ? 5.293 -14.031 -24.5 1 92.19 339 ILE B N 1
ATOM 5776 C CA . ILE B 1 339 ? 5.418 -14.773 -25.75 1 92.19 339 ILE B CA 1
ATOM 5777 C C . ILE B 1 339 ? 4.102 -14.719 -26.516 1 92.19 339 ILE B C 1
ATOM 5779 O O . ILE B 1 339 ? 3.945 -15.383 -27.547 1 92.19 339 ILE B O 1
ATOM 5783 N N . GLY B 1 340 ? 3.146 -13.977 -26.016 1 94 340 GLY B N 1
ATOM 5784 C CA . GLY B 1 340 ? 1.856 -13.891 -26.672 1 94 340 GLY B CA 1
ATOM 5785 C C . GLY B 1 340 ? 1.054 -15.18 -26.578 1 94 340 GLY B C 1
ATOM 5786 O O . GLY B 1 340 ? 0.621 -15.719 -27.609 1 94 340 GLY B O 1
ATOM 5787 N N . LYS B 1 341 ? 0.785 -15.609 -25.484 1 93.19 341 LYS B N 1
ATOM 5788 C CA . LYS B 1 341 ? 0.17 -16.906 -25.219 1 93.19 341 LYS B CA 1
ATOM 5789 C C . LYS B 1 341 ? -1.229 -16.984 -25.828 1 93.19 341 LYS B C 1
ATOM 5791 O O . LYS B 1 341 ? -1.597 -18 -26.422 1 93.19 341 LYS B O 1
ATOM 5796 N N . ALA B 1 342 ? -1.997 -15.922 -25.672 1 91.19 342 ALA B N 1
ATOM 5797 C CA . ALA B 1 342 ? -3.342 -15.914 -26.234 1 91.19 342 ALA B CA 1
ATOM 5798 C C . ALA B 1 342 ? -3.295 -16.078 -27.75 1 91.19 342 ALA B C 1
ATOM 5800 O O . ALA B 1 342 ? -4.09 -16.828 -28.328 1 91.19 342 ALA B O 1
ATOM 5801 N N . ARG B 1 343 ? -2.432 -15.375 -28.359 1 92.56 343 ARG B N 1
ATOM 5802 C CA . ARG B 1 343 ? -2.264 -15.469 -29.812 1 92.56 343 ARG B CA 1
ATOM 5803 C C . ARG B 1 343 ? -1.847 -16.875 -30.219 1 92.56 343 ARG B C 1
ATOM 5805 O O . ARG B 1 343 ? -2.42 -17.453 -31.141 1 92.56 343 ARG B O 1
ATOM 5812 N N . LEU B 1 344 ? -0.863 -17.375 -29.516 1 93.56 344 LEU B N 1
ATOM 5813 C CA . LEU B 1 344 ? -0.369 -18.703 -29.812 1 93.56 344 LEU B CA 1
ATOM 5814 C C . LEU B 1 344 ? -1.471 -19.75 -29.641 1 93.56 344 LEU B C 1
ATOM 5816 O O . LEU B 1 344 ? -1.538 -20.719 -30.391 1 93.56 344 LEU B O 1
ATOM 5820 N N . GLU B 1 345 ? -2.26 -19.531 -28.656 1 91.31 345 GLU B N 1
ATOM 5821 C CA . GLU B 1 345 ? -3.375 -20.438 -28.422 1 91.31 345 GLU B CA 1
ATOM 5822 C C . GLU B 1 345 ? -4.363 -20.422 -29.578 1 91.31 345 GLU B C 1
ATOM 5824 O O . GLU B 1 345 ? -4.824 -21.469 -30.031 1 91.31 345 GLU B O 1
ATOM 5829 N N . ARG B 1 346 ? -4.707 -19.266 -30.047 1 89.69 346 ARG B N 1
ATOM 5830 C CA . ARG B 1 346 ? -5.637 -19.109 -31.156 1 89.69 346 ARG B CA 1
ATOM 5831 C C . ARG B 1 346 ? -5.082 -19.781 -32.406 1 89.69 346 ARG B C 1
ATOM 5833 O O . ARG B 1 346 ? -5.84 -20.344 -33.219 1 89.69 346 ARG B O 1
ATOM 5840 N N . GLU B 1 347 ? -3.838 -19.75 -32.531 1 92.88 347 GLU B N 1
ATOM 5841 C CA . GLU B 1 347 ? -3.178 -20.328 -33.688 1 92.88 347 GLU B CA 1
ATOM 5842 C C . GLU B 1 347 ? -2.938 -21.828 -33.5 1 92.88 347 GLU B C 1
ATOM 5844 O O . GLU B 1 347 ? -2.482 -22.516 -34.438 1 92.88 347 GLU B O 1
ATOM 5849 N N . GLY B 1 348 ? -3.197 -22.312 -32.344 1 88.44 348 GLY B N 1
ATOM 5850 C CA . GLY B 1 348 ? -2.975 -23.719 -32.062 1 88.44 348 GLY B CA 1
ATOM 5851 C C . GLY B 1 348 ? -1.508 -24.062 -31.875 1 88.44 348 GLY B C 1
ATOM 5852 O O . GLY B 1 348 ? -1.109 -25.219 -32.094 1 88.44 348 GLY B O 1
ATOM 5853 N N . ALA B 1 349 ? -0.752 -23.047 -31.547 1 91.81 349 ALA B N 1
ATOM 5854 C CA . ALA B 1 349 ? 0.694 -23.25 -31.5 1 91.81 349 ALA B CA 1
ATOM 5855 C C . ALA B 1 349 ? 1.223 -23.031 -30.078 1 91.81 349 ALA B C 1
ATOM 5857 O O . ALA B 1 349 ? 2.434 -22.922 -29.875 1 91.81 349 ALA B O 1
ATOM 5858 N N . LEU B 1 350 ? 0.383 -22.984 -29.109 1 92.94 350 LEU B N 1
ATOM 5859 C CA . LEU B 1 350 ? 0.839 -22.797 -27.734 1 92.94 350 LEU B CA 1
ATOM 5860 C C . LEU B 1 350 ? 1.459 -24.078 -27.188 1 92.94 350 LEU B C 1
ATOM 5862 O O . LEU B 1 350 ? 0.781 -25.094 -27.078 1 92.94 350 LEU B O 1
ATOM 5866 N N . PRO B 1 351 ? 2.723 -24.031 -26.844 1 92.81 351 PRO B N 1
ATOM 5867 C CA . PRO B 1 351 ? 3.359 -25.25 -26.359 1 92.81 351 PRO B CA 1
ATOM 5868 C C . PRO B 1 351 ? 2.922 -25.625 -24.938 1 92.81 351 PRO B C 1
ATOM 5870 O O . PRO B 1 351 ? 2.707 -24.734 -24.109 1 92.81 351 PRO B O 1
ATOM 5873 N N . ASN B 1 352 ? 2.771 -26.891 -24.719 1 92.81 352 ASN B N 1
ATOM 5874 C CA . ASN B 1 352 ? 2.506 -27.391 -23.375 1 92.81 352 ASN B CA 1
ATOM 5875 C C . ASN B 1 352 ? 3.781 -27.453 -22.531 1 92.81 352 ASN B C 1
ATOM 5877 O O . ASN B 1 352 ? 3.748 -27.203 -21.328 1 92.81 352 ASN B O 1
ATOM 5881 N N . GLN B 1 353 ? 4.773 -27.844 -23.203 1 96.81 353 GLN B N 1
ATOM 5882 C CA . GLN B 1 353 ? 6.102 -27.922 -22.609 1 96.81 353 GLN B CA 1
ATOM 5883 C C . GLN B 1 353 ? 7.105 -27.062 -23.375 1 96.81 353 GLN B C 1
ATOM 5885 O O . GLN B 1 353 ? 7.191 -27.141 -24.609 1 96.81 353 GLN B O 1
ATOM 5890 N N . LEU B 1 354 ? 7.801 -26.25 -22.641 1 96.69 354 LEU B N 1
ATOM 5891 C CA . LEU B 1 354 ? 8.781 -25.375 -23.266 1 96.69 354 LEU B CA 1
ATOM 5892 C C . LEU B 1 354 ? 10.164 -26.031 -23.297 1 96.69 354 LEU B C 1
ATOM 5894 O O . LEU B 1 354 ? 10.508 -26.797 -22.391 1 96.69 354 LEU B O 1
ATOM 5898 N N . GLN B 1 355 ? 10.859 -25.719 -24.328 1 96.94 355 GLN B N 1
ATOM 5899 C CA . GLN B 1 355 ? 12.227 -26.203 -24.5 1 96.94 355 GLN B CA 1
ATOM 5900 C C . GLN B 1 355 ? 13.242 -25.094 -24.25 1 96.94 355 GLN B C 1
ATOM 5902 O O . GLN B 1 355 ? 13 -23.938 -24.594 1 96.94 355 GLN B O 1
ATOM 5907 N N . VAL B 1 356 ? 14.281 -25.469 -23.594 1 96.94 356 VAL B N 1
ATOM 5908 C CA . VAL B 1 356 ? 15.383 -24.531 -23.391 1 96.94 356 VAL B CA 1
ATOM 5909 C C . VAL B 1 356 ? 16.578 -24.953 -24.234 1 96.94 356 VAL B C 1
ATOM 5911 O O . VAL B 1 356 ? 16.703 -26.109 -24.609 1 96.94 356 VAL B O 1
ATOM 5914 N N . SER B 1 357 ? 17.422 -23.984 -24.594 1 96.62 357 SER B N 1
ATOM 5915 C CA . SER B 1 357 ? 18.609 -24.297 -25.391 1 96.62 357 SER B CA 1
ATOM 5916 C C . SER B 1 357 ? 19.578 -25.172 -24.609 1 96.62 357 SER B C 1
ATOM 5918 O O . SER B 1 357 ? 19.688 -25.047 -23.391 1 96.62 357 SER B O 1
ATOM 5920 N N . THR B 1 358 ? 20.266 -26 -25.359 1 96.25 358 THR B N 1
ATOM 5921 C CA . THR B 1 358 ? 21.266 -26.875 -24.75 1 96.25 358 THR B CA 1
ATOM 5922 C C . THR B 1 358 ? 22.359 -26.047 -24.078 1 96.25 358 THR B C 1
ATOM 5924 O O . THR B 1 358 ? 22.875 -26.422 -23.031 1 96.25 358 THR B O 1
ATOM 5927 N N . GLU B 1 359 ? 22.672 -24.953 -24.656 1 95.94 359 GLU B N 1
ATOM 5928 C CA . GLU B 1 359 ? 23.719 -24.078 -24.125 1 95.94 359 GLU B CA 1
ATOM 5929 C C . GLU B 1 359 ? 23.328 -23.531 -22.75 1 95.94 359 GLU B C 1
ATOM 5931 O O . GLU B 1 359 ? 24.141 -23.516 -21.828 1 95.94 359 GLU B O 1
ATOM 5936 N N . LEU B 1 360 ? 22.125 -23.125 -22.688 1 96.75 360 LEU B N 1
ATOM 5937 C CA . LEU B 1 360 ? 21.641 -22.578 -21.438 1 96.75 360 LEU B CA 1
ATOM 5938 C C . LEU B 1 360 ? 21.594 -23.641 -20.344 1 96.75 360 LEU B C 1
ATOM 5940 O O . LEU B 1 360 ? 21.969 -23.391 -19.203 1 96.75 360 LEU B O 1
ATOM 5944 N N . TYR B 1 361 ? 21.109 -24.812 -20.719 1 97 361 TYR B N 1
ATOM 5945 C CA . TYR B 1 361 ? 21.047 -25.922 -19.766 1 97 361 TYR B CA 1
ATOM 5946 C C . TYR B 1 361 ? 22.438 -26.25 -19.234 1 97 361 TYR B C 1
ATOM 5948 O O . TYR B 1 361 ? 22.641 -26.375 -18.031 1 97 361 TYR B O 1
ATOM 5956 N N . GLN B 1 362 ? 23.391 -26.359 -20.109 1 95.38 362 GLN B N 1
ATOM 5957 C CA . GLN B 1 362 ? 24.75 -26.703 -19.734 1 95.38 362 GLN B CA 1
ATOM 5958 C C . GLN B 1 362 ? 25.375 -25.625 -18.859 1 95.38 362 GLN B C 1
ATOM 5960 O O . GLN B 1 362 ? 26.078 -25.922 -17.891 1 95.38 362 GLN B O 1
ATOM 5965 N N . ALA B 1 363 ? 25.125 -24.422 -19.234 1 95.88 363 ALA B N 1
ATOM 5966 C CA . ALA B 1 363 ? 25.641 -23.312 -18.438 1 95.88 363 ALA B CA 1
ATOM 5967 C C . ALA B 1 363 ? 25.094 -23.359 -17.016 1 95.88 363 ALA B C 1
ATOM 5969 O O . ALA B 1 363 ? 25.812 -23.047 -16.062 1 95.88 363 ALA B O 1
ATOM 5970 N N . SER B 1 364 ? 23.828 -23.719 -16.891 1 96.81 364 SER B N 1
ATOM 5971 C CA . SER B 1 364 ? 23.188 -23.797 -15.586 1 96.81 364 SER B CA 1
ATOM 5972 C C . SER B 1 364 ? 23.734 -24.938 -14.75 1 96.81 364 SER B C 1
ATOM 5974 O O . SER B 1 364 ? 23.922 -24.812 -13.539 1 96.81 364 SER B O 1
ATOM 5976 N N . VAL B 1 365 ? 24 -26.062 -15.406 1 95.94 365 VAL B N 1
ATOM 5977 C CA . VAL B 1 365 ? 24.594 -27.219 -14.727 1 95.94 365 VAL B CA 1
ATOM 5978 C C . VAL B 1 365 ? 25.984 -26.859 -14.227 1 95.94 365 VAL B C 1
ATOM 5980 O O . VAL B 1 365 ? 26.359 -27.188 -13.094 1 95.94 365 VAL B O 1
ATOM 5983 N N . CYS B 1 366 ? 26.734 -26.125 -15.055 1 94.38 366 CYS B N 1
ATOM 5984 C CA . CYS B 1 366 ? 28.078 -25.703 -14.672 1 94.38 366 CYS B CA 1
ATOM 5985 C C . CYS B 1 366 ? 28.031 -24.75 -13.484 1 94.38 366 CYS B C 1
ATOM 5987 O O . CYS B 1 366 ? 28.859 -24.844 -12.578 1 94.38 366 CYS B O 1
ATOM 5989 N N . ALA B 1 367 ? 27.125 -23.875 -13.539 1 94.38 367 ALA B N 1
ATOM 5990 C CA . ALA B 1 367 ? 26.969 -22.906 -12.445 1 94.38 367 ALA B CA 1
ATOM 5991 C C . ALA B 1 367 ? 26.656 -23.625 -11.133 1 94.38 367 ALA B C 1
ATOM 5993 O O . ALA B 1 367 ? 27.156 -23.219 -10.07 1 94.38 367 ALA B O 1
ATOM 5994 N N . LEU B 1 368 ? 25.875 -24.609 -11.18 1 94.25 368 LEU B N 1
ATOM 5995 C CA . LEU B 1 368 ? 25.484 -25.359 -9.984 1 94.25 368 LEU B CA 1
ATOM 5996 C C . LEU B 1 368 ? 26.688 -26.109 -9.414 1 94.25 368 LEU B C 1
ATOM 5998 O O . LEU B 1 368 ? 26.828 -26.219 -8.188 1 94.25 368 LEU B O 1
ATOM 6002 N N . GLN B 1 369 ? 27.516 -26.656 -10.312 1 90.19 369 GLN B N 1
ATOM 6003 C CA . GLN B 1 369 ? 28.656 -27.438 -9.898 1 90.19 369 GLN B CA 1
ATOM 6004 C C . GLN B 1 369 ? 29.844 -26.547 -9.523 1 90.19 369 GLN B C 1
ATOM 6006 O O . GLN B 1 369 ? 30.844 -27.016 -8.984 1 90.19 369 GLN B O 1
ATOM 6011 N N . GLY B 1 370 ? 29.703 -25.188 -9.57 1 80.25 370 GLY B N 1
ATOM 6012 C CA . GLY B 1 370 ? 30.797 -24.281 -9.273 1 80.25 370 GLY B CA 1
ATOM 6013 C C . GLY B 1 370 ? 31.844 -24.234 -10.367 1 80.25 370 GLY B C 1
ATOM 6014 O O . GLY B 1 370 ? 32.969 -23.781 -10.125 1 80.25 370 GLY B O 1
ATOM 6015 N N . VAL B 1 371 ? 31.734 -24.984 -11.5 1 64.06 371 VAL B N 1
ATOM 6016 C CA . VAL B 1 371 ? 32.688 -25.047 -12.594 1 64.06 371 VAL B CA 1
ATOM 6017 C C . VAL B 1 371 ? 32.469 -23.859 -13.547 1 64.06 371 VAL B C 1
ATOM 6019 O O . VAL B 1 371 ? 31.328 -23.562 -13.898 1 64.06 371 VAL B O 1
ATOM 6022 N N . PRO B 1 372 ? 33.406 -22.891 -13.727 1 52.56 372 PRO B N 1
ATOM 6023 C CA . PRO B 1 372 ? 33.25 -21.766 -14.664 1 52.56 372 PRO B CA 1
ATOM 6024 C C . PRO B 1 372 ? 32.906 -22.219 -16.078 1 52.56 372 PRO B C 1
ATOM 6026 O O . PRO B 1 372 ? 33.312 -23.297 -16.5 1 52.56 372 PRO B O 1
ATOM 6029 N N . ALA B 1 373 ? 31.844 -21.828 -16.688 1 49.44 373 ALA B N 1
ATOM 6030 C CA . ALA B 1 373 ? 31.484 -22.141 -18.062 1 49.44 373 ALA B CA 1
ATOM 6031 C C . ALA B 1 373 ? 32.656 -21.938 -19 1 49.44 373 ALA B C 1
ATOM 6033 O O . ALA B 1 373 ? 33.312 -20.891 -18.969 1 49.44 373 ALA B O 1
ATOM 6034 N N . THR B 1 374 ? 33.406 -22.875 -19.406 1 41.28 374 THR B N 1
ATOM 6035 C CA . THR B 1 374 ? 34.438 -22.75 -20.438 1 41.28 374 THR B CA 1
ATOM 6036 C C . THR B 1 374 ? 33.875 -22.062 -21.688 1 41.28 374 THR B C 1
ATOM 6038 O O . THR B 1 374 ? 32.938 -22.562 -22.312 1 41.28 374 THR B O 1
ATOM 6041 N N . HIS B 1 375 ? 33.781 -20.812 -21.719 1 41.66 375 HIS B N 1
ATOM 6042 C CA . HIS B 1 375 ? 33.562 -20.172 -23.016 1 41.66 375 HIS B CA 1
ATOM 6043 C C . HIS B 1 375 ? 34.531 -20.734 -24.062 1 41.66 375 HIS B C 1
ATOM 6045 O O . HIS B 1 375 ? 35.75 -20.812 -23.812 1 41.66 375 HIS B O 1
ATOM 6051 N N . GLY B 1 376 ? 34.188 -21.672 -24.859 1 32.34 376 GLY B N 1
ATOM 6052 C CA . GLY B 1 376 ? 35 -22 -26.031 1 32.34 376 GLY B CA 1
ATOM 6053 C C . GLY B 1 376 ? 35.469 -20.781 -26.797 1 32.34 376 GLY B C 1
ATOM 6054 O O . GLY B 1 376 ? 34.625 -20 -27.281 1 32.34 376 GLY B O 1
ATOM 6055 N N . GLU B 1 377 ? 36.562 -20.156 -26.406 1 34.03 377 GLU B N 1
ATOM 6056 C CA . GLU B 1 377 ? 37.344 -19.219 -27.219 1 34.03 377 GLU B CA 1
ATOM 6057 C C . GLU B 1 377 ? 37.594 -19.766 -28.609 1 34.03 377 GLU B C 1
ATOM 6059 O O . GLU B 1 377 ? 38.312 -20.75 -28.781 1 34.03 377 GLU B O 1
ATOM 6064 N N . GLY B 1 378 ? 36.594 -19.938 -29.516 1 28.62 378 GLY B N 1
ATOM 6065 C CA . GLY B 1 378 ? 37.031 -20.062 -30.891 1 28.62 378 GLY B CA 1
ATOM 6066 C C . GLY B 1 378 ? 37.938 -18.938 -31.344 1 28.62 378 GLY B C 1
ATOM 6067 O O . GLY B 1 378 ? 37.562 -17.766 -31.297 1 28.62 378 GLY B O 1
ATOM 6068 N N . GLU B 1 379 ? 39.281 -19.047 -31.094 1 29.81 379 GLU B N 1
ATOM 6069 C CA . GLU B 1 379 ? 40.375 -18.281 -31.656 1 29.81 379 GLU B CA 1
ATOM 6070 C C . GLU B 1 379 ? 40.25 -18.156 -33.188 1 29.81 379 GLU B C 1
ATOM 6072 O O . GLU B 1 379 ? 40.406 -19.141 -33.906 1 29.81 379 GLU B O 1
ATOM 6077 N N . GLY B 1 380 ? 39.281 -17.438 -33.75 1 25.44 380 GLY B N 1
ATOM 6078 C CA . GLY B 1 380 ? 39.5 -17.047 -35.125 1 25.44 380 GLY B CA 1
ATOM 6079 C C . GLY B 1 380 ? 40.812 -16.297 -35.312 1 25.44 380 GLY B C 1
ATOM 6080 O O . GLY B 1 380 ? 41.156 -15.43 -34.531 1 25.44 380 GLY B O 1
ATOM 6081 N N . SER B 1 381 ? 41.875 -16.969 -35.938 1 25.92 381 SER B N 1
ATOM 6082 C CA . SER B 1 381 ? 43.156 -16.531 -36.531 1 25.92 381 SER B CA 1
ATOM 6083 C C . SER B 1 381 ? 42.969 -15.336 -37.438 1 25.92 381 SER B C 1
ATOM 6085 O O . SER B 1 381 ? 42.312 -15.438 -38.5 1 25.92 381 SER B O 1
ATOM 6087 N N . ALA B 1 382 ? 42.688 -14.125 -36.969 1 23.03 382 ALA B N 1
ATOM 6088 C CA . ALA B 1 382 ? 42.938 -12.984 -37.844 1 23.03 382 ALA B CA 1
ATOM 6089 C C . ALA B 1 382 ? 44.406 -12.961 -38.312 1 23.03 382 ALA B C 1
ATOM 6091 O O . ALA B 1 382 ? 45.312 -12.953 -37.5 1 23.03 382 ALA B O 1
ATOM 6092 N N . SER B 1 383 ? 44.688 -13.539 -39.531 1 25.5 383 SER B N 1
ATOM 6093 C CA . SER B 1 383 ? 45.844 -13.273 -40.406 1 25.5 383 SER B CA 1
ATOM 6094 C C . SER B 1 383 ? 46.125 -11.773 -40.5 1 25.5 383 SER B C 1
ATOM 6096 O O . SER B 1 383 ? 45.188 -10.984 -40.75 1 25.5 383 SER B O 1
ATOM 6098 N N . GLU B 1 384 ? 47 -11.297 -39.719 1 20 384 GLU B N 1
ATOM 6099 C CA . GLU B 1 384 ? 47.719 -10.031 -39.875 1 20 384 GLU B CA 1
ATOM 6100 C C . GLU B 1 384 ? 48.281 -9.883 -41.281 1 20 384 GLU B C 1
ATOM 6102 O O . GLU B 1 384 ? 49.094 -10.695 -41.719 1 20 384 GLU B O 1
ATOM 6107 N N . ALA B 1 385 ? 47.438 -9.469 -42.344 1 20.44 385 ALA B N 1
ATOM 6108 C CA . ALA B 1 385 ? 47.969 -8.828 -43.562 1 20.44 385 ALA B CA 1
ATOM 6109 C C . ALA B 1 385 ? 48.906 -7.68 -43.188 1 20.44 385 ALA B C 1
ATOM 6111 O O . ALA B 1 385 ? 48.562 -6.805 -42.406 1 20.44 385 ALA B O 1
ATOM 6112 N N . VAL B 1 386 ? 50 -8.156 -43.625 1 19.84 386 VAL B N 1
ATOM 6113 C CA . VAL B 1 386 ? 50.844 -7.402 -44.562 1 19.84 386 VAL B CA 1
ATOM 6114 C C . VAL B 1 386 ? 50.156 -7.387 -45.938 1 19.84 386 VAL B C 1
ATOM 6116 O O . VAL B 1 386 ? 49.688 -8.414 -46.438 1 19.84 386 VAL B O 1
#

Nearest PDB structures (foldseek):
  3hot-assembly1_B  TM=7.556E-01  e=5.263E-10  Drosophila mauritiana
  4r79-assembly1_B  TM=7.561E-01  e=5.885E-10  Drosophila mauritiana
  4u7b-assembly2_G-2  TM=7.432E-01  e=2.810E-09  Drosophila mauritiana
  3hot-assembly1_A  TM=7.524E-01  e=6.491E-09  Drosophila mauritiana
  3k9k-assembly3_B  TM=8.050E-01  e=1.460E-06  Homo sapiens

Radius of gyration: 33.69 Å; Cα contacts (8 Å, |Δi|>4): 1141; chains: 2; bounding box: 104×90×110 Å

InterPro domains:
  IPR036397 Ribonuclease H superfamily [G3DSA:3.30.420.10] (62-334)